Protein AF-0000000072182758 (afdb_homodimer)

Secondary structure (DSSP, 8-state):
-HHHHHHHHHHHHHHH--SS------S-TTS-TTEEEEEHHHHHHS-TTS-HHHHTT-S-HHHHHHHHS----TTT--HHHHHHHHHHHHHHHHHHHHHHHHHHHHTHHHHHH-HHHHHTHHHHHHHHHHHHHHHHHHHHHHHHTTSS-SSHHHHHHHHHHHHHHHHHHHHHHHHHHHHHHHHTT--HHHHHHHHHHHHHHHHHHHHHHHHHHHHHHHTT--HHHHHHHHHHHHHHHHHHHHHHHHHHHHHHTTHHHHHHH-/-HHHHHHHHHHHHHHHT-SSTT----S-TTS-TTEEEEEHHHHHHS-TTS-HHHHTT-S-HHHHHHHHS----TTT--HHHHHHHHHHHHHHHHHHHHHHHHHHHHTHHHHHH-THHHHTHHHHHHHHHHHHHHHHHHHHHHHHTTSS-SSHHHHHHHHHHHHHHHHHHHHHHHHHHHHHHHHTT--HHHHHHHHHHHHHHHHHHHHHHHHHHHHHHHTT--HHHHHHHHHHHHHHHHHHHHHHHHHHHHHHTTHHHHHHH-

Nearest PDB structures (foldseek):
  4u9l-assembly1_A  TM=9.623E-01  e=1.372E-08  Thermus thermophilus HB8
  5x9h-assembly1_A  TM=9.445E-01  e=6.291E-07  Thermus thermophilus HB8
  4u9l-assembly1_A  TM=9.624E-01  e=1.860E-08  Thermus thermophilus HB8
  5x9h-assembly1_A  TM=9.449E-01  e=6.150E-07  Thermus thermophilus HB8
  6h2f-assembly1_D  TM=2.073E-01  e=9.913E+00  Aeromonas hydrophila subsp. hydrophila AL09-71

Sequence (524 aa):
MDDYLEDEWMEDVLAQNAAWNTVAPTGDETQDPGLACINLADLLEAPRQLPLDCLLGLGNKEECELYSSAPEPYVGKSVQTELYGRLPWLLGLLVFLSVSSAILEFFDVLLQKHLIIAFYLTALVGCGGNAGSQAASLVLQALATGELVPTFADFWRVLRKELLVALGIAATLSLGIFGRILLFGGSAVDALAIALAMAVTVSFSVLFGASAPLLLQRAGADPAKVSGPLLSTVIDIAGVLVACLSAQLLEAVGAWDTMEKLMDDYLEDEWMEDVLAQNAAWNTVAPTGDETQDPGLACINLADLLEAPRQLPLDCLLGLGNKEECELYSSAPEPYVGKSVQTELYGRLPWLLGLLVFLSVSSAILEFFDVLLQKHLIIAFYLTALVGCGGNAGSQAASLVLQALATGELVPTFADFWRVLRKELLVALGIAATLSLGIFGRILLFGGSAVDALAIALAMAVTVSFSVLFGASAPLLLQRAGADPAKVSGPLLSTVIDIAGVLVACLSAQLLEAVGAWDTMEKL

Organism: Symbiodinium microadriaticum (NCBI:txid2951)

InterPro domains:
  IPR006667 SLC41A/MgtE, integral membrane domain [PF01769] (122-242)
  IPR036739 SLC41A/MgtE divalent cation transporters, integral membrane domain superfamily [G3DSA:1.10.357.20] (73-250)
  IPR036739 SLC41A/MgtE divalent cation transporters, integral membrane domain superfamily [SSF161093] (78-250)

pLDDT: mean 78.18, std 24.23, range [25.22, 98.81]

Solvent-accessible surface area (backbone atoms only — not comparable to full-atom values): 26972 Å² total; per-residue (Å²): 117,76,71,57,58,56,52,53,52,51,47,48,42,47,59,73,38,47,84,56,55,57,57,44,70,68,78,57,87,81,58,65,87,57,46,49,23,44,42,47,68,59,60,68,65,44,68,73,76,47,52,65,45,41,69,67,54,70,40,58,63,69,61,31,42,60,60,55,58,52,70,74,52,72,87,75,52,48,57,66,56,51,44,67,67,45,46,63,57,53,54,53,48,46,59,57,29,44,49,36,27,51,51,42,58,73,42,40,71,60,37,69,75,40,49,66,59,61,35,40,42,54,36,46,25,48,48,16,30,36,48,9,48,50,33,26,50,53,44,48,50,28,42,71,53,56,78,40,58,70,40,72,66,48,49,51,53,49,50,57,52,38,49,56,38,17,52,52,49,14,53,51,52,17,52,48,50,26,50,52,31,47,74,70,72,42,48,71,58,59,16,48,25,54,18,51,19,34,28,53,32,26,31,49,19,24,45,47,22,41,44,45,42,42,54,33,42,58,73,70,42,62,32,87,79,50,41,62,53,52,47,41,44,53,34,39,36,50,27,48,51,40,35,52,50,34,43,48,51,39,56,73,70,39,46,60,62,54,55,75,72,103,117,75,69,56,57,56,51,51,54,51,47,50,37,49,60,73,32,49,82,58,59,54,58,44,70,67,77,56,88,82,57,66,86,56,44,47,24,45,40,47,69,60,60,69,65,43,66,70,76,48,52,64,45,42,68,67,44,68,40,58,62,71,61,30,41,61,61,54,57,52,69,75,53,72,86,74,51,49,58,67,58,51,44,67,67,45,45,63,57,52,52,53,48,45,57,57,29,46,49,35,27,51,52,42,58,73,42,39,71,60,37,68,75,41,50,65,60,61,37,40,43,55,37,47,25,48,48,18,31,36,48,9,49,52,33,25,51,53,42,48,49,29,42,73,56,56,77,40,59,70,40,70,67,48,48,51,53,48,49,58,52,37,49,55,38,16,53,53,50,14,53,52,50,17,51,48,50,25,50,52,31,47,72,70,74,41,48,71,57,56,17,47,25,51,18,52,19,34,29,53,32,25,31,50,19,24,46,47,22,40,43,45,44,43,53,32,41,57,72,70,42,62,34,87,79,49,41,63,51,53,48,42,44,51,36,39,36,51,27,49,50,40,35,51,50,34,41,48,52,40,56,73,71,40,44,60,62,55,54,75,73,103

Structure (mmCIF, N/CA/C/O backbone):
data_AF-0000000072182758-model_v1
#
loop_
_entity.id
_entity.type
_entity.pdbx_description
1 polymer 'Magnesium transporter MgtE'
#
loop_
_atom_site.group_PDB
_atom_site.id
_atom_site.type_symbol
_atom_site.label_atom_id
_atom_site.label_alt_id
_atom_site.label_comp_id
_atom_site.label_asym_id
_atom_site.label_entity_id
_atom_site.label_seq_id
_atom_site.pdbx_PDB_ins_code
_atom_site.Cartn_x
_atom_site.Cartn_y
_atom_site.Cartn_z
_atom_site.occupancy
_atom_site.B_iso_or_equiv
_atom_site.auth_seq_id
_atom_site.auth_comp_id
_atom_site.auth_asym_id
_atom_site.auth_atom_id
_atom_site.pdbx_PDB_model_num
ATOM 1 N N . MET A 1 1 ? -20.344 37.125 37.125 1 25.31 1 MET A N 1
ATOM 2 C CA . MET A 1 1 ? -19.422 36.062 37.562 1 25.31 1 MET A CA 1
ATOM 3 C C . MET A 1 1 ? -18.594 35.531 36.406 1 25.31 1 MET A C 1
ATOM 5 O O . MET A 1 1 ? -17.547 34.938 36.625 1 25.31 1 MET A O 1
ATOM 9 N N . ASP A 1 2 ? -19.25 35.531 35.25 1 31.09 2 ASP A N 1
ATOM 10 C CA . ASP A 1 2 ? -18.719 34.938 34 1 31.09 2 ASP A CA 1
ATOM 11 C C . ASP A 1 2 ? -17.547 35.75 33.469 1 31.09 2 ASP A C 1
ATOM 13 O O . ASP A 1 2 ? -16.688 35.219 32.781 1 31.09 2 ASP A O 1
ATOM 17 N N . ASP A 1 3 ? -17.516 37.062 33.688 1 34.22 3 ASP A N 1
ATOM 18 C CA . ASP A 1 3 ? -16.516 38.031 33.25 1 34.22 3 ASP A CA 1
ATOM 19 C C . ASP A 1 3 ? -15.203 37.875 34 1 34.22 3 ASP A C 1
ATOM 21 O O . ASP A 1 3 ? -14.125 38.125 33.469 1 34.22 3 ASP A O 1
ATOM 25 N N . TYR A 1 4 ? -15.219 37.562 35.312 1 35.56 4 TYR A N 1
ATOM 26 C CA . TYR A 1 4 ? -14.094 37.438 36.219 1 35.56 4 TYR A CA 1
ATOM 27 C C . TYR A 1 4 ? -13.266 36.188 35.938 1 35.56 4 TYR A C 1
ATOM 29 O O . TYR A 1 4 ? -12.039 36.219 36.031 1 35.56 4 TYR A O 1
ATOM 37 N N . LEU A 1 5 ? -13.883 35.031 35.594 1 34.97 5 LEU A N 1
ATOM 38 C CA . LEU A 1 5 ? -13.164 33.812 35.344 1 34.97 5 LEU A CA 1
ATOM 39 C C . LEU A 1 5 ? -12.344 33.906 34.062 1 34.97 5 LEU A C 1
ATOM 41 O O . LEU A 1 5 ? -11.32 33.25 33.906 1 34.97 5 LEU A O 1
ATOM 45 N N . GLU A 1 6 ? -12.773 34.812 33.156 1 38.03 6 GLU A N 1
ATOM 46 C CA . GLU A 1 6 ? -12.047 35.094 31.938 1 38.03 6 GLU A CA 1
ATOM 47 C C . GLU A 1 6 ? -10.75 35.844 32.219 1 38.03 6 GLU A C 1
ATOM 49 O O . GLU A 1 6 ? -9.719 35.562 31.609 1 38.03 6 GLU A O 1
ATOM 54 N N . ASP A 1 7 ? -10.789 36.75 33.219 1 40.12 7 ASP A N 1
ATOM 55 C CA . ASP A 1 7 ? -9.633 37.562 33.594 1 40.12 7 ASP A CA 1
ATOM 56 C C . ASP A 1 7 ? -8.578 36.688 34.312 1 40.12 7 ASP A C 1
ATOM 58 O O . ASP A 1 7 ? -7.387 36.812 34.031 1 40.12 7 ASP A O 1
ATOM 62 N N . GLU A 1 8 ? -8.992 35.875 35.281 1 40.09 8 GLU A N 1
ATOM 63 C CA . GLU A 1 8 ? -8.039 35.094 36.062 1 40.09 8 GLU A CA 1
ATOM 64 C C . GLU A 1 8 ? -7.395 34 35.219 1 40.09 8 GLU A C 1
ATOM 66 O O . GLU A 1 8 ? -6.199 33.75 35.344 1 40.09 8 GLU A O 1
ATOM 71 N N . TRP A 1 9 ? -8.125 33.312 34.375 1 38.88 9 TRP A N 1
ATOM 72 C CA . TRP A 1 9 ? -7.566 32.312 33.469 1 38.88 9 TRP A CA 1
ATOM 73 C C . TRP A 1 9 ? -6.582 32.938 32.5 1 38.88 9 TRP A C 1
ATOM 75 O O . TRP A 1 9 ? -5.496 32.406 32.281 1 38.88 9 TRP A O 1
ATOM 85 N N . MET A 1 10 ? -6.824 34.156 31.969 1 38.03 10 MET A N 1
ATOM 86 C CA . MET A 1 10 ? -5.848 34.875 31.172 1 38.03 10 MET A CA 1
ATOM 87 C C . MET A 1 10 ? -4.621 35.25 32 1 38.03 10 MET A C 1
ATOM 89 O O . MET A 1 10 ? -3.49 35.156 31.516 1 38.03 10 MET A O 1
ATOM 93 N N . GLU A 1 11 ? -4.84 35.594 33.188 1 41.34 11 GLU A N 1
ATOM 94 C CA . GLU A 1 11 ? -3.689 35.875 34.062 1 41.34 11 GLU A CA 1
ATOM 95 C C . GLU A 1 11 ? -2.844 34.625 34.281 1 41.34 11 GLU A C 1
ATOM 97 O O . GLU A 1 11 ? -1.613 34.688 34.25 1 41.34 11 GLU A O 1
ATOM 102 N N . ASP A 1 12 ? -3.355 33.5 34.562 1 40.06 12 ASP A N 1
ATOM 103 C CA . ASP A 1 12 ? -2.607 32.281 34.812 1 40.06 12 ASP A CA 1
ATOM 104 C C . ASP A 1 12 ? -1.933 31.781 33.531 1 40.06 12 ASP A C 1
ATOM 106 O O . ASP A 1 12 ? -0.793 31.312 33.562 1 40.06 12 ASP A O 1
ATOM 110 N N . VAL A 1 13 ? -2.586 31.781 32.406 1 39.28 13 VAL A N 1
ATOM 111 C CA . VAL A 1 13 ? -1.958 31.438 31.141 1 39.28 13 VAL A CA 1
ATOM 112 C C . VAL A 1 13 ? -0.818 32.406 30.859 1 39.28 13 VAL A C 1
ATOM 114 O O . VAL A 1 13 ? 0.26 32 30.422 1 39.28 13 VAL A O 1
ATOM 117 N N . LEU A 1 14 ? -0.988 33.656 31.156 1 40.22 14 LEU A N 1
ATOM 118 C CA . LEU A 1 14 ? 0.097 34.625 31.047 1 40.22 14 LEU A CA 1
ATOM 119 C C . LEU A 1 14 ? 1.188 34.344 32.062 1 40.22 14 LEU A C 1
ATOM 121 O O . LEU A 1 14 ? 2.377 34.5 31.781 1 40.22 14 LEU A O 1
ATOM 125 N N . ALA A 1 15 ? 0.81 34 33.219 1 39.81 15 ALA A N 1
ATOM 126 C CA . ALA A 1 15 ? 1.815 33.719 34.25 1 39.81 15 ALA A CA 1
ATOM 127 C C . ALA A 1 15 ? 2.607 32.469 33.906 1 39.81 15 ALA A C 1
ATOM 129 O O . ALA A 1 15 ? 3.807 32.375 34.188 1 39.81 15 ALA A O 1
ATOM 130 N N . GLN A 1 16 ? 2.027 31.344 33.5 1 34.69 16 GLN A N 1
ATOM 131 C CA . GLN A 1 16 ? 2.76 30.109 33.25 1 34.69 16 GLN A CA 1
ATOM 132 C C . GLN A 1 16 ? 3.533 30.203 31.938 1 34.69 16 GLN A C 1
ATOM 134 O O . GLN A 1 16 ? 4.516 29.484 31.734 1 34.69 16 GLN A O 1
ATOM 139 N N . ASN A 1 17 ? 3.018 30.766 30.922 1 34.59 17 ASN A N 1
ATOM 140 C CA . ASN A 1 17 ? 3.779 31.016 29.703 1 34.59 17 ASN A CA 1
ATOM 141 C C . ASN A 1 17 ? 4.617 32.281 29.812 1 34.59 17 ASN A C 1
ATOM 143 O O . ASN A 1 17 ? 4.289 33.312 29.219 1 34.59 17 ASN A O 1
ATOM 147 N N . ALA A 1 18 ? 5.133 32.5 30.844 1 33.97 18 ALA A N 1
ATOM 148 C CA . ALA A 1 18 ? 6.098 33.562 31.156 1 33.97 18 ALA A CA 1
ATOM 149 C C . ALA A 1 18 ? 7.113 33.719 30.031 1 33.97 18 ALA A C 1
ATOM 151 O O . ALA A 1 18 ? 7.691 34.781 29.859 1 33.97 18 ALA A O 1
ATOM 152 N N . ALA A 1 19 ? 7.383 32.562 29.438 1 33.16 19 ALA A N 1
ATOM 153 C CA . ALA A 1 19 ? 8.352 32.812 28.375 1 33.16 19 ALA A CA 1
ATOM 154 C C . ALA A 1 19 ? 7.727 33.562 27.219 1 33.16 19 ALA A C 1
ATOM 156 O O . ALA A 1 19 ? 8.43 34.156 26.391 1 33.16 19 ALA A O 1
ATOM 157 N N . TRP A 1 20 ? 6.426 33.25 26.938 1 34.28 20 TRP A N 1
ATOM 158 C CA . TRP A 1 20 ? 5.73 34.125 26.016 1 34.28 20 TRP A CA 1
ATOM 159 C C . TRP A 1 20 ? 5.414 35.469 26.672 1 34.28 20 TRP A C 1
ATOM 161 O O . TRP A 1 20 ? 4.512 35.562 27.516 1 34.28 20 TRP A O 1
ATOM 171 N N . ASN A 1 21 ? 6.312 36.031 27.234 1 32.53 21 ASN A N 1
ATOM 172 C CA . ASN A 1 21 ? 6.277 37.312 27.906 1 32.53 21 ASN A CA 1
ATOM 173 C C . ASN A 1 21 ? 5.363 38.312 27.172 1 32.53 21 ASN A C 1
ATOM 175 O O . ASN A 1 21 ? 4.93 39.312 27.75 1 32.53 21 ASN A O 1
ATOM 179 N N . THR A 1 22 ? 5.375 38.25 25.719 1 35.41 22 THR A N 1
ATOM 180 C CA . THR A 1 22 ? 4.934 39.5 25.141 1 35.41 22 THR A CA 1
ATOM 181 C C . THR A 1 22 ? 3.416 39.531 24.984 1 35.41 22 THR A C 1
ATOM 183 O O . THR A 1 22 ? 2.871 40.375 24.281 1 35.41 22 THR A O 1
ATOM 186 N N . VAL A 1 23 ? 2.686 38.438 25.297 1 35.88 23 VAL A N 1
ATOM 187 C CA . VAL A 1 23 ? 1.264 38.75 25.312 1 35.88 23 VAL A CA 1
ATOM 188 C C . VAL A 1 23 ? 1.003 39.875 26.328 1 35.88 23 VAL A C 1
ATOM 190 O O . VAL A 1 23 ? 1.109 39.656 27.547 1 35.88 23 VAL A O 1
ATOM 193 N N . ALA A 1 24 ? 1.638 41 26.094 1 35.22 24 ALA A N 1
ATOM 194 C CA . ALA A 1 24 ? 1.283 42.094 27.016 1 35.22 24 ALA A CA 1
ATOM 195 C C . ALA A 1 24 ? -0.181 42.5 26.844 1 35.22 24 ALA A C 1
ATOM 197 O O . ALA A 1 24 ? -0.668 42.656 25.719 1 35.22 24 ALA A O 1
ATOM 198 N N . PRO A 1 25 ? -1.035 42.156 27.797 1 35.25 25 PRO A N 1
ATOM 199 C CA . PRO A 1 25 ? -2.293 42.906 27.828 1 35.25 25 PRO A CA 1
ATOM 200 C C . PRO A 1 25 ? -2.133 44.344 27.328 1 35.25 25 PRO A C 1
ATOM 202 O O . PRO A 1 25 ? -1.08 44.969 27.531 1 35.25 25 PRO A O 1
ATOM 205 N N . THR A 1 26 ? -2.51 44.594 25.984 1 37.5 26 THR A N 1
ATOM 206 C CA . THR A 1 26 ? -2.496 46.062 25.797 1 37.5 26 THR A CA 1
ATOM 207 C C . THR A 1 26 ? -3.014 46.75 27.047 1 37.5 26 THR A C 1
ATOM 209 O O . THR A 1 26 ? -3.928 46.281 27.703 1 37.5 26 THR A O 1
ATOM 212 N N . GLY A 1 27 ? -2.201 47.094 27.938 1 33.78 27 GLY A N 1
ATOM 213 C CA . GLY A 1 27 ? -2.535 47.875 29.109 1 33.78 27 GLY A CA 1
ATOM 214 C C . GLY A 1 27 ? -3.756 48.75 28.906 1 33.78 27 GLY A C 1
ATOM 215 O O . GLY A 1 27 ? -4.133 49.531 29.781 1 33.78 27 GLY A O 1
ATOM 216 N N . ASP A 1 28 ? -4.027 49.219 27.594 1 35.44 28 ASP A N 1
ATOM 217 C CA . ASP A 1 28 ? -5.07 50.25 27.734 1 35.44 28 ASP A CA 1
ATOM 218 C C . ASP A 1 28 ? -6.426 49.594 28.016 1 35.44 28 ASP A C 1
ATOM 220 O O . ASP A 1 28 ? -6.754 48.562 27.438 1 35.44 28 ASP A O 1
ATOM 224 N N . GLU A 1 29 ? -7.105 49.781 29.188 1 38.66 29 GLU A N 1
ATOM 225 C CA . GLU A 1 29 ? -8.445 49.5 29.688 1 38.66 29 GLU A CA 1
ATOM 226 C C . GLU A 1 29 ? -9.453 49.406 28.547 1 38.66 29 GLU A C 1
ATOM 228 O O . GLU A 1 29 ? -10.516 48.781 28.703 1 38.66 29 GLU A O 1
ATOM 233 N N . THR A 1 30 ? -9.453 50.281 27.531 1 35.81 30 THR A N 1
ATOM 234 C CA . THR A 1 30 ? -10.523 50.375 26.531 1 35.81 30 THR A CA 1
ATOM 235 C C . THR A 1 30 ? -10.359 49.312 25.469 1 35.81 30 THR A C 1
ATOM 237 O O . THR A 1 30 ? -11.172 49.219 24.531 1 35.81 30 THR A O 1
ATOM 240 N N . GLN A 1 31 ? -9.156 48.844 25.359 1 38.31 31 GLN A N 1
ATOM 241 C CA . GLN A 1 31 ? -9 48.031 24.172 1 38.31 31 GLN A CA 1
ATOM 242 C C . GLN A 1 31 ? -9.523 46.594 24.406 1 38.31 31 GLN A C 1
ATOM 244 O O . GLN A 1 31 ? -9.508 46.125 25.547 1 38.31 31 GLN A O 1
ATOM 249 N N . ASP A 1 32 ? -10.469 46.094 23.5 1 38.81 32 ASP A N 1
ATOM 250 C CA . ASP A 1 32 ? -11.242 44.875 23.453 1 38.81 32 ASP A CA 1
ATOM 251 C C . ASP A 1 32 ? -10.398 43.656 23.875 1 38.81 32 ASP A C 1
ATOM 253 O O . ASP A 1 32 ? -9.289 43.469 23.375 1 38.81 32 ASP A O 1
ATOM 257 N N . PRO A 1 33 ? -10.625 43.125 25.156 1 41.88 33 PRO A N 1
ATOM 258 C CA . PRO A 1 33 ? -9.961 42 25.812 1 41.88 33 PRO A CA 1
ATOM 259 C C . PRO A 1 33 ? -9.609 40.875 24.828 1 41.88 33 PRO A C 1
ATOM 261 O O . PRO A 1 33 ? -8.836 40 25.172 1 41.88 33 PRO A O 1
ATOM 264 N N . GLY A 1 34 ? -10.211 40.875 23.781 1 40 34 GLY A N 1
ATOM 265 C CA . GLY A 1 34 ? -10 39.75 22.875 1 40 34 GLY A CA 1
ATOM 266 C C . GLY A 1 34 ? -8.781 39.938 21.984 1 40 34 GLY A C 1
ATOM 267 O O . GLY A 1 34 ? -8.523 39.094 21.125 1 40 34 GLY A O 1
ATOM 268 N N . LEU A 1 35 ? -8.109 41.062 22.062 1 39.69 35 LEU A N 1
ATOM 269 C CA . LEU A 1 35 ? -6.973 41.312 21.172 1 39.69 35 LEU A CA 1
ATOM 270 C C . LEU A 1 35 ? -5.68 40.781 21.797 1 39.69 35 LEU A C 1
ATOM 272 O O . LEU A 1 35 ? -5.391 41.094 22.969 1 39.69 35 LEU A O 1
ATOM 276 N N . ALA A 1 36 ? -5.18 39.5 21.594 1 41.75 36 ALA A N 1
ATOM 277 C CA . ALA A 1 36 ? -3.879 39 22.031 1 41.75 36 ALA A CA 1
ATOM 278 C C . ALA A 1 36 ? -2.762 39.531 21.141 1 41.75 36 ALA A C 1
ATOM 280 O O . ALA A 1 36 ? -2.895 39.531 19.906 1 41.75 36 ALA A O 1
ATOM 281 N N . CYS A 1 37 ? -1.923 40.438 21.594 1 38.94 37 CYS A N 1
ATOM 282 C CA . CYS A 1 37 ? -0.746 40.906 20.875 1 38.94 37 CYS A CA 1
ATOM 283 C C . CYS A 1 37 ? 0.366 39.875 20.891 1 38.94 37 CYS A C 1
ATOM 285 O O . CYS A 1 37 ? 0.755 39.406 21.953 1 38.94 37 CYS A O 1
ATOM 287 N N . ILE A 1 38 ? 0.441 38.938 19.969 1 42.09 38 ILE A N 1
ATOM 288 C CA . ILE A 1 38 ? 1.513 37.969 19.891 1 42.09 38 ILE A CA 1
ATOM 289 C C . ILE A 1 38 ? 2.691 38.531 19.109 1 42.09 38 ILE A C 1
ATOM 291 O O . ILE A 1 38 ? 2.502 39.312 18.188 1 42.09 38 ILE A O 1
ATOM 295 N N . ASN A 1 39 ? 3.814 38.625 19.734 1 37.28 39 ASN A N 1
ATOM 296 C CA . ASN A 1 39 ? 5.023 38.938 18.969 1 37.28 39 ASN A CA 1
ATOM 297 C C . ASN A 1 39 ? 5.184 38 17.766 1 37.28 39 ASN A C 1
ATOM 299 O O . ASN A 1 39 ? 5.211 36.781 17.938 1 37.28 39 ASN A O 1
ATOM 303 N N . LEU A 1 40 ? 5.062 38.562 16.625 1 40.12 40 LEU A N 1
ATOM 304 C CA . LEU A 1 40 ? 5.109 37.844 15.359 1 40.12 40 LEU A CA 1
ATOM 305 C C . LEU A 1 40 ? 6.395 37.031 15.258 1 40.12 40 LEU A C 1
ATOM 307 O O . LEU A 1 40 ? 6.383 35.906 14.719 1 40.12 40 LEU A O 1
ATOM 311 N N . ALA A 1 41 ? 7.473 37.562 15.742 1 38.81 41 ALA A N 1
ATOM 312 C CA . ALA A 1 41 ? 8.727 36.812 15.648 1 38.81 41 ALA A CA 1
ATOM 313 C C . ALA A 1 41 ? 8.633 35.5 16.375 1 38.81 41 ALA A C 1
ATOM 315 O O . ALA A 1 41 ? 9.133 34.469 15.883 1 38.81 41 ALA A O 1
ATOM 316 N N . ASP A 1 42 ? 8.125 35.5 17.578 1 42.44 42 ASP A N 1
ATOM 317 C CA . ASP A 1 42 ? 8.023 34.281 18.359 1 42.44 42 ASP A CA 1
ATOM 318 C C . ASP A 1 42 ? 7.043 33.281 17.734 1 42.44 42 ASP A C 1
ATOM 320 O O . ASP A 1 42 ? 7.242 32.062 17.797 1 42.44 42 ASP A O 1
ATOM 324 N N . LEU A 1 43 ? 5.949 33.812 17.219 1 43.66 43 LEU A N 1
ATOM 325 C CA . LEU A 1 43 ? 4.973 32.969 16.531 1 43.66 43 LEU A CA 1
ATOM 326 C C . LEU A 1 43 ? 5.598 32.312 15.297 1 43.66 43 LEU A C 1
ATOM 328 O O . LEU A 1 43 ? 5.301 31.141 15 1 43.66 43 LEU A O 1
ATOM 332 N N . LEU A 1 44 ? 6.473 33.062 14.703 1 40.34 44 LEU A N 1
ATOM 333 C CA . LEU A 1 44 ? 7.098 32.531 13.492 1 40.34 44 LEU A CA 1
ATOM 334 C C . LEU A 1 44 ? 8.094 31.438 13.844 1 40.34 44 LEU A C 1
ATOM 336 O O . LEU A 1 44 ? 8.375 30.562 13.016 1 40.34 44 LEU A O 1
ATOM 340 N N . GLU A 1 45 ? 8.641 31.547 15.047 1 40.97 45 GLU A N 1
ATOM 341 C CA . GLU A 1 45 ? 9.594 30.516 15.438 1 40.97 45 GLU A CA 1
ATOM 342 C C . GLU A 1 45 ? 8.891 29.312 16.062 1 40.97 45 GLU A C 1
ATOM 344 O O . GLU A 1 45 ? 9.516 28.281 16.328 1 40.97 45 GLU A O 1
ATOM 349 N N . ALA A 1 46 ? 7.629 29.484 16.5 1 41.88 46 ALA A N 1
ATOM 350 C CA . ALA A 1 46 ? 6.914 28.375 17.125 1 41.88 46 ALA A CA 1
ATOM 351 C C . ALA A 1 46 ? 6.797 27.188 16.172 1 41.88 46 ALA A C 1
ATOM 353 O O . ALA A 1 46 ? 6.711 27.359 14.961 1 41.88 46 ALA A O 1
ATOM 354 N N . PRO A 1 47 ? 7.188 26 16.688 1 41.09 47 PRO A N 1
ATOM 355 C CA . PRO A 1 47 ? 7.078 24.828 15.805 1 41.09 47 PRO A CA 1
ATOM 356 C C . PRO A 1 47 ? 5.738 24.766 15.078 1 41.09 47 PRO A C 1
ATOM 358 O O . PRO A 1 47 ? 4.703 25.109 15.656 1 41.09 47 PRO A O 1
ATOM 361 N N . ARG A 1 48 ? 5.723 24.859 13.812 1 42.75 48 ARG A N 1
ATOM 362 C CA . ARG A 1 48 ? 4.629 24.906 12.844 1 42.75 48 ARG A CA 1
ATOM 363 C C . ARG A 1 48 ? 3.521 23.938 13.219 1 42.75 48 ARG A C 1
ATOM 365 O O . ARG A 1 48 ? 2.375 24.094 12.797 1 42.75 48 ARG A O 1
ATOM 372 N N . GLN A 1 49 ? 3.762 22.922 14.016 1 43.75 49 GLN A N 1
ATOM 373 C CA . GLN A 1 49 ? 2.756 21.891 14.227 1 43.75 49 GLN A CA 1
ATOM 374 C C . GLN A 1 49 ? 1.983 22.125 15.516 1 43.75 49 GLN A C 1
ATOM 376 O O . GLN A 1 49 ? 1.11 21.344 15.883 1 43.75 49 GLN A O 1
ATOM 381 N N . LEU A 1 50 ? 2.266 23.094 16.234 1 44.94 50 LEU A N 1
ATOM 382 C CA . LEU A 1 50 ? 1.523 23.312 17.469 1 44.94 50 LEU A CA 1
ATOM 383 C C . LEU A 1 50 ? 0.213 24.047 17.203 1 44.94 50 LEU A C 1
ATOM 385 O O . LEU A 1 50 ? 0.197 25.062 16.484 1 44.94 50 LEU A O 1
ATOM 389 N N . PRO A 1 51 ? -0.873 23.328 17.406 1 44.66 51 PRO A N 1
ATOM 390 C CA . PRO A 1 51 ? -2.094 24.125 17.312 1 44.66 51 PRO A CA 1
ATOM 391 C C . PRO A 1 51 ? -1.934 25.516 17.906 1 44.66 51 PRO A C 1
ATOM 393 O O . PRO A 1 51 ? -1.152 25.719 18.844 1 44.66 51 PRO A O 1
ATOM 396 N N . LEU A 1 52 ? -2.492 26.438 17.125 1 45.56 52 LEU A N 1
ATOM 397 C CA . LEU A 1 52 ? -2.406 27.844 17.531 1 45.56 52 LEU A CA 1
ATOM 398 C C . LEU A 1 52 ? -2.752 28 19 1 45.56 52 LEU A C 1
ATOM 400 O O . LEU A 1 52 ? -2.119 28.797 19.703 1 45.56 52 LEU A O 1
ATOM 404 N N . ASP A 1 53 ? -3.725 27.156 19.438 1 45.69 53 ASP A N 1
ATOM 405 C CA . ASP A 1 53 ? -4.102 27.281 20.828 1 45.69 53 ASP A CA 1
ATOM 406 C C . ASP A 1 53 ? -2.957 26.859 21.75 1 45.69 53 ASP A C 1
ATOM 408 O O . ASP A 1 53 ? -2.756 27.438 22.812 1 45.69 53 ASP A O 1
ATOM 412 N N . CYS A 1 54 ? -2.178 25.828 21.297 1 48.41 54 CYS A N 1
ATOM 413 C CA . CYS A 1 54 ? -1.028 25.422 22.109 1 48.41 54 CYS A CA 1
ATOM 414 C C . CYS A 1 54 ? 0.108 26.422 21.984 1 48.41 54 CYS A C 1
ATOM 416 O O . CYS A 1 54 ? 0.795 26.719 22.953 1 48.41 54 CYS A O 1
ATOM 418 N N . LEU A 1 55 ? 0.25 26.938 20.719 1 46.94 55 LEU A N 1
ATOM 419 C CA . LEU A 1 55 ? 1.271 27.953 20.484 1 46.94 55 LEU A CA 1
ATOM 420 C C . LEU A 1 55 ? 0.984 29.219 21.281 1 46.94 55 LEU A C 1
ATOM 422 O O . LEU A 1 55 ? 1.906 29.859 21.781 1 46.94 55 LEU A O 1
ATOM 426 N N . LEU A 1 56 ? -0.282 29.344 21.453 1 43.56 56 LEU A N 1
ATOM 427 C CA . LEU A 1 56 ? -0.683 30.578 22.141 1 43.56 56 LEU A CA 1
ATOM 428 C C . LEU A 1 56 ? -0.892 30.312 23.625 1 43.56 56 LEU A C 1
ATOM 430 O O . LEU A 1 56 ? -1.268 31.234 24.375 1 43.56 56 LEU A O 1
ATOM 434 N N . GLY A 1 57 ? -0.547 29.047 24.094 1 43.81 57 GLY A N 1
ATOM 435 C CA . GLY A 1 57 ? -0.639 28.672 25.5 1 43.81 57 GLY A CA 1
ATOM 436 C C . GLY A 1 57 ? -2.068 28.578 26 1 43.81 57 GLY A C 1
ATOM 437 O O . GLY A 1 57 ? -2.318 28.672 27.203 1 43.81 57 GLY A O 1
ATOM 438 N N . LEU A 1 58 ? -3.08 28.578 25.141 1 42.97 58 LEU A N 1
ATOM 439 C CA . LEU A 1 58 ? -4.496 28.531 25.484 1 42.97 58 LEU A CA 1
ATOM 440 C C . LEU A 1 58 ? -4.992 27.094 25.578 1 42.97 58 LEU A C 1
ATOM 442 O O . LEU A 1 58 ? -6.117 26.844 26 1 42.97 58 LEU A O 1
ATOM 446 N N . GLY A 1 59 ? -4.359 26.109 24.953 1 44.06 59 GLY A N 1
ATOM 447 C CA . GLY A 1 59 ? -4.812 24.734 24.953 1 44.06 59 GLY A CA 1
ATOM 448 C C . GLY A 1 59 ? -4.543 24.016 26.25 1 44.06 59 GLY A C 1
ATOM 449 O O . GLY A 1 59 ? -3.863 24.547 27.125 1 44.06 59 GLY A O 1
ATOM 450 N N . ASN A 1 60 ? -5.371 22.984 26.672 1 44.69 60 ASN A N 1
ATOM 451 C CA . ASN A 1 60 ? -5.129 22.141 27.828 1 44.69 60 ASN A CA 1
ATOM 452 C C . ASN A 1 60 ? -3.688 21.625 27.859 1 44.69 60 ASN A C 1
ATOM 454 O O . ASN A 1 60 ? -3.199 21.078 26.875 1 44.69 60 ASN A O 1
ATOM 458 N N . LYS A 1 61 ? -2.873 22.188 28.938 1 49.81 61 LYS A N 1
ATOM 459 C CA . LYS A 1 61 ? -1.474 21.828 29.141 1 49.81 61 LYS A CA 1
ATOM 460 C C . LYS A 1 61 ? -1.234 20.344 28.812 1 49.81 61 LYS A C 1
ATOM 462 O O . LYS A 1 61 ? -0.223 20 28.203 1 49.81 61 LYS A O 1
ATOM 467 N N . GLU A 1 62 ? -2.064 19.5 29.328 1 48.19 62 GLU A N 1
ATOM 468 C CA . GLU A 1 62 ? -1.925 18.062 29.109 1 48.19 62 GLU A CA 1
ATOM 469 C C . GLU A 1 62 ? -2.053 17.703 27.641 1 48.19 62 GLU A C 1
ATOM 471 O O . GLU A 1 62 ? -1.312 16.859 27.141 1 48.19 62 GLU A O 1
ATOM 476 N N . GLU A 1 63 ? -2.99 18.359 27.031 1 44.34 63 GLU A N 1
ATOM 477 C CA . GLU A 1 63 ? -3.201 18.094 25.609 1 44.34 63 GLU A CA 1
ATOM 478 C C . GLU A 1 63 ? -2.084 18.688 24.766 1 44.34 63 GLU A C 1
ATOM 480 O O . GLU A 1 63 ? -1.631 18.078 23.797 1 44.34 63 GLU A O 1
ATOM 485 N N . CYS A 1 64 ? -1.738 19.906 25.281 1 44.66 64 CYS A N 1
ATOM 486 C CA . CYS A 1 64 ? -0.646 20.562 24.578 1 44.66 64 CYS A CA 1
ATOM 487 C C . CYS A 1 64 ? 0.68 19.859 24.844 1 44.66 64 CYS A C 1
ATOM 489 O O . CYS A 1 64 ? 1.571 19.859 24 1 44.66 64 CYS A O 1
ATOM 491 N N . GLU A 1 65 ? 0.852 19.438 26.125 1 47.75 65 GLU A N 1
ATOM 492 C CA . GLU A 1 65 ? 2.01 18.609 26.453 1 47.75 65 GLU A CA 1
ATOM 493 C C . GLU A 1 65 ? 2.064 17.359 25.562 1 47.75 65 GLU A C 1
ATOM 495 O O . GLU A 1 65 ? 3.146 16.859 25.266 1 47.75 65 GLU A O 1
ATOM 500 N N . LEU A 1 66 ? 0.906 16.906 25.344 1 42.22 66 LEU A N 1
ATOM 501 C CA . LEU A 1 66 ? 0.806 15.797 24.406 1 42.22 66 LEU A CA 1
ATOM 502 C C . LEU A 1 66 ? 1.314 16.203 23.016 1 42.22 66 LEU A C 1
ATOM 504 O O . LEU A 1 66 ? 1.914 15.383 22.312 1 42.22 66 LEU A O 1
ATOM 508 N N . TYR A 1 67 ? 0.974 17.453 22.688 1 40.5 67 TYR A N 1
ATOM 509 C CA . TYR A 1 67 ? 1.559 18.031 21.484 1 40.5 67 TYR A CA 1
ATOM 510 C C . TYR A 1 67 ? 3 18.469 21.719 1 40.5 67 TYR A C 1
ATOM 512 O O . TYR A 1 67 ? 3.795 18.547 20.781 1 40.5 67 TYR A O 1
ATOM 520 N N . SER A 1 68 ? 3.236 19 22.953 1 41 68 SER A N 1
ATOM 521 C CA . SER A 1 68 ? 4.582 19.438 23.328 1 41 68 SER A CA 1
ATOM 522 C C . SER A 1 68 ? 5.547 18.25 23.375 1 41 68 SER A C 1
ATOM 524 O O . SER A 1 68 ? 6.766 18.438 23.359 1 41 68 SER A O 1
ATOM 526 N N . SER A 1 69 ? 5.105 17.172 23.984 1 39.41 69 SER A N 1
ATOM 527 C CA . SER A 1 69 ? 6.105 16.125 23.922 1 39.41 69 SER A CA 1
ATOM 528 C C . SER A 1 69 ? 6.574 15.891 22.484 1 39.41 69 SER A C 1
ATOM 530 O O . SER A 1 69 ? 5.918 15.188 21.719 1 39.41 69 SER A O 1
ATOM 532 N N . ALA A 1 70 ? 7.035 16.922 21.969 1 43.94 70 ALA A N 1
ATOM 533 C CA . ALA A 1 70 ? 7.609 17.047 20.641 1 43.94 70 ALA A CA 1
ATOM 534 C C . ALA A 1 70 ? 8.211 15.727 20.156 1 43.94 70 ALA A C 1
ATOM 536 O O . ALA A 1 70 ? 9.117 15.188 20.797 1 43.94 70 ALA A O 1
ATOM 537 N N . PRO A 1 71 ? 7.465 14.914 19.547 1 48.69 71 PRO A N 1
ATOM 538 C CA . PRO A 1 71 ? 8.227 13.773 19.031 1 48.69 71 PRO A CA 1
ATOM 539 C C . PRO A 1 71 ? 9.625 14.164 18.547 1 48.69 71 PRO A C 1
ATOM 541 O O . PRO A 1 71 ? 9.852 15.32 18.172 1 48.69 71 PRO A O 1
ATOM 544 N N . GLU A 1 72 ? 10.648 13.594 19.234 1 57.66 72 GLU A N 1
ATOM 545 C CA . GLU A 1 72 ? 12.016 13.797 18.75 1 57.66 72 GLU A CA 1
ATOM 546 C C . GLU A 1 72 ? 12.031 14.055 17.25 1 57.66 72 GLU A C 1
ATOM 548 O O . GLU A 1 72 ? 11.344 13.367 16.484 1 57.66 72 GLU A O 1
ATOM 553 N N . PRO A 1 73 ? 12.531 15.195 16.984 1 72.12 73 PRO A N 1
ATOM 554 C CA . PRO A 1 73 ? 12.672 15.516 15.57 1 72.12 73 PRO A CA 1
ATOM 555 C C . PRO A 1 73 ? 13.234 14.352 14.758 1 72.12 73 PRO A C 1
ATOM 557 O O . PRO A 1 73 ? 14.008 13.547 15.273 1 72.12 73 PRO A O 1
ATOM 560 N N . TYR A 1 74 ? 12.734 14.156 13.617 1 82.56 74 TYR A N 1
ATOM 561 C CA . TYR A 1 74 ? 13.164 13.117 12.688 1 82.56 74 TYR A CA 1
ATOM 562 C C . TYR A 1 74 ? 14.672 13.188 12.461 1 82.56 74 TYR A C 1
ATOM 564 O O . TYR A 1 74 ? 15.367 12.172 12.531 1 82.56 74 TYR A O 1
ATOM 572 N N . VAL A 1 75 ? 15.195 14.375 12.289 1 79.06 75 VAL A N 1
ATOM 573 C CA . VAL A 1 75 ? 16.594 14.562 11.922 1 79.06 75 VAL A CA 1
ATOM 574 C C . VAL A 1 75 ? 17.5 14.188 13.102 1 79.06 75 VAL A C 1
ATOM 576 O O . VAL A 1 75 ? 18.578 13.641 12.906 1 79.06 75 VAL A O 1
ATOM 579 N N . GLY A 1 76 ? 17.031 14.328 14.227 1 80.38 76 GLY A N 1
ATOM 580 C CA . GLY A 1 76 ? 17.875 14.078 15.391 1 80.38 76 GLY A CA 1
ATOM 581 C C . GLY A 1 76 ? 17.703 12.68 15.945 1 80.38 76 GLY A C 1
ATOM 582 O O . GLY A 1 76 ? 18.484 12.25 16.812 1 80.38 76 GLY A O 1
ATOM 583 N N . LYS A 1 77 ? 16.891 11.953 15.438 1 86.75 77 LYS A N 1
ATOM 584 C CA . LYS A 1 77 ? 16.641 10.609 15.961 1 86.75 77 LYS A CA 1
ATOM 585 C C . LYS A 1 77 ? 17.719 9.633 15.5 1 86.75 77 LYS A C 1
ATOM 587 O O . LYS A 1 77 ? 18.141 9.664 14.344 1 86.75 77 LYS A O 1
ATOM 592 N N . SER A 1 78 ? 18.188 8.836 16.438 1 91.06 78 SER A N 1
ATOM 593 C CA . SER A 1 78 ? 19.188 7.828 16.109 1 91.06 78 SER A CA 1
ATOM 594 C C . SER A 1 78 ? 18.578 6.676 15.32 1 91.06 78 SER A C 1
ATOM 596 O O . SER A 1 78 ? 17.375 6.477 15.336 1 91.06 78 SER A O 1
ATOM 598 N N . VAL A 1 79 ? 19.484 5.973 14.688 1 94.19 79 VAL A N 1
ATOM 599 C CA . VAL A 1 79 ? 19.078 4.805 13.906 1 94.19 79 VAL A CA 1
ATOM 600 C C . VAL A 1 79 ? 18.438 3.77 14.828 1 94.19 79 VAL A C 1
ATOM 602 O O . VAL A 1 79 ? 17.406 3.174 14.477 1 94.19 79 VAL A O 1
ATOM 605 N N . GLN A 1 80 ? 18.984 3.625 15.969 1 94.31 80 GLN A N 1
ATOM 606 C CA . GLN A 1 80 ? 18.469 2.65 16.922 1 94.31 80 GLN A CA 1
ATOM 607 C C . GLN A 1 80 ? 17.062 3.02 17.375 1 94.31 80 GLN A C 1
ATOM 609 O O . GLN A 1 80 ? 16.203 2.152 17.484 1 94.31 80 GLN A O 1
ATOM 614 N N . THR A 1 81 ? 16.906 4.25 17.578 1 91.12 81 THR A N 1
ATOM 615 C CA . THR A 1 81 ? 15.594 4.723 18.016 1 91.12 81 THR A CA 1
ATOM 616 C C . THR A 1 81 ? 14.555 4.531 16.906 1 91.12 81 THR A C 1
ATOM 618 O O . THR A 1 81 ? 13.422 4.137 17.188 1 91.12 81 THR A O 1
ATOM 621 N N . GLU A 1 82 ? 14.961 4.82 15.758 1 92.69 82 GLU A N 1
ATOM 622 C CA . GLU A 1 82 ? 14.07 4.633 14.617 1 92.69 82 GLU A CA 1
ATOM 623 C C . GLU A 1 82 ? 13.711 3.16 14.438 1 92.69 82 GLU A C 1
ATOM 625 O O . GLU A 1 82 ? 12.547 2.824 14.195 1 92.69 82 GLU A O 1
ATOM 630 N N . LEU A 1 83 ? 14.672 2.305 14.523 1 95.12 83 LEU A N 1
ATOM 631 C CA . LEU A 1 83 ? 14.461 0.87 14.359 1 95.12 83 LEU A CA 1
ATOM 632 C C . LEU A 1 83 ? 13.5 0.341 15.422 1 95.12 83 LEU A C 1
ATOM 634 O O . LEU A 1 83 ? 12.578 -0.419 15.109 1 95.12 83 LEU A O 1
ATOM 638 N N . TYR A 1 84 ? 13.656 0.791 16.594 1 92.81 84 TYR A N 1
ATOM 639 C CA . TYR A 1 84 ? 12.82 0.303 17.688 1 92.81 84 TYR A CA 1
ATOM 640 C C . TYR A 1 84 ? 11.391 0.814 17.562 1 92.81 84 TYR A C 1
ATOM 642 O O . TYR A 1 84 ? 10.453 0.178 18.031 1 92.81 84 TYR A O 1
ATOM 650 N N . GLY A 1 85 ? 11.266 1.901 16.875 1 90.25 85 GLY A N 1
ATOM 651 C CA . GLY A 1 85 ? 9.938 2.461 16.656 1 90.25 85 GLY A CA 1
ATOM 652 C C . GLY A 1 85 ? 9.211 1.812 15.484 1 90.25 85 GLY A C 1
ATOM 653 O O . GLY A 1 85 ? 7.98 1.754 15.477 1 90.25 85 GLY A O 1
ATOM 654 N N . ARG A 1 86 ? 9.914 1.271 14.594 1 92.94 86 ARG A N 1
ATOM 655 C CA . ARG A 1 86 ? 9.328 0.79 13.352 1 92.94 86 ARG A CA 1
ATOM 656 C C . ARG A 1 86 ? 9.242 -0.732 13.344 1 92.94 86 ARG A C 1
ATOM 658 O O . ARG A 1 86 ? 8.25 -1.298 12.875 1 92.94 86 ARG A O 1
ATOM 665 N N . LEU A 1 87 ? 10.125 -1.474 13.906 1 95.19 87 LEU A N 1
ATOM 666 C CA . LEU A 1 87 ? 10.305 -2.912 13.742 1 95.19 87 LEU A CA 1
ATOM 667 C C . LEU A 1 87 ? 9.141 -3.678 14.367 1 95.19 87 LEU A C 1
ATOM 669 O O . LEU A 1 87 ? 8.594 -4.59 13.75 1 95.19 87 LEU A O 1
ATOM 673 N N . PRO A 1 88 ? 8.742 -3.326 15.594 1 92.81 88 PRO A N 1
ATOM 674 C CA . PRO A 1 88 ? 7.637 -4.094 16.172 1 92.81 88 PRO A CA 1
ATOM 675 C C . PRO A 1 88 ? 6.363 -4.02 15.328 1 92.81 88 PRO A C 1
ATOM 677 O O . PRO A 1 88 ? 5.668 -5.023 15.172 1 92.81 88 PRO A O 1
ATOM 680 N N . TRP A 1 89 ? 6.121 -2.883 14.844 1 90.81 89 TRP A N 1
ATOM 681 C CA . TRP A 1 89 ? 4.941 -2.688 14.016 1 90.81 89 TRP A CA 1
ATOM 682 C C . TRP A 1 89 ? 5.055 -3.471 12.711 1 90.81 89 TRP A C 1
ATOM 684 O O . TRP A 1 89 ? 4.117 -4.16 12.305 1 90.81 89 TRP A O 1
ATOM 694 N N . LEU A 1 90 ? 6.195 -3.398 12.102 1 94.56 90 LEU A N 1
ATOM 695 C CA . LEU A 1 90 ? 6.398 -4.059 10.82 1 94.56 90 LEU A CA 1
ATOM 696 C C . LEU A 1 90 ? 6.383 -5.578 10.977 1 94.56 90 LEU A C 1
ATOM 698 O O . LEU A 1 90 ? 5.863 -6.289 10.117 1 94.56 90 LEU A O 1
ATOM 702 N N . LEU A 1 91 ? 6.945 -6.039 12.055 1 95.75 91 LEU A N 1
ATOM 703 C CA . LEU A 1 91 ? 6.91 -7.473 12.328 1 95.75 91 LEU A CA 1
ATOM 704 C C . LEU A 1 91 ? 5.48 -7.941 12.578 1 95.75 91 LEU A C 1
ATOM 706 O O . LEU A 1 91 ? 5.086 -9.016 12.109 1 95.75 91 LEU A O 1
ATOM 710 N N . GLY A 1 92 ? 4.762 -7.168 13.375 1 94.62 92 GLY A N 1
ATOM 711 C CA . GLY A 1 92 ? 3.357 -7.492 13.57 1 94.62 92 GLY A CA 1
ATOM 712 C C . GLY A 1 92 ? 2.566 -7.531 12.281 1 94.62 92 GLY A C 1
ATOM 713 O O . GLY A 1 92 ? 1.756 -8.438 12.07 1 94.62 92 GLY A O 1
ATOM 714 N N . LEU A 1 93 ? 2.818 -6.582 11.438 1 94.12 93 LEU A N 1
ATOM 715 C CA . LEU A 1 93 ? 2.115 -6.52 10.156 1 94.12 93 LEU A CA 1
ATOM 716 C C . LEU A 1 93 ? 2.527 -7.672 9.25 1 94.12 93 LEU A C 1
ATOM 718 O O . LEU A 1 93 ? 1.719 -8.164 8.461 1 94.12 93 LEU A O 1
ATOM 722 N N . LEU A 1 94 ? 3.787 -8.125 9.32 1 95.94 94 LEU A N 1
ATOM 723 C CA . LEU A 1 94 ? 4.223 -9.289 8.57 1 95.94 94 LEU A CA 1
ATOM 724 C C . LEU A 1 94 ? 3.426 -10.523 8.969 1 95.94 94 LEU A C 1
ATOM 726 O O . LEU A 1 94 ? 3.035 -11.32 8.109 1 95.94 94 LEU A O 1
ATOM 730 N N . VAL A 1 95 ? 3.213 -10.672 10.203 1 95.06 95 VAL A N 1
ATOM 731 C CA . VAL A 1 95 ? 2.42 -11.797 10.688 1 95.06 95 VAL A CA 1
ATOM 732 C C . VAL A 1 95 ? 1.011 -11.727 10.102 1 95.06 95 VAL A C 1
ATOM 734 O O . VAL A 1 95 ? 0.477 -12.727 9.625 1 95.06 95 VAL A O 1
ATOM 737 N N . PHE A 1 96 ? 0.463 -10.562 10.086 1 94.31 96 PHE A N 1
ATOM 738 C CA . PHE A 1 96 ? -0.868 -10.383 9.516 1 94.31 96 PHE A CA 1
ATOM 739 C C . PHE A 1 96 ? -0.855 -10.648 8.016 1 94.31 96 PHE A C 1
ATOM 741 O O . PHE A 1 96 ? -1.753 -11.305 7.488 1 94.31 96 PHE A O 1
ATOM 748 N N . LEU A 1 97 ? 0.131 -10.094 7.426 1 94.38 97 LEU A N 1
ATOM 749 C CA . LEU A 1 97 ? 0.244 -10.273 5.984 1 94.38 97 LEU A CA 1
ATOM 750 C C . LEU A 1 97 ? 0.424 -11.742 5.625 1 94.38 97 LEU A C 1
ATOM 752 O O . LEU A 1 97 ? 0.055 -12.172 4.527 1 94.38 97 LEU A O 1
ATOM 756 N N . SER A 1 98 ? 0.989 -12.461 6.52 1 93.62 98 SER A N 1
ATOM 757 C CA . SER A 1 98 ? 1.209 -13.883 6.289 1 93.62 98 SER A CA 1
ATOM 758 C C . SER A 1 98 ? -0.113 -14.641 6.184 1 93.62 98 SER A C 1
ATOM 760 O O . SER A 1 98 ? -0.16 -15.75 5.652 1 93.62 98 SER A O 1
ATOM 762 N N . VAL A 1 99 ? -1.147 -14.07 6.617 1 95.69 99 VAL A N 1
ATOM 763 C CA . VAL A 1 99 ? -2.477 -14.656 6.477 1 95.69 99 VAL A CA 1
ATOM 764 C C . VAL A 1 99 ? -2.842 -14.75 4.996 1 95.69 99 VAL A C 1
ATOM 766 O O . VAL A 1 99 ? -3.484 -15.711 4.57 1 95.69 99 VAL A O 1
ATOM 769 N N . SER A 1 100 ? -2.441 -13.766 4.215 1 95.56 100 SER A N 1
ATOM 770 C CA . SER A 1 100 ? -2.703 -13.797 2.781 1 95.56 100 SER A CA 1
ATOM 771 C C . SER A 1 100 ? -2.047 -15.008 2.129 1 95.56 100 SER A C 1
ATOM 773 O O . SER A 1 100 ? -2.646 -15.664 1.274 1 95.56 100 SER A O 1
ATOM 775 N N . SER A 1 101 ? -0.8 -15.289 2.553 1 94.25 101 SER A N 1
ATOM 776 C CA . SER A 1 101 ? -0.107 -16.453 2.018 1 94.25 101 SER A CA 1
ATOM 777 C C . SER A 1 101 ? -0.812 -17.75 2.416 1 94.25 101 SER A C 1
ATOM 779 O O . SER A 1 101 ? -0.868 -18.703 1.632 1 94.25 101 SER A O 1
ATOM 781 N N . ALA A 1 102 ? -1.314 -17.781 3.607 1 94.75 102 ALA A N 1
ATOM 782 C CA . ALA A 1 102 ? -2.045 -18.953 4.082 1 94.75 102 ALA A CA 1
ATOM 783 C C . ALA A 1 102 ? -3.326 -19.172 3.279 1 94.75 102 ALA A C 1
ATOM 785 O O . ALA A 1 102 ? -3.695 -20.312 2.973 1 94.75 102 ALA A O 1
ATOM 786 N N . ILE A 1 103 ? -3.979 -18.125 2.973 1 97.19 103 ILE A N 1
ATOM 787 C CA . ILE A 1 103 ? -5.176 -18.203 2.145 1 97.19 103 ILE A CA 1
ATOM 788 C C . ILE A 1 103 ? -4.824 -18.781 0.775 1 97.19 103 ILE A C 1
ATOM 790 O O . ILE A 1 103 ? -5.512 -19.672 0.271 1 97.19 103 ILE A O 1
ATOM 794 N N . LEU A 1 104 ? -3.793 -18.312 0.248 1 96.31 104 LEU A N 1
ATOM 795 C CA . LEU A 1 104 ? -3.385 -18.766 -1.08 1 96.31 104 LEU A CA 1
ATOM 796 C C . LEU A 1 104 ? -2.982 -20.234 -1.062 1 96.31 104 LEU A C 1
ATOM 798 O O . LEU A 1 104 ? -3.264 -20.969 -2.01 1 96.31 104 LEU A O 1
ATOM 802 N N . GLU A 1 105 ? -2.355 -20.578 0.023 1 93.56 105 GLU A N 1
ATOM 803 C CA . GLU A 1 105 ? -1.998 -21.984 0.174 1 93.56 105 GLU A CA 1
ATOM 804 C C . GLU A 1 105 ? -3.242 -22.859 0.283 1 93.56 105 GLU A C 1
ATOM 806 O O . GLU A 1 105 ? -3.258 -24 -0.21 1 93.56 105 GLU A O 1
ATOM 811 N N . PHE A 1 106 ? -4.223 -22.375 0.894 1 95.12 106 PHE A N 1
ATOM 812 C CA . PHE A 1 106 ? -5.48 -23.109 1.038 1 95.12 106 PHE A CA 1
ATOM 813 C C . PHE A 1 106 ? -6.148 -23.297 -0.316 1 95.12 106 PHE A C 1
ATOM 815 O O . PHE A 1 106 ? -6.805 -24.312 -0.549 1 95.12 106 PHE A O 1
ATOM 822 N N . PHE A 1 107 ? -5.945 -22.375 -1.213 1 96.88 107 PHE A N 1
ATOM 823 C CA . PHE A 1 107 ? -6.551 -22.438 -2.539 1 96.88 107 PHE A CA 1
ATOM 824 C C . PHE A 1 107 ? -5.535 -22.891 -3.576 1 96.88 107 PHE A C 1
ATOM 826 O O . PHE A 1 107 ? -5.582 -22.469 -4.73 1 96.88 107 PHE A O 1
ATOM 833 N N . ASP A 1 108 ? -4.598 -23.688 -3.127 1 94.06 108 ASP A N 1
ATOM 834 C CA . ASP A 1 108 ? -3.471 -24.078 -3.965 1 94.06 108 ASP A CA 1
ATOM 835 C C . ASP A 1 108 ? -3.949 -24.812 -5.219 1 94.06 108 ASP A C 1
ATOM 837 O O . ASP A 1 108 ? -3.471 -24.547 -6.32 1 94.06 108 ASP A O 1
ATOM 841 N N . VAL A 1 109 ? -4.922 -25.75 -5.152 1 94.94 109 VAL A N 1
ATOM 842 C CA . VAL A 1 109 ? -5.418 -26.531 -6.281 1 94.94 109 VAL A CA 1
ATOM 843 C C . VAL A 1 109 ? -6.066 -25.609 -7.309 1 94.94 109 VAL A C 1
ATOM 845 O O . VAL A 1 109 ? -5.816 -25.719 -8.508 1 94.94 109 VAL A O 1
ATOM 848 N N . LEU A 1 110 ? -6.855 -24.672 -6.781 1 95.38 110 LEU A N 1
ATOM 849 C CA . LEU A 1 110 ? -7.52 -23.703 -7.641 1 95.38 110 LEU A CA 1
ATOM 850 C C . LEU A 1 110 ? -6.5 -22.859 -8.398 1 95.38 110 LEU A C 1
ATOM 852 O O . LEU A 1 110 ? -6.648 -22.641 -9.609 1 95.38 110 LEU A O 1
ATOM 856 N N . LEU A 1 111 ? -5.469 -22.484 -7.754 1 94.75 111 LEU A N 1
ATOM 857 C CA . LEU A 1 111 ? -4.496 -21.578 -8.328 1 94.75 111 LEU A CA 1
ATOM 858 C C . LEU A 1 111 ? -3.564 -22.297 -9.289 1 94.75 111 LEU A C 1
ATOM 860 O O . LEU A 1 111 ? -3.064 -21.703 -10.25 1 94.75 111 LEU A O 1
ATOM 864 N N . GLN A 1 112 ? -3.342 -23.562 -8.992 1 92.69 112 GLN A N 1
ATOM 865 C CA . GLN A 1 112 ? -2.566 -24.359 -9.93 1 92.69 112 GLN A CA 1
ATOM 866 C C . GLN A 1 112 ? -3.309 -24.531 -11.258 1 92.69 112 GLN A C 1
ATOM 868 O O . GLN A 1 112 ? -2.691 -24.547 -12.32 1 92.69 112 GLN A O 1
ATOM 873 N N . LYS A 1 113 ? -4.586 -24.688 -11.109 1 93 113 LYS A N 1
ATOM 874 C CA . LYS A 1 113 ? -5.406 -24.859 -12.305 1 93 113 LYS A CA 1
ATOM 875 C C . LYS A 1 113 ? -5.543 -23.547 -13.078 1 93 113 LYS A C 1
ATOM 877 O O . LYS A 1 113 ? -5.617 -23.562 -14.305 1 93 113 LYS A O 1
ATOM 882 N N . HIS A 1 114 ? -5.605 -22.453 -12.344 1 93.5 114 HIS A N 1
ATOM 883 C CA . HIS A 1 114 ? -5.793 -21.141 -12.938 1 93.5 114 HIS A CA 1
ATOM 884 C C . HIS A 1 114 ? -4.723 -20.156 -12.461 1 93.5 114 HIS A C 1
ATOM 886 O O . HIS A 1 114 ? -5.031 -19.188 -11.758 1 93.5 114 HIS A O 1
ATOM 892 N N . LEU A 1 115 ? -3.559 -20.328 -13.008 1 93.25 115 LEU A N 1
ATOM 893 C CA . LEU A 1 115 ? -2.367 -19.625 -12.547 1 93.25 115 LEU A CA 1
ATOM 894 C C . LEU A 1 115 ? -2.488 -18.125 -12.812 1 93.25 115 LEU A C 1
ATOM 896 O O . LEU A 1 115 ? -1.887 -17.312 -12.102 1 93.25 115 LEU A O 1
ATOM 900 N N . ILE A 1 116 ? -3.27 -17.797 -13.742 1 93.75 116 ILE A N 1
ATOM 901 C CA . ILE A 1 116 ? -3.412 -16.406 -14.133 1 93.75 116 ILE A CA 1
ATOM 902 C C . ILE A 1 116 ? -3.971 -15.594 -12.969 1 93.75 116 ILE A C 1
ATOM 904 O O . ILE A 1 116 ? -3.662 -14.406 -12.82 1 93.75 116 ILE A O 1
ATOM 908 N N . ILE A 1 117 ? -4.762 -16.203 -12.141 1 94.94 117 ILE A N 1
ATOM 909 C CA . ILE A 1 117 ? -5.305 -15.523 -10.969 1 94.94 117 ILE A CA 1
ATOM 910 C C . ILE A 1 117 ? -4.16 -15.031 -10.086 1 94.94 117 ILE A C 1
ATOM 912 O O . ILE A 1 117 ? -4.18 -13.891 -9.609 1 94.94 117 ILE A O 1
ATOM 916 N N . ALA A 1 118 ? -3.156 -15.859 -9.914 1 95.06 118 ALA A N 1
ATOM 917 C CA . ALA A 1 118 ? -1.997 -15.5 -9.102 1 95.06 118 ALA A CA 1
ATOM 918 C C . ALA A 1 118 ? -1.214 -14.352 -9.734 1 95.06 118 ALA A C 1
ATOM 920 O O . ALA A 1 118 ? -0.674 -13.5 -9.023 1 95.06 118 ALA A O 1
ATOM 921 N N . PHE A 1 119 ? -1.233 -14.266 -11.016 1 95.19 119 PHE A N 1
ATOM 922 C CA . PHE A 1 119 ? -0.453 -13.258 -11.727 1 95.19 119 PHE A CA 1
ATOM 923 C C . PHE A 1 119 ? -1.047 -11.867 -11.531 1 95.19 119 PHE A C 1
ATOM 925 O O . PHE A 1 119 ? -0.348 -10.859 -11.672 1 95.19 119 PHE A O 1
ATOM 932 N N . TYR A 1 120 ? -2.273 -11.852 -11.203 1 96.38 120 TYR A N 1
ATOM 933 C CA . TYR A 1 120 ? -2.922 -10.539 -11.148 1 96.38 120 TYR A CA 1
ATOM 934 C C . TYR A 1 120 ? -3.25 -10.156 -9.711 1 96.38 120 TYR A C 1
ATOM 936 O O . TYR A 1 120 ? -3.844 -9.102 -9.461 1 96.38 120 TYR A O 1
ATOM 944 N N . LEU A 1 121 ? -2.801 -10.969 -8.812 1 96.38 121 LEU A N 1
ATOM 945 C CA . LEU A 1 121 ? -3.107 -10.711 -7.406 1 96.38 121 LEU A CA 1
ATOM 946 C C . LEU A 1 121 ? -2.445 -9.422 -6.938 1 96.38 121 LEU A C 1
ATOM 948 O O . LEU A 1 121 ? -3.072 -8.609 -6.25 1 96.38 121 LEU A O 1
ATOM 952 N N . THR A 1 122 ? -1.205 -9.25 -7.277 1 95.38 122 THR A N 1
ATOM 953 C CA . THR A 1 122 ? -0.477 -8.07 -6.828 1 95.38 122 THR A CA 1
ATOM 954 C C . THR A 1 122 ? -1.093 -6.801 -7.41 1 95.38 122 THR A C 1
ATOM 956 O O . THR A 1 122 ? -1.215 -5.789 -6.715 1 95.38 122 THR A O 1
ATOM 959 N N . ALA A 1 123 ? -1.414 -6.887 -8.664 1 95.81 123 ALA A N 1
ATOM 960 C CA . ALA A 1 123 ? -2.061 -5.742 -9.297 1 95.81 123 ALA A CA 1
ATOM 961 C C . ALA A 1 123 ? -3.408 -5.441 -8.648 1 95.81 123 ALA A C 1
ATOM 963 O O . ALA A 1 123 ? -3.75 -4.281 -8.422 1 95.81 123 ALA A O 1
ATOM 964 N N . LEU A 1 124 ? -4.137 -6.477 -8.391 1 97.06 124 LEU A N 1
ATOM 965 C CA . LEU A 1 124 ? -5.461 -6.359 -7.793 1 97.06 124 LEU A CA 1
ATOM 966 C C . LEU A 1 124 ? -5.379 -5.723 -6.41 1 97.06 124 LEU A C 1
ATOM 968 O O . LEU A 1 124 ? -6.078 -4.75 -6.125 1 97.06 124 LEU A O 1
ATOM 972 N N . VAL A 1 125 ? -4.523 -6.242 -5.594 1 96.38 125 VAL A N 1
ATOM 973 C CA . VAL A 1 125 ? -4.426 -5.754 -4.223 1 96.38 125 VAL A CA 1
ATOM 974 C C . VAL A 1 125 ? -3.803 -4.359 -4.215 1 96.38 125 VAL A C 1
ATOM 976 O O . VAL A 1 125 ? -4.168 -3.514 -3.395 1 96.38 125 VAL A O 1
ATOM 979 N N . GLY A 1 126 ? -2.85 -4.16 -5.148 1 95.12 126 GLY A N 1
ATOM 980 C CA . GLY A 1 126 ? -2.291 -2.824 -5.297 1 95.12 126 GLY A CA 1
ATOM 981 C C . GLY A 1 126 ? -3.332 -1.777 -5.648 1 95.12 126 GLY A C 1
ATOM 982 O O . GLY A 1 126 ? -3.33 -0.678 -5.09 1 95.12 126 GLY A O 1
ATOM 983 N N . CYS A 1 127 ? -4.199 -2.096 -6.527 1 95.94 127 CYS A N 1
ATOM 984 C CA . CYS A 1 127 ? -5.273 -1.189 -6.914 1 95.94 127 CYS A CA 1
ATOM 985 C C . CYS A 1 127 ? -6.195 -0.908 -5.734 1 95.94 127 CYS A C 1
ATOM 987 O O . CYS A 1 127 ? -6.59 0.239 -5.508 1 95.94 127 CYS A O 1
ATOM 989 N N . GLY A 1 128 ? -6.543 -1.95 -5.098 1 95.88 128 GLY A N 1
ATOM 990 C CA . GLY A 1 128 ? -7.352 -1.77 -3.9 1 95.88 128 GLY A CA 1
ATOM 991 C C . GLY A 1 128 ? -6.688 -0.884 -2.863 1 95.88 128 GLY A C 1
ATOM 992 O O . GLY A 1 128 ? -7.32 0.021 -2.314 1 95.88 128 GLY A O 1
ATOM 993 N N . GLY A 1 129 ? -5.461 -1.178 -2.609 1 93.31 129 GLY A N 1
ATOM 994 C CA . GLY A 1 129 ? -4.715 -0.372 -1.656 1 93.31 129 GLY A CA 1
ATOM 995 C C . GLY A 1 129 ? -4.648 1.095 -2.037 1 93.31 129 GLY A C 1
ATOM 996 O O . GLY A 1 129 ? -4.816 1.971 -1.188 1 93.31 129 GLY A O 1
ATOM 997 N N . ASN A 1 130 ? -4.367 1.383 -3.275 1 92.44 130 ASN A N 1
ATOM 998 C CA . ASN A 1 130 ? -4.293 2.754 -3.766 1 92.44 130 ASN A CA 1
ATOM 999 C C . ASN A 1 130 ? -5.625 3.482 -3.59 1 92.44 130 ASN A C 1
ATOM 1001 O O . ASN A 1 130 ? -5.656 4.625 -3.129 1 92.44 130 ASN A O 1
ATOM 1005 N N . ALA A 1 131 ? -6.66 2.811 -3.984 1 95.19 131 ALA A N 1
ATOM 1006 C CA . ALA A 1 131 ? -7.988 3.408 -3.859 1 95.19 131 ALA A CA 1
ATOM 1007 C C . ALA A 1 131 ? -8.336 3.662 -2.396 1 95.19 131 ALA A C 1
ATOM 1009 O O . ALA A 1 131 ? -8.875 4.719 -2.053 1 95.19 131 ALA A O 1
ATOM 1010 N N . GLY A 1 132 ? -8.062 2.713 -1.602 1 93.88 132 GLY A N 1
ATOM 1011 C CA . GLY A 1 132 ? -8.32 2.863 -0.177 1 93.88 132 GLY A CA 1
ATOM 1012 C C . GLY A 1 132 ? -7.484 3.953 0.466 1 93.88 132 GLY A C 1
ATOM 1013 O O . GLY A 1 132 ? -7.984 4.723 1.292 1 93.88 132 GLY A O 1
ATOM 1014 N N . SER A 1 133 ? -6.246 3.98 0.122 1 89.56 133 SER A N 1
ATOM 1015 C CA . SER A 1 133 ? -5.344 4.984 0.676 1 89.56 133 SER A CA 1
ATOM 1016 C C . SER A 1 133 ? -5.758 6.391 0.257 1 89.56 133 SER A C 1
ATOM 1018 O O . SER A 1 133 ? -5.598 7.344 1.021 1 89.56 133 SER A O 1
ATOM 1020 N N . GLN A 1 134 ? -6.172 6.52 -0.916 1 89.81 134 GLN A N 1
ATOM 1021 C CA . GLN A 1 134 ? -6.664 7.816 -1.366 1 89.81 134 GLN A CA 1
ATOM 1022 C C . GLN A 1 134 ? -7.859 8.273 -0.532 1 89.81 134 GLN A C 1
ATOM 1024 O O . GLN A 1 134 ? -7.949 9.445 -0.154 1 89.81 134 GLN A O 1
ATOM 1029 N N . ALA A 1 135 ? -8.781 7.34 -0.336 1 92.75 135 ALA A N 1
ATOM 1030 C CA . ALA A 1 135 ? -9.945 7.652 0.488 1 92.75 135 ALA A CA 1
ATOM 1031 C C . ALA A 1 135 ? -9.531 8.023 1.907 1 92.75 135 ALA A C 1
ATOM 1033 O O . ALA A 1 135 ? -10.031 9 2.473 1 92.75 135 ALA A O 1
ATOM 1034 N N . ALA A 1 136 ? -8.625 7.289 2.42 1 90.75 136 ALA A N 1
ATOM 1035 C CA . ALA A 1 136 ? -8.133 7.547 3.773 1 90.75 136 ALA A CA 1
ATOM 1036 C C . ALA A 1 136 ? -7.48 8.922 3.867 1 90.75 136 ALA A C 1
ATOM 1038 O O . ALA A 1 136 ? -7.688 9.648 4.84 1 90.75 136 ALA A O 1
ATOM 1039 N N . SER A 1 137 ? -6.664 9.227 2.889 1 85.88 137 SER A N 1
ATOM 1040 C CA . SER A 1 137 ? -5.957 10.5 2.883 1 85.88 137 SER A CA 1
ATOM 1041 C C . SER A 1 137 ? -6.934 11.672 2.865 1 85.88 137 SER A C 1
ATOM 1043 O O . SER A 1 137 ? -6.711 12.688 3.531 1 85.88 137 SER A O 1
ATOM 1045 N N . LEU A 1 138 ? -7.953 11.57 2.104 1 87.38 138 LEU A N 1
ATOM 1046 C CA . LEU A 1 138 ? -8.945 12.633 2.014 1 87.38 138 LEU A CA 1
ATOM 1047 C C . LEU A 1 138 ? -9.656 12.828 3.35 1 87.38 138 LEU A C 1
ATOM 1049 O O . LEU A 1 138 ? -9.867 13.961 3.789 1 87.38 138 LEU A O 1
ATOM 1053 N N . VAL A 1 139 ? -10 11.758 3.934 1 90.81 139 VAL A N 1
ATOM 1054 C CA . VAL A 1 139 ? -10.711 11.836 5.207 1 90.81 139 VAL A CA 1
ATOM 1055 C C . VAL A 1 139 ? -9.766 12.336 6.297 1 90.81 139 VAL A C 1
ATOM 1057 O O . VAL A 1 139 ? -10.164 13.109 7.168 1 90.81 139 VAL A O 1
ATOM 1060 N N . LEU A 1 140 ? -8.555 11.875 6.246 1 86.19 140 LEU A N 1
ATOM 1061 C CA . LEU A 1 140 ? -7.559 12.336 7.203 1 86.19 140 LEU A CA 1
ATOM 1062 C C . LEU A 1 140 ? -7.367 13.852 7.102 1 86.19 140 LEU A C 1
ATOM 1064 O O . LEU A 1 140 ? -7.234 14.531 8.117 1 86.19 140 LEU A O 1
ATOM 1068 N N . GLN A 1 141 ? -7.32 14.328 5.938 1 82.62 141 GLN A N 1
ATOM 1069 C CA . GLN A 1 141 ? -7.184 15.766 5.727 1 82.62 141 GLN A CA 1
ATOM 1070 C C . GLN A 1 141 ? -8.398 16.516 6.266 1 82.62 141 GLN A C 1
ATOM 1072 O O . GLN A 1 141 ? -8.25 17.594 6.859 1 82.62 141 GLN A O 1
ATOM 1077 N N . ALA A 1 142 ? -9.492 15.969 6.02 1 86.25 142 ALA A N 1
ATOM 1078 C CA . ALA A 1 142 ? -10.719 16.594 6.5 1 86.25 142 ALA A CA 1
ATOM 1079 C C . ALA A 1 142 ? -10.773 16.594 8.023 1 86.25 142 ALA A C 1
ATOM 1081 O O . ALA A 1 142 ? -11.297 17.531 8.633 1 86.25 142 ALA A O 1
ATOM 1082 N N . LEU A 1 143 ? -10.297 15.578 8.609 1 85.5 143 LEU A N 1
ATOM 1083 C CA . LEU A 1 143 ? -10.219 15.508 10.062 1 85.5 143 LEU A CA 1
ATOM 1084 C C . LEU A 1 143 ? -9.219 16.531 10.602 1 85.5 143 LEU A C 1
ATOM 1086 O O . LEU A 1 143 ? -9.5 17.203 11.594 1 85.5 143 LEU A O 1
ATOM 1090 N N . ALA A 1 144 ? -8.141 16.594 9.922 1 75.31 144 ALA A N 1
ATOM 1091 C CA . ALA A 1 144 ? -7.07 17.5 10.344 1 75.31 144 ALA A CA 1
ATOM 1092 C C . ALA A 1 144 ? -7.52 18.953 10.273 1 75.31 144 ALA A C 1
ATOM 1094 O O . ALA A 1 144 ? -7.105 19.781 11.094 1 75.31 144 ALA A O 1
ATOM 1095 N N . THR A 1 145 ? -8.328 19.281 9.328 1 76.5 145 THR A 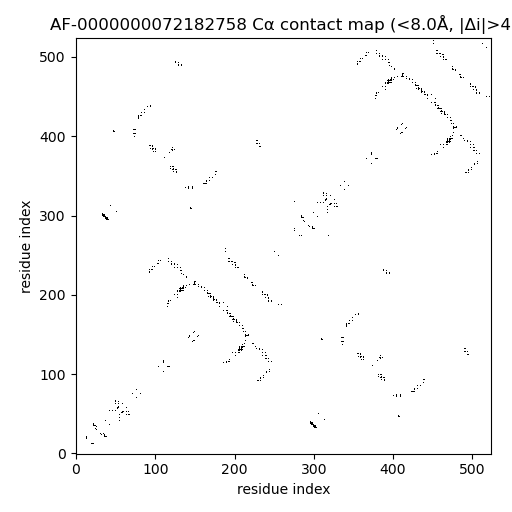N 1
ATOM 1096 C CA . THR A 1 145 ? -8.781 20.656 9.133 1 76.5 145 THR A CA 1
ATOM 1097 C C . THR A 1 145 ? -10.031 20.938 9.953 1 76.5 145 THR A C 1
ATOM 1099 O O . THR A 1 145 ? -10.5 22.078 10.008 1 76.5 145 THR A O 1
ATOM 1102 N N . GLY A 1 146 ? -10.539 19.891 10.508 1 82.44 146 GLY A N 1
ATOM 1103 C CA . GLY A 1 146 ? -11.734 20.062 11.32 1 82.44 146 GLY A CA 1
ATOM 1104 C C . GLY A 1 146 ? -13.016 20.031 10.516 1 82.44 146 GLY A C 1
ATOM 1105 O O . GLY A 1 146 ? -14.109 20.234 11.055 1 82.44 146 GLY A O 1
ATOM 1106 N N . GLU A 1 147 ? -12.867 19.812 9.258 1 83.81 147 GLU A N 1
ATOM 1107 C CA . GLU A 1 147 ? -14.055 19.688 8.406 1 83.81 147 GLU A CA 1
ATOM 1108 C C . GLU A 1 147 ? -14.922 18.516 8.836 1 83.81 147 GLU A C 1
ATOM 1110 O O . GLU A 1 147 ? -16.141 18.547 8.68 1 83.81 147 GLU A O 1
ATOM 1115 N N . LEU A 1 148 ? -14.258 17.531 9.281 1 90.12 148 LEU A N 1
ATOM 1116 C CA . LEU A 1 148 ? -14.922 16.344 9.805 1 90.12 148 LEU A CA 1
ATOM 1117 C C . LEU A 1 148 ? -14.617 16.156 11.289 1 90.12 148 LEU A C 1
ATOM 1119 O O . LEU A 1 148 ? -13.531 16.516 11.75 1 90.12 148 LEU A O 1
ATOM 1123 N N . VAL A 1 149 ? -15.648 15.711 11.961 1 88.62 149 VAL A N 1
ATOM 1124 C CA . VAL A 1 149 ? -15.492 15.328 13.359 1 88.62 149 VAL A CA 1
ATOM 1125 C C . VAL A 1 149 ? -15.898 13.875 13.547 1 88.62 149 VAL A C 1
ATOM 1127 O O . VAL A 1 149 ? -16.734 13.352 12.805 1 88.62 149 VAL A O 1
ATOM 1130 N N . PRO A 1 150 ? -15.18 13.188 14.469 1 89.25 150 PRO A N 1
ATOM 1131 C CA . PRO A 1 150 ? -15.43 11.75 14.641 1 89.25 150 PRO A CA 1
ATOM 1132 C C . PRO A 1 150 ? -16.766 11.453 15.328 1 89.25 150 PRO A C 1
ATOM 1134 O O . PRO A 1 150 ? -16.781 10.852 16.406 1 89.25 150 PRO A O 1
ATOM 1137 N N . THR A 1 151 ? -17.828 11.805 14.695 1 90.81 151 THR A N 1
ATOM 1138 C CA . THR A 1 151 ? -19.188 11.547 15.156 1 90.81 151 THR A CA 1
ATOM 1139 C C . THR A 1 151 ? -19.875 10.516 14.258 1 90.81 151 THR A C 1
ATOM 1141 O O . THR A 1 151 ? -19.422 10.25 13.148 1 90.81 151 THR A O 1
ATOM 1144 N N . PHE A 1 152 ? -20.906 9.961 14.836 1 92.56 152 PHE A N 1
ATOM 1145 C CA . PHE A 1 152 ? -21.672 8.984 14.078 1 92.56 152 PHE A CA 1
ATOM 1146 C C . PHE A 1 152 ? -22.312 9.625 12.844 1 92.56 152 PHE A C 1
ATOM 1148 O O . PHE A 1 152 ? -22.406 8.992 11.789 1 92.56 152 PHE A O 1
ATOM 1155 N N . ALA A 1 153 ? -22.688 10.828 12.977 1 92.56 153 ALA A N 1
ATOM 1156 C CA . ALA A 1 153 ? -23.297 11.547 11.867 1 92.56 153 ALA A CA 1
ATOM 1157 C C . ALA A 1 153 ? -22.297 11.734 10.719 1 92.56 153 ALA A C 1
ATOM 1159 O O . ALA A 1 153 ? -22.625 11.5 9.555 1 92.56 153 ALA A O 1
ATOM 1160 N N . ASP A 1 154 ? -21.156 12.148 11.102 1 93 154 ASP A N 1
ATOM 1161 C CA . ASP A 1 154 ? -20.141 12.352 10.078 1 93 154 ASP A CA 1
ATOM 1162 C C . ASP A 1 154 ? -19.688 11.023 9.477 1 93 154 ASP A C 1
ATOM 1164 O O . ASP A 1 154 ? -19.359 10.953 8.289 1 93 154 ASP A O 1
ATOM 1168 N N . PHE A 1 155 ? -19.672 10.062 10.32 1 94.69 155 PHE A N 1
ATOM 1169 C CA . PHE A 1 155 ? -19.344 8.727 9.836 1 94.69 155 PHE A CA 1
ATOM 1170 C C . PHE A 1 155 ? -20.312 8.297 8.742 1 94.69 155 PHE A C 1
ATOM 1172 O O . PHE A 1 155 ? -19.906 7.875 7.664 1 94.69 155 PHE A O 1
ATOM 1179 N N . TRP A 1 156 ? -21.547 8.414 9 1 94.81 156 TRP A N 1
ATOM 1180 C CA . TRP A 1 156 ? -22.578 7.996 8.055 1 94.81 156 TRP A CA 1
ATOM 1181 C C . TRP A 1 156 ? -22.562 8.867 6.805 1 94.8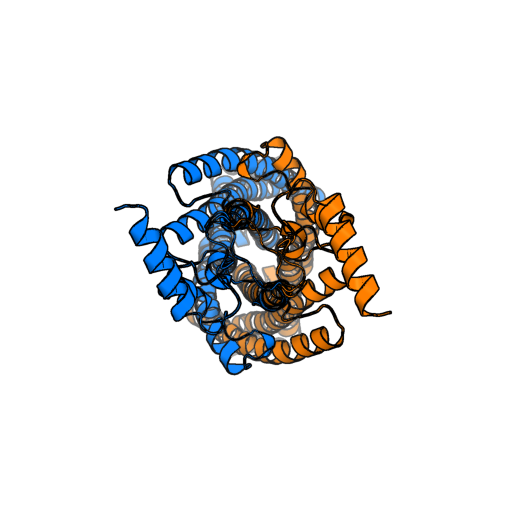1 156 TRP A C 1
ATOM 1183 O O . TRP A 1 156 ? -22.781 8.383 5.695 1 94.81 156 TRP A O 1
ATOM 1193 N N . ARG A 1 157 ? -22.297 10.094 6.992 1 93.31 157 ARG A N 1
ATOM 1194 C CA . ARG A 1 157 ? -22.203 11.008 5.863 1 93.31 157 ARG A CA 1
ATOM 1195 C C . ARG A 1 157 ? -21.062 10.617 4.926 1 93.31 157 ARG A C 1
ATOM 1197 O O . ARG A 1 157 ? -21.234 10.57 3.707 1 93.31 157 ARG A O 1
ATOM 1204 N N . VAL A 1 158 ? -19.969 10.312 5.535 1 95.56 158 VAL A N 1
ATOM 1205 C CA . VAL A 1 158 ? -18.812 9.914 4.762 1 95.56 158 VAL A CA 1
ATOM 1206 C C . VAL A 1 158 ? -19.078 8.578 4.07 1 95.56 158 VAL A C 1
ATOM 1208 O O . VAL A 1 158 ? -18.781 8.414 2.883 1 95.56 158 VAL A O 1
ATOM 1211 N N . LEU A 1 159 ? -19.672 7.688 4.746 1 96.69 159 LEU A N 1
ATOM 1212 C CA . LEU A 1 159 ? -19.922 6.355 4.207 1 96.69 159 LEU A CA 1
ATOM 1213 C C . LEU A 1 159 ? -20.875 6.418 3.021 1 96.69 159 LEU A C 1
ATOM 1215 O O . LEU A 1 159 ? -20.672 5.73 2.018 1 96.69 159 LEU A O 1
ATOM 1219 N N . ARG A 1 160 ? -21.844 7.164 3.133 1 95.69 160 ARG A N 1
ATOM 1220 C CA . ARG A 1 160 ? -22.828 7.285 2.062 1 95.69 160 ARG A CA 1
ATOM 1221 C C . ARG A 1 160 ? -22.203 7.891 0.811 1 95.69 160 ARG A C 1
ATOM 1223 O O . ARG A 1 160 ? -22.453 7.422 -0.302 1 95.69 160 ARG A O 1
ATOM 1230 N N . LYS A 1 161 ? -21.484 8.891 1.027 1 95.56 161 LYS A N 1
ATOM 1231 C CA . LYS A 1 161 ? -20.812 9.531 -0.103 1 95.56 161 LYS A CA 1
ATOM 1232 C C . LYS A 1 161 ? -19.812 8.586 -0.75 1 95.56 161 LYS A C 1
ATOM 1234 O O . LYS A 1 161 ? -19.781 8.438 -1.973 1 95.56 161 LYS A O 1
ATOM 1239 N N . GLU A 1 162 ? -19.062 7.965 0.087 1 97.56 162 GLU A N 1
ATOM 1240 C CA . GLU A 1 162 ? -17.984 7.121 -0.418 1 97.56 162 GLU A CA 1
ATOM 1241 C C . GLU A 1 162 ? -18.531 5.832 -1.026 1 97.56 162 GLU A C 1
ATOM 1243 O O . GLU A 1 162 ? -17.859 5.199 -1.85 1 97.56 162 GLU A O 1
ATOM 1248 N N . LEU A 1 163 ? -19.734 5.457 -0.666 1 98.12 163 LEU A N 1
ATOM 1249 C CA . LEU A 1 163 ? -20.359 4.297 -1.294 1 98.12 163 LEU A CA 1
ATOM 1250 C C . LEU A 1 163 ? -20.562 4.531 -2.787 1 98.12 163 LEU A C 1
ATOM 1252 O O . LEU A 1 163 ? -20.234 3.666 -3.605 1 98.12 163 LEU A O 1
ATOM 1256 N N . LEU A 1 164 ? -21.016 5.645 -3.086 1 97.69 164 LEU A N 1
ATOM 1257 C CA . LEU A 1 164 ? -21.25 5.98 -4.484 1 97.69 164 LEU A CA 1
ATOM 1258 C C . LEU A 1 164 ? -19.922 6.156 -5.227 1 97.69 164 LEU A C 1
ATOM 1260 O O . LEU A 1 164 ? -19.797 5.738 -6.379 1 97.69 164 LEU A O 1
ATOM 1264 N N . VAL A 1 165 ? -19.031 6.766 -4.582 1 97.81 165 VAL A N 1
ATOM 1265 C CA . VAL A 1 165 ? -17.703 6.934 -5.172 1 97.81 165 VAL A CA 1
ATOM 1266 C C . VAL A 1 165 ? -17.078 5.566 -5.41 1 97.81 165 VAL A C 1
ATOM 1268 O O . VAL A 1 165 ? -16.484 5.32 -6.469 1 97.81 165 VAL A O 1
ATOM 1271 N N . ALA A 1 166 ? -17.203 4.719 -4.43 1 98.56 166 ALA A N 1
ATOM 1272 C CA . ALA A 1 166 ? -16.641 3.369 -4.516 1 98.56 166 ALA A CA 1
ATOM 1273 C C . ALA A 1 166 ? -17.234 2.607 -5.699 1 98.56 166 ALA A C 1
ATOM 1275 O O . ALA A 1 166 ? -16.516 1.906 -6.414 1 98.56 166 ALA A O 1
ATOM 1276 N N . LEU A 1 167 ? -18.5 2.709 -5.883 1 98.38 167 LEU A N 1
ATOM 1277 C CA . LEU A 1 167 ? -19.156 2.014 -6.98 1 98.38 167 LEU A CA 1
ATOM 1278 C C . LEU A 1 167 ? -18.656 2.512 -8.328 1 98.38 167 LEU A C 1
ATOM 1280 O O . LEU A 1 167 ? -18.438 1.718 -9.25 1 98.38 167 LEU A O 1
ATOM 1284 N N . GLY A 1 168 ? -18.484 3.791 -8.414 1 98.25 168 GLY A N 1
ATOM 1285 C CA . GLY A 1 168 ? -17.938 4.352 -9.641 1 98.25 168 GLY A CA 1
ATOM 1286 C C . GLY A 1 168 ? -16.516 3.912 -9.914 1 98.25 168 GLY A C 1
ATOM 1287 O O . GLY A 1 168 ? -16.188 3.514 -11.039 1 98.25 168 GLY A O 1
ATOM 1288 N N . ILE A 1 169 ? -15.695 3.969 -8.93 1 98.5 169 ILE A N 1
ATOM 1289 C CA . ILE A 1 169 ? -14.297 3.586 -9.07 1 98.5 169 ILE A CA 1
ATOM 1290 C C . ILE A 1 169 ? -14.203 2.092 -9.375 1 98.5 169 ILE A C 1
ATOM 1292 O O . ILE A 1 169 ? -13.453 1.681 -10.266 1 98.5 169 ILE A O 1
ATOM 1296 N N . ALA A 1 170 ? -14.945 1.318 -8.625 1 98.75 170 ALA A N 1
ATOM 1297 C CA . ALA A 1 170 ? -14.93 -0.132 -8.805 1 98.75 170 ALA A CA 1
ATOM 1298 C C . ALA A 1 170 ? -15.359 -0.521 -10.211 1 98.75 170 ALA A C 1
ATOM 1300 O O . ALA A 1 170 ? -14.742 -1.388 -10.836 1 98.75 170 ALA A O 1
ATOM 1301 N N . ALA A 1 171 ? -16.422 0.086 -10.664 1 98.56 171 ALA A N 1
ATOM 1302 C CA . ALA A 1 171 ? -16.906 -0.206 -12.008 1 98.56 171 ALA A CA 1
ATOM 1303 C C . ALA A 1 171 ? -15.852 0.116 -13.062 1 98.56 171 ALA A C 1
ATOM 1305 O O . ALA A 1 171 ? -15.609 -0.678 -13.969 1 98.56 171 ALA A O 1
ATOM 1306 N N . THR A 1 172 ? -15.242 1.206 -12.922 1 98.38 172 THR A N 1
ATOM 1307 C CA . THR A 1 172 ? -14.273 1.663 -13.906 1 98.38 172 THR A CA 1
ATOM 1308 C C . THR A 1 172 ? -13.023 0.787 -13.875 1 98.38 172 THR A C 1
ATOM 1310 O O . THR A 1 172 ? -12.539 0.349 -14.922 1 98.38 172 THR A O 1
ATOM 1313 N N . LEU A 1 173 ? -12.508 0.519 -12.766 1 98.5 173 LEU A N 1
ATOM 1314 C CA . LEU A 1 173 ? -11.281 -0.269 -12.641 1 98.5 173 LEU A CA 1
ATOM 1315 C C . LEU A 1 173 ? -11.531 -1.722 -13.031 1 98.5 173 LEU A C 1
ATOM 1317 O O . LEU A 1 173 ? -10.648 -2.377 -13.594 1 98.5 173 LEU A O 1
ATOM 1321 N N . SER A 1 174 ? -12.703 -2.211 -12.625 1 98.62 174 SER A N 1
ATOM 1322 C CA . SER A 1 174 ? -13.039 -3.578 -13.008 1 98.62 174 SER A CA 1
ATOM 1323 C C . SER A 1 174 ? -13.125 -3.727 -14.523 1 98.62 174 SER A C 1
ATOM 1325 O O . SER A 1 174 ? -12.672 -4.727 -15.078 1 98.62 174 SER A O 1
ATOM 1327 N N . LEU A 1 175 ? -13.703 -2.785 -15.141 1 98.38 175 LEU A N 1
ATOM 1328 C CA . LEU A 1 175 ? -13.742 -2.799 -16.594 1 98.38 175 LEU A CA 1
ATOM 1329 C C . LEU A 1 175 ? -12.336 -2.674 -17.188 1 98.38 175 LEU A C 1
ATOM 1331 O O . LEU A 1 175 ? -12.023 -3.303 -18.203 1 98.38 175 LEU A O 1
ATOM 1335 N N . GLY A 1 176 ? -11.547 -1.858 -16.578 1 97.94 176 GLY A N 1
ATOM 1336 C CA . GLY A 1 176 ? -10.172 -1.691 -17.031 1 97.94 176 GLY A CA 1
ATOM 1337 C C . GLY A 1 176 ? -9.367 -2.977 -16.969 1 97.94 176 GLY A C 1
ATOM 1338 O O . GLY A 1 176 ? -8.711 -3.348 -17.953 1 97.94 176 GLY A O 1
ATOM 1339 N N . ILE A 1 177 ? -9.445 -3.627 -15.875 1 98.06 177 ILE A N 1
ATOM 1340 C CA . ILE A 1 177 ? -8.641 -4.828 -15.711 1 98.06 177 ILE A CA 1
ATOM 1341 C C . ILE A 1 177 ? -9.203 -5.953 -16.578 1 98.06 177 ILE A C 1
ATOM 1343 O O . ILE A 1 177 ? -8.453 -6.793 -17.078 1 98.06 177 ILE A O 1
ATOM 1347 N N . PHE A 1 178 ? -10.539 -6.008 -16.734 1 98.25 178 PHE A N 1
ATOM 1348 C CA . PHE A 1 178 ? -11.172 -6.953 -17.656 1 98.25 178 PHE A CA 1
ATOM 1349 C C . PHE A 1 178 ? -10.602 -6.801 -19.062 1 98.25 178 PHE A C 1
ATOM 1351 O O . PHE A 1 178 ? -10.203 -7.785 -19.688 1 98.25 178 PHE A O 1
ATOM 1358 N N . GLY A 1 179 ? -10.602 -5.609 -19.516 1 97.5 179 GLY A N 1
ATOM 1359 C CA . GLY A 1 179 ? -10.047 -5.324 -20.844 1 97.5 179 GLY A CA 1
ATOM 1360 C C . GLY A 1 179 ? -8.57 -5.648 -20.953 1 97.5 179 GLY A C 1
ATOM 1361 O O . GLY A 1 179 ? -8.125 -6.203 -21.953 1 97.5 179 GLY A O 1
ATOM 1362 N N . ARG A 1 180 ? -7.844 -5.336 -19.953 1 96.06 180 ARG A N 1
ATOM 1363 C CA . ARG A 1 180 ? -6.406 -5.586 -19.938 1 96.06 180 ARG A CA 1
ATOM 1364 C C . ARG A 1 180 ? -6.105 -7.074 -20.078 1 96.06 180 ARG A C 1
ATOM 1366 O O . ARG A 1 180 ? -5.195 -7.465 -20.812 1 96.06 180 ARG A O 1
ATOM 1373 N N . ILE A 1 181 ? -6.836 -7.883 -19.375 1 96.31 181 ILE A N 1
ATOM 1374 C CA . ILE A 1 181 ? -6.598 -9.32 -19.359 1 96.31 181 ILE A CA 1
ATOM 1375 C C . ILE A 1 181 ? -6.949 -9.906 -20.734 1 96.31 181 ILE A C 1
ATOM 1377 O O . ILE A 1 181 ? -6.203 -10.727 -21.266 1 96.31 181 ILE A O 1
ATOM 1381 N N . LEU A 1 182 ? -8.055 -9.43 -21.359 1 95.81 182 LEU A N 1
ATOM 1382 C CA . LEU A 1 182 ? -8.445 -9.914 -22.672 1 95.81 182 LEU A CA 1
ATOM 1383 C C . LEU A 1 182 ? -7.41 -9.508 -23.719 1 95.81 182 LEU A C 1
ATOM 1385 O O . LEU A 1 182 ? -7.09 -10.289 -24.625 1 95.81 182 LEU A O 1
ATOM 1389 N N . LEU A 1 183 ? -6.902 -8.398 -23.562 1 94 183 LEU A N 1
ATOM 1390 C CA . LEU A 1 183 ? -5.961 -7.855 -24.531 1 94 183 LEU A CA 1
ATOM 1391 C C . LEU A 1 183 ? -4.633 -8.602 -24.484 1 94 183 LEU A C 1
ATOM 1393 O O . LEU A 1 183 ? -3.898 -8.641 -25.469 1 94 183 LEU A O 1
ATOM 1397 N N . PHE A 1 184 ? -4.348 -9.219 -23.391 1 90.5 184 PHE A N 1
ATOM 1398 C CA . PHE A 1 184 ? -3.041 -9.852 -23.234 1 90.5 184 PHE A CA 1
ATOM 1399 C C . PHE A 1 184 ? -3.18 -11.359 -23.141 1 90.5 184 PHE A C 1
ATOM 1401 O O . PHE A 1 184 ? -2.404 -12.023 -22.438 1 90.5 184 PHE A O 1
ATOM 1408 N N . GLY A 1 185 ? -4.32 -11.898 -23.703 1 87.69 185 GLY A N 1
ATOM 1409 C CA . GLY A 1 185 ? -4.387 -13.328 -23.984 1 87.69 185 GLY A CA 1
ATOM 1410 C C . GLY A 1 185 ? -5.121 -14.117 -22.922 1 87.69 185 GLY A C 1
ATOM 1411 O O . GLY A 1 185 ? -5.199 -15.344 -22.984 1 87.69 185 GLY A O 1
ATOM 1412 N N . GLY A 1 186 ? -5.613 -13.406 -21.938 1 92.19 186 GLY A N 1
ATOM 1413 C CA . GLY A 1 186 ? -6.406 -14.125 -20.953 1 92.19 186 GLY A CA 1
ATOM 1414 C C . GLY A 1 186 ? -7.797 -14.469 -21.453 1 92.19 186 GLY A C 1
ATOM 1415 O O . GLY A 1 186 ? -8.312 -13.828 -22.359 1 92.19 186 GLY A O 1
ATOM 1416 N N . SER A 1 187 ? -8.383 -15.531 -20.938 1 94.88 187 SER A N 1
ATOM 1417 C CA . SER A 1 187 ? -9.742 -15.914 -21.297 1 94.88 187 SER A CA 1
ATOM 1418 C C . SER A 1 187 ? -10.766 -14.961 -20.688 1 94.88 187 SER A C 1
ATOM 1420 O O . SER A 1 187 ? -10.461 -14.234 -19.734 1 94.88 187 SER A O 1
ATOM 1422 N N . ALA A 1 188 ? -11.945 -14.977 -21.25 1 96.06 188 ALA A N 1
ATOM 1423 C CA . ALA A 1 188 ? -13.031 -14.148 -20.734 1 96.06 188 ALA A CA 1
ATOM 1424 C C . ALA A 1 188 ? -13.383 -14.531 -19.312 1 96.06 188 ALA A C 1
ATOM 1426 O O . ALA A 1 188 ? -13.75 -13.68 -18.5 1 96.06 188 ALA A O 1
ATOM 1427 N N . VAL A 1 189 ? -13.242 -15.844 -19.016 1 96.94 189 VAL A N 1
ATOM 1428 C CA . VAL A 1 189 ? -13.57 -16.312 -17.672 1 96.94 189 VAL A CA 1
ATOM 1429 C C . VAL A 1 189 ? -12.508 -15.828 -16.688 1 96.94 189 VAL A C 1
ATOM 1431 O O . VAL A 1 189 ? -12.828 -15.422 -15.562 1 96.94 189 VAL A O 1
ATOM 1434 N N . ASP A 1 190 ? -11.234 -15.883 -17.109 1 95.62 190 ASP A N 1
ATOM 1435 C CA . ASP A 1 190 ? -10.164 -15.32 -16.297 1 95.62 190 ASP A CA 1
ATOM 1436 C C . ASP A 1 190 ? -10.422 -13.844 -16 1 95.62 190 ASP A C 1
ATOM 1438 O O . ASP A 1 190 ? -10.289 -13.398 -14.852 1 95.62 190 ASP A O 1
ATOM 1442 N N . ALA A 1 191 ? -10.742 -13.164 -17.031 1 97.81 191 ALA A N 1
ATOM 1443 C CA . ALA A 1 191 ? -10.984 -11.727 -16.922 1 97.81 191 ALA A CA 1
ATOM 1444 C C . ALA A 1 191 ? -12.156 -11.438 -15.984 1 97.81 191 ALA A C 1
ATOM 1446 O O . ALA A 1 191 ? -12.102 -10.508 -15.18 1 97.81 191 ALA A O 1
ATOM 1447 N N . LEU A 1 192 ? -13.164 -12.195 -16.094 1 98.06 192 LEU A N 1
ATOM 1448 C CA . LEU A 1 192 ? -14.352 -12.016 -15.266 1 98.06 192 LEU A CA 1
ATOM 1449 C C . LEU A 1 192 ? -14.031 -12.281 -13.797 1 98.06 192 LEU A C 1
ATOM 1451 O O . LEU A 1 192 ? -14.508 -11.57 -12.914 1 98.06 192 LEU A O 1
ATOM 1455 N N . ALA A 1 193 ? -13.273 -13.312 -13.555 1 98.19 193 ALA A N 1
ATOM 1456 C CA . ALA A 1 193 ? -12.906 -13.656 -12.188 1 98.19 193 ALA A CA 1
ATOM 1457 C C . ALA A 1 193 ? -12.156 -12.508 -11.516 1 98.19 193 ALA A C 1
ATOM 1459 O O . ALA A 1 193 ? -12.484 -12.117 -10.391 1 98.19 193 ALA A O 1
ATOM 1460 N N . ILE A 1 194 ? -11.211 -11.977 -12.172 1 98.19 194 ILE A N 1
ATOM 1461 C CA . ILE A 1 194 ? -10.375 -10.922 -11.609 1 98.19 194 ILE A CA 1
ATOM 1462 C C . ILE A 1 194 ? -11.164 -9.617 -11.555 1 98.19 194 ILE A C 1
ATOM 1464 O O . ILE A 1 194 ? -11.016 -8.836 -10.609 1 98.19 194 ILE A O 1
ATOM 1468 N N . ALA A 1 195 ? -11.984 -9.391 -12.547 1 98.69 195 ALA A N 1
ATOM 1469 C CA . ALA A 1 195 ? -12.805 -8.18 -12.562 1 98.69 195 ALA A CA 1
ATOM 1470 C C . ALA A 1 195 ? -13.797 -8.164 -11.406 1 98.69 195 ALA A C 1
ATOM 1472 O O . ALA A 1 195 ? -14.023 -7.125 -10.789 1 98.69 195 ALA A O 1
ATOM 1473 N N . LEU A 1 196 ? -14.398 -9.266 -11.195 1 98.69 196 LEU A N 1
ATOM 1474 C CA . LEU A 1 196 ? -15.305 -9.367 -10.062 1 98.69 196 LEU A CA 1
ATOM 1475 C C . LEU A 1 196 ? -14.57 -9.133 -8.75 1 98.69 196 LEU A C 1
ATOM 1477 O O . LEU A 1 196 ? -15.07 -8.43 -7.867 1 98.69 196 LEU A O 1
ATOM 1481 N N . ALA A 1 197 ? -13.445 -9.758 -8.625 1 98.75 197 ALA A N 1
ATOM 1482 C CA . ALA A 1 197 ? -12.617 -9.555 -7.438 1 98.75 197 ALA A CA 1
ATOM 1483 C C . ALA A 1 197 ? -12.242 -8.086 -7.277 1 98.75 197 ALA A C 1
ATOM 1485 O O . ALA A 1 197 ? -12.25 -7.551 -6.164 1 98.75 197 ALA A O 1
ATOM 1486 N N . MET A 1 198 ? -11.906 -7.434 -8.359 1 98.75 198 MET A N 1
ATOM 1487 C CA . MET A 1 198 ? -11.547 -6.02 -8.352 1 98.75 198 MET A CA 1
ATOM 1488 C C . MET A 1 198 ? -12.711 -5.164 -7.859 1 98.75 198 MET A C 1
ATOM 1490 O O . MET A 1 198 ? -12.523 -4.27 -7.031 1 98.75 198 MET A O 1
ATOM 1494 N N . ALA A 1 199 ? -13.844 -5.43 -8.367 1 98.81 199 ALA A N 1
ATOM 1495 C CA . ALA A 1 199 ? -15.023 -4.656 -7.988 1 98.81 199 ALA A CA 1
ATOM 1496 C C . ALA A 1 199 ? -15.273 -4.734 -6.488 1 98.81 199 ALA A C 1
ATOM 1498 O O . ALA A 1 199 ? -15.484 -3.709 -5.832 1 98.81 199 ALA A O 1
ATOM 1499 N N . VAL A 1 200 ? -15.219 -5.902 -5.992 1 98.81 200 VAL A N 1
ATOM 1500 C CA . VAL A 1 200 ? -15.516 -6.117 -4.582 1 98.81 200 VAL A CA 1
ATOM 1501 C C . VAL A 1 200 ? -14.391 -5.551 -3.721 1 98.81 200 VAL A C 1
ATOM 1503 O O . VAL A 1 200 ? -14.648 -4.867 -2.725 1 98.81 200 VAL A O 1
ATOM 1506 N N . THR A 1 201 ? -13.172 -5.832 -4.07 1 98.69 201 THR A N 1
ATOM 1507 C CA . THR A 1 201 ? -12.023 -5.387 -3.295 1 98.69 201 THR A CA 1
ATOM 1508 C C . THR A 1 201 ? -11.945 -3.863 -3.26 1 98.69 201 THR A C 1
ATOM 1510 O O . THR A 1 201 ? -11.727 -3.273 -2.199 1 98.69 201 THR A O 1
ATOM 1513 N N . VAL A 1 202 ? -12.141 -3.252 -4.367 1 98.69 202 VAL A N 1
ATOM 1514 C CA . VAL A 1 202 ? -12.055 -1.798 -4.445 1 98.69 202 VAL A CA 1
ATOM 1515 C C . VAL A 1 202 ? -13.203 -1.17 -3.656 1 98.69 202 VAL A C 1
ATOM 1517 O O . VAL A 1 202 ? -13.008 -0.177 -2.949 1 98.69 202 VAL A O 1
ATOM 1520 N N . SER A 1 203 ? -14.359 -1.7 -3.832 1 98.75 203 SER A N 1
ATOM 1521 C CA . SER A 1 203 ? -15.492 -1.198 -3.061 1 98.75 203 SER A CA 1
ATOM 1522 C C . SER A 1 203 ? -15.227 -1.289 -1.562 1 98.75 203 SER A C 1
ATOM 1524 O O . SER A 1 203 ? -15.438 -0.323 -0.828 1 98.75 203 SER A O 1
ATOM 1526 N N . PHE A 1 204 ? -14.773 -2.414 -1.161 1 98.62 204 PHE A N 1
ATOM 1527 C CA . PHE A 1 204 ? -14.422 -2.607 0.242 1 98.62 204 PHE A CA 1
ATOM 1528 C C . PHE A 1 204 ? -13.32 -1.644 0.663 1 98.62 204 PHE A C 1
ATOM 1530 O O . PHE A 1 204 ? -13.398 -1.034 1.731 1 98.62 204 PHE A O 1
ATOM 1537 N N . SER A 1 205 ? -12.305 -1.535 -0.12 1 98.19 205 SER A N 1
ATOM 1538 C CA . SER A 1 205 ? -11.117 -0.74 0.182 1 98.19 205 SER A CA 1
ATOM 1539 C C . SER A 1 205 ? -11.469 0.732 0.367 1 98.19 205 SER A C 1
ATOM 1541 O O . SER A 1 205 ? -10.992 1.38 1.298 1 98.19 205 SER A O 1
ATOM 1543 N N . VAL A 1 206 ? -12.266 1.271 -0.528 1 98 206 VAL A N 1
ATOM 1544 C CA . VAL A 1 206 ? -12.648 2.678 -0.456 1 98 206 VAL A CA 1
ATOM 1545 C C . VAL A 1 206 ? -13.469 2.926 0.807 1 98 206 VAL A C 1
ATOM 1547 O O . VAL A 1 206 ? -13.227 3.895 1.531 1 98 206 VAL A O 1
ATOM 1550 N N . LEU A 1 207 ? -14.359 2.057 1.056 1 98.19 207 LEU A N 1
ATOM 1551 C CA . LEU A 1 207 ? -15.211 2.221 2.232 1 98.19 207 LEU A CA 1
ATOM 1552 C C . LEU A 1 207 ? -14.398 2.064 3.514 1 98.19 207 LEU A C 1
ATOM 1554 O O . LEU A 1 207 ? -14.562 2.842 4.457 1 98.19 207 LEU A O 1
ATOM 1558 N N . PHE A 1 208 ? -13.617 1.096 3.543 1 97.5 208 PHE A N 1
ATOM 1559 C CA . PHE A 1 208 ? -12.766 0.874 4.703 1 97.5 208 PHE A CA 1
ATOM 1560 C C . PHE A 1 208 ? -11.766 2.014 4.871 1 97.5 208 PHE A C 1
ATOM 1562 O O . PHE A 1 208 ? -11.539 2.492 5.984 1 97.5 208 PHE A O 1
ATOM 1569 N N . GLY A 1 209 ? -11.133 2.422 3.793 1 95.44 209 GLY A N 1
ATOM 1570 C CA . GLY A 1 209 ? -10.188 3.529 3.82 1 95.44 209 GLY A CA 1
ATOM 1571 C C . GLY A 1 209 ? -10.805 4.82 4.332 1 95.44 209 GLY A C 1
ATOM 1572 O O . GLY A 1 209 ? -10.164 5.559 5.086 1 95.44 209 GLY A O 1
ATOM 1573 N N . ALA A 1 210 ? -11.984 5.066 3.984 1 95.75 210 ALA A N 1
ATOM 1574 C CA . ALA A 1 210 ? -12.664 6.297 4.379 1 95.75 210 ALA A CA 1
ATOM 1575 C C . ALA A 1 210 ? -13.117 6.234 5.832 1 95.75 210 ALA A C 1
ATOM 1577 O O . ALA A 1 210 ? -13.141 7.25 6.527 1 95.75 210 ALA A O 1
ATOM 1578 N N . SER A 1 211 ? -13.453 5.086 6.25 1 95.5 211 SER A N 1
ATOM 1579 C CA . SER A 1 211 ? -14.07 4.969 7.566 1 95.5 211 SER A CA 1
ATOM 1580 C C . SER A 1 211 ? -13.023 4.738 8.648 1 95.5 211 SER A C 1
ATOM 1582 O O . SER A 1 211 ? -13.227 5.117 9.805 1 95.5 211 SER A O 1
ATOM 1584 N N . ALA A 1 212 ? -11.93 4.16 8.32 1 94.38 212 ALA A N 1
ATOM 1585 C CA . ALA A 1 212 ? -10.93 3.734 9.297 1 94.38 212 ALA A CA 1
ATOM 1586 C C . ALA A 1 212 ? -10.398 4.922 10.094 1 94.38 212 ALA A C 1
ATOM 1588 O O . ALA A 1 212 ? -10.312 4.867 11.32 1 94.38 212 ALA A O 1
ATOM 1589 N N . PRO A 1 213 ? -10.047 6.004 9.422 1 92.38 213 PRO A N 1
ATOM 1590 C CA . PRO A 1 213 ? -9.539 7.145 10.188 1 92.38 213 PRO A CA 1
ATOM 1591 C C . PRO A 1 213 ? -10.547 7.664 11.211 1 92.38 213 PRO A C 1
ATOM 1593 O O . PRO A 1 213 ? -10.172 8.039 12.32 1 92.38 213 PRO A O 1
ATOM 1596 N N . LEU A 1 214 ? -11.797 7.719 10.836 1 93.5 214 LEU A N 1
ATOM 1597 C CA . LEU A 1 214 ? -12.836 8.188 11.742 1 93.5 214 LEU A CA 1
ATOM 1598 C C . LEU A 1 214 ? -12.984 7.25 12.938 1 93.5 214 LEU A C 1
ATOM 1600 O O . LEU A 1 214 ? -13.109 7.703 14.078 1 93.5 214 LEU A O 1
ATOM 1604 N N . LEU A 1 215 ? -12.961 5.988 12.641 1 93.06 215 LEU A N 1
ATOM 1605 C CA . LEU A 1 215 ? -13.102 4.98 13.688 1 93.06 215 LEU A CA 1
ATOM 1606 C C . LEU A 1 215 ? -11.898 5.012 14.633 1 93.06 215 LEU A C 1
ATOM 1608 O O . LEU A 1 215 ? -12.062 4.871 15.852 1 93.06 215 LEU A O 1
ATOM 1612 N N . LEU A 1 216 ? -10.742 5.148 14.109 1 90.31 216 LEU A N 1
ATOM 1613 C CA . LEU A 1 216 ? -9.523 5.203 14.906 1 90.31 216 LEU A CA 1
ATOM 1614 C C . LEU A 1 216 ? -9.516 6.438 15.805 1 90.31 216 LEU A C 1
ATOM 1616 O O . LEU A 1 216 ? -9.164 6.355 16.984 1 90.31 216 LEU A O 1
ATOM 1620 N N . GLN A 1 217 ? -9.898 7.523 15.211 1 89.88 217 GLN A N 1
ATOM 1621 C CA . GLN A 1 217 ? -9.961 8.75 16 1 89.88 217 GLN A CA 1
ATOM 1622 C C . GLN A 1 217 ? -11 8.641 17.109 1 89.88 217 GLN A C 1
ATOM 1624 O O . GLN A 1 217 ? -10.773 9.109 18.219 1 89.88 217 GLN A O 1
ATOM 1629 N N . ARG A 1 218 ? -12.094 8.141 16.797 1 90.69 218 ARG A N 1
ATOM 1630 C CA . ARG A 1 218 ? -13.148 7.949 17.797 1 90.69 218 ARG A CA 1
ATOM 1631 C C . ARG A 1 218 ? -12.672 7.051 18.922 1 90.69 218 ARG A C 1
ATOM 1633 O O . ARG A 1 218 ? -13.078 7.23 20.078 1 90.69 218 ARG A O 1
ATOM 1640 N N . ALA A 1 219 ? -11.844 6.125 18.656 1 91.31 219 ALA A N 1
ATOM 1641 C CA . ALA A 1 219 ? -11.312 5.191 19.656 1 91.31 219 ALA A CA 1
ATOM 1642 C C . ALA A 1 219 ? -10.156 5.82 20.422 1 91.31 219 ALA A C 1
ATOM 1644 O O . ALA A 1 219 ? -9.555 5.176 21.297 1 91.31 219 ALA A O 1
ATOM 1645 N N . GLY A 1 220 ? -9.727 6.941 20.031 1 87.94 220 GLY A N 1
ATOM 1646 C CA . GLY A 1 220 ? -8.695 7.656 20.766 1 87.94 220 GLY A CA 1
ATOM 1647 C C . GLY A 1 220 ? -7.305 7.461 20.188 1 87.94 220 GLY A C 1
ATOM 1648 O O . GLY A 1 220 ? -6.312 7.859 20.797 1 87.94 220 GLY A O 1
ATOM 1649 N N . ALA A 1 221 ? -7.281 6.809 19.047 1 83.81 221 ALA A N 1
ATOM 1650 C CA . ALA A 1 221 ? -5.988 6.609 18.391 1 83.81 221 ALA A CA 1
ATOM 1651 C C . ALA A 1 221 ? -5.699 7.734 17.391 1 83.81 221 ALA A C 1
ATOM 1653 O O . ALA A 1 221 ? -6.613 8.422 16.953 1 83.81 221 ALA A O 1
ATOM 1654 N N . ASP A 1 222 ? -4.387 7.891 17.141 1 78.75 222 ASP A N 1
ATOM 1655 C CA . ASP A 1 222 ? -3.975 8.836 16.109 1 78.75 222 ASP A CA 1
ATOM 1656 C C . ASP A 1 222 ? -4.07 8.211 14.727 1 78.75 222 ASP A C 1
ATOM 1658 O O . ASP A 1 222 ? -3.217 7.406 14.344 1 78.75 222 ASP A O 1
ATOM 1662 N N . PRO A 1 223 ? -5.043 8.617 13.977 1 84.06 223 PRO A N 1
ATOM 1663 C CA . PRO A 1 223 ? -5.234 7.949 12.688 1 84.06 223 PRO A CA 1
ATOM 1664 C C . PRO A 1 223 ? -4.051 8.141 11.742 1 84.06 223 PRO A C 1
ATOM 1666 O O . PRO A 1 223 ? -3.76 7.262 10.93 1 84.06 223 PRO A O 1
ATOM 1669 N N . ALA A 1 224 ? -3.348 9.211 11.844 1 69.81 224 ALA A N 1
ATOM 1670 C CA . ALA A 1 224 ? -2.217 9.477 10.961 1 69.81 224 ALA A CA 1
ATOM 1671 C C . ALA A 1 224 ? -1.09 8.477 11.188 1 69.81 224 ALA A C 1
ATOM 1673 O O . ALA A 1 224 ? -0.339 8.156 10.258 1 69.81 224 ALA A O 1
ATOM 1674 N N . LYS A 1 225 ? -1.025 7.953 12.328 1 66.44 225 LYS A N 1
ATOM 1675 C CA . LYS A 1 225 ? 0.067 7.059 12.695 1 66.44 225 LYS A CA 1
ATOM 1676 C C . LYS A 1 225 ? -0.276 5.605 12.375 1 66.44 225 LYS A C 1
ATOM 1678 O O . LYS A 1 225 ? 0.612 4.801 12.086 1 66.44 225 LYS A O 1
ATOM 1683 N N . VAL A 1 226 ? -1.528 5.352 12.383 1 68.69 226 VAL A N 1
ATOM 1684 C CA . VAL A 1 226 ? -1.915 3.945 12.383 1 68.69 226 VAL A CA 1
ATOM 1685 C C . VAL A 1 226 ? -2.518 3.576 11.023 1 68.69 226 VAL A C 1
ATOM 1687 O O . VAL A 1 226 ? -2.4 2.434 10.578 1 68.69 226 VAL A O 1
ATOM 1690 N N . SER A 1 227 ? -2.945 4.418 10.352 1 70.25 227 SER A N 1
ATOM 1691 C CA . SER A 1 227 ? -3.871 4.082 9.273 1 70.25 227 SER A CA 1
ATOM 1692 C C . SER A 1 227 ? -3.131 3.551 8.055 1 70.25 227 SER A C 1
ATOM 1694 O O . SER A 1 227 ? -3.547 2.561 7.449 1 70.25 227 SER A O 1
ATOM 1696 N N . GLY A 1 228 ? -1.993 4.074 7.793 1 79.81 228 GLY A N 1
ATOM 1697 C CA . GLY A 1 228 ? -1.447 3.734 6.488 1 79.81 228 GLY A CA 1
ATOM 1698 C C . GLY A 1 228 ? -1.091 2.266 6.352 1 79.81 228 GLY A C 1
ATOM 1699 O O . GLY A 1 228 ? -1.746 1.529 5.613 1 79.81 228 GLY A O 1
ATOM 1700 N N . PRO A 1 229 ? -0.213 1.734 7.133 1 84.69 229 PRO A N 1
ATOM 1701 C CA . PRO A 1 229 ? 0.253 0.352 7 1 84.69 229 PRO A CA 1
ATOM 1702 C C . PRO A 1 229 ? -0.809 -0.67 7.398 1 84.69 229 PRO A C 1
ATOM 1704 O O . PRO A 1 229 ? -0.95 -1.706 6.742 1 84.69 229 PRO A O 1
ATOM 1707 N N . LEU A 1 230 ? -1.56 -0.348 8.383 1 88.44 230 LEU A N 1
ATOM 1708 C CA . LEU A 1 230 ? -2.605 -1.266 8.82 1 88.44 230 LEU A CA 1
ATOM 1709 C C . LEU A 1 230 ? -3.705 -1.375 7.77 1 88.44 230 LEU A C 1
ATOM 1711 O O . LEU A 1 230 ? -4.195 -2.471 7.492 1 88.44 230 LEU A O 1
ATOM 1715 N N . LEU A 1 231 ? -4.074 -0.278 7.246 1 88.94 231 LEU A N 1
ATOM 1716 C CA . LEU A 1 231 ? -5.117 -0.247 6.227 1 88.94 231 LEU A CA 1
ATOM 1717 C C . LEU A 1 231 ? -4.719 -1.084 5.016 1 88.94 231 LEU A C 1
ATOM 1719 O O . LEU A 1 231 ? -5.496 -1.92 4.555 1 88.94 231 LEU A O 1
ATOM 1723 N N . SER A 1 232 ? -3.535 -0.852 4.547 1 90.75 232 SER A N 1
ATOM 1724 C CA . SER A 1 232 ? -3.082 -1.576 3.363 1 90.75 232 SER A CA 1
ATOM 1725 C C . SER A 1 232 ? -3.021 -3.078 3.623 1 90.75 232 SER A C 1
ATOM 1727 O O . SER A 1 232 ? -3.33 -3.879 2.738 1 90.75 232 SER A O 1
ATOM 1729 N N . THR A 1 233 ? -2.615 -3.447 4.832 1 94.31 233 THR A N 1
ATOM 1730 C CA . THR A 1 233 ? -2.518 -4.859 5.188 1 94.31 233 THR A CA 1
ATOM 1731 C C . THR A 1 233 ? -3.895 -5.516 5.176 1 94.31 233 THR A C 1
ATOM 1733 O O . THR A 1 233 ? -4.062 -6.613 4.645 1 94.31 233 THR A O 1
ATOM 1736 N N . VAL A 1 234 ? -4.852 -4.84 5.715 1 96.06 234 VAL A N 1
ATOM 1737 C CA . VAL A 1 234 ? -6.215 -5.363 5.742 1 96.06 234 VAL A CA 1
ATOM 1738 C C . VAL A 1 234 ? -6.738 -5.512 4.312 1 96.06 234 VAL A C 1
ATOM 1740 O O . VAL A 1 234 ? -7.355 -6.523 3.975 1 96.06 234 VAL A O 1
ATOM 1743 N N . ILE A 1 235 ? -6.477 -4.559 3.566 1 95.31 235 ILE A N 1
ATOM 1744 C CA . ILE A 1 235 ? -6.949 -4.559 2.186 1 95.31 235 ILE A CA 1
A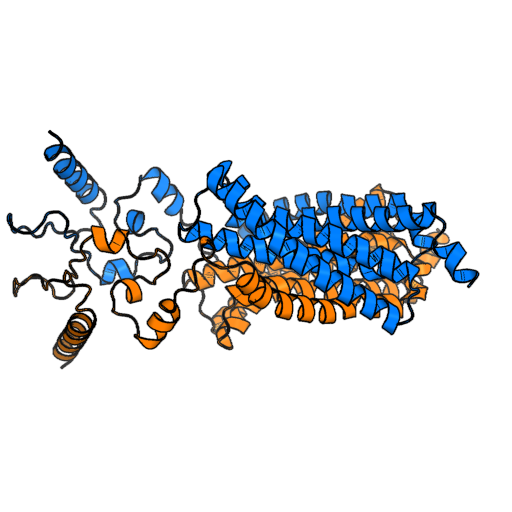TOM 1745 C C . ILE A 1 235 ? -6.242 -5.66 1.4 1 95.31 235 ILE A C 1
ATOM 1747 O O . ILE A 1 235 ? -6.855 -6.324 0.559 1 95.31 235 ILE A O 1
ATOM 1751 N N . ASP A 1 236 ? -4.961 -5.887 1.662 1 96.25 236 ASP A N 1
ATOM 1752 C CA . ASP A 1 236 ? -4.215 -6.957 1.011 1 96.25 236 ASP A CA 1
ATOM 1753 C C . ASP A 1 236 ? -4.836 -8.32 1.302 1 96.25 236 ASP A C 1
ATOM 1755 O O . ASP A 1 236 ? -5.051 -9.117 0.387 1 96.25 236 ASP A O 1
ATOM 1759 N N . ILE A 1 237 ? -5.109 -8.523 2.525 1 97.62 237 ILE A N 1
ATOM 1760 C CA . ILE A 1 237 ? -5.672 -9.805 2.936 1 97.62 237 ILE A CA 1
ATOM 1761 C C . ILE A 1 237 ? -7.066 -9.977 2.332 1 97.62 237 ILE A C 1
ATOM 1763 O O . ILE A 1 237 ? -7.387 -11.031 1.776 1 97.62 237 ILE A O 1
ATOM 1767 N N . ALA A 1 238 ? -7.863 -8.977 2.426 1 98.12 238 ALA A N 1
ATOM 1768 C CA . ALA A 1 238 ? -9.211 -9.016 1.875 1 98.12 238 ALA A CA 1
ATOM 1769 C C . ALA A 1 238 ? -9.188 -9.234 0.365 1 98.12 238 ALA A C 1
ATOM 1771 O O . ALA A 1 238 ? -9.984 -10.008 -0.172 1 98.12 238 ALA A O 1
ATOM 1772 N N . GLY A 1 239 ? -8.273 -8.523 -0.264 1 98.12 239 GLY A N 1
ATOM 1773 C CA . GLY A 1 239 ? -8.164 -8.672 -1.706 1 98.12 239 GLY A CA 1
ATOM 1774 C C . GLY A 1 239 ? -7.82 -10.086 -2.139 1 98.12 239 GLY A C 1
ATOM 1775 O O . GLY A 1 239 ? -8.406 -10.602 -3.094 1 98.12 239 GLY A O 1
ATOM 1776 N N . VAL A 1 240 ? -6.926 -10.68 -1.423 1 98.19 240 VAL A N 1
ATOM 1777 C CA . VAL A 1 240 ? -6.527 -12.055 -1.719 1 98.19 240 VAL A CA 1
ATOM 1778 C C . VAL A 1 240 ? -7.711 -12.992 -1.504 1 98.19 240 VAL A C 1
ATOM 1780 O O . VAL A 1 240 ? -7.996 -13.844 -2.35 1 98.19 240 VAL A O 1
ATOM 1783 N N . LEU A 1 241 ? -8.336 -12.781 -0.435 1 98.56 241 LEU A N 1
ATOM 1784 C CA . LEU A 1 241 ? -9.477 -13.633 -0.123 1 98.56 241 LEU A CA 1
ATOM 1785 C C . LEU A 1 241 ? -10.562 -13.5 -1.185 1 98.56 241 LEU A C 1
ATOM 1787 O O . LEU A 1 241 ? -11.109 -14.5 -1.656 1 98.56 241 LEU A O 1
ATOM 1791 N N . VAL A 1 242 ? -10.883 -12.375 -1.558 1 98.69 242 VAL A N 1
ATOM 1792 C CA . VAL A 1 242 ? -11.953 -12.102 -2.516 1 98.69 242 VAL A CA 1
ATOM 1793 C C . VAL A 1 242 ? -11.57 -12.664 -3.885 1 98.69 242 VAL A C 1
ATOM 1795 O O . VAL A 1 242 ? -12.422 -13.195 -4.602 1 98.69 242 VAL A O 1
ATOM 1798 N N . ALA A 1 243 ? -10.344 -12.516 -4.23 1 98.38 243 ALA A N 1
ATOM 1799 C CA . ALA A 1 243 ? -9.891 -13.062 -5.508 1 98.38 243 ALA A CA 1
ATOM 1800 C C . ALA A 1 243 ? -10.078 -14.57 -5.559 1 98.38 243 ALA A C 1
ATOM 1802 O O . ALA A 1 243 ? -10.57 -15.109 -6.555 1 98.38 243 ALA A O 1
ATOM 1803 N N . CYS A 1 244 ? -9.695 -15.227 -4.488 1 98.19 244 CYS A N 1
ATOM 1804 C CA . CYS A 1 244 ? -9.82 -16.688 -4.43 1 98.19 244 CYS A CA 1
ATOM 1805 C C . CYS A 1 244 ? -11.281 -17.109 -4.422 1 98.19 244 CYS A C 1
ATOM 1807 O O . CYS A 1 244 ? -11.664 -18.047 -5.109 1 98.19 244 CYS A O 1
ATOM 1809 N N . LEU A 1 245 ? -12.055 -16.344 -3.715 1 98.44 245 LEU A N 1
ATOM 1810 C CA . LEU A 1 245 ? -13.477 -16.672 -3.652 1 98.44 245 LEU A CA 1
ATOM 1811 C C . LEU A 1 245 ? -14.156 -16.422 -4.996 1 98.44 245 LEU A C 1
ATOM 1813 O O . LEU A 1 245 ? -15.047 -17.172 -5.398 1 98.44 245 LEU A O 1
ATOM 1817 N N . SER A 1 246 ? -13.781 -15.383 -5.645 1 98.38 246 SER A N 1
ATOM 1818 C CA . SER A 1 246 ? -14.32 -15.086 -6.965 1 98.38 246 SER A CA 1
ATOM 1819 C C . SER A 1 246 ? -13.977 -16.188 -7.961 1 98.38 246 SER A C 1
ATOM 1821 O O . SER A 1 246 ? -14.836 -16.625 -8.742 1 98.38 246 SER A O 1
ATOM 1823 N N . ALA A 1 247 ? -12.75 -16.594 -7.938 1 97.81 247 ALA A N 1
ATOM 1824 C CA . ALA A 1 247 ? -12.328 -17.688 -8.82 1 97.81 247 ALA A CA 1
ATOM 1825 C C . ALA A 1 247 ? -13.047 -18.984 -8.477 1 97.81 247 ALA A C 1
ATOM 1827 O O . ALA A 1 247 ? -13.461 -19.719 -9.375 1 97.81 247 ALA A O 1
ATOM 1828 N N . GLN A 1 248 ? -13.195 -19.219 -7.223 1 97.56 248 GLN A N 1
ATOM 1829 C CA . GLN A 1 248 ? -13.891 -20.422 -6.77 1 97.56 248 GLN A CA 1
ATOM 1830 C C . GLN A 1 248 ? -15.344 -20.422 -7.219 1 97.56 248 GLN A C 1
ATOM 1832 O O . GLN A 1 248 ? -15.875 -21.453 -7.617 1 97.56 248 GLN A O 1
ATOM 1837 N N . LEU A 1 249 ? -15.953 -19.344 -7.129 1 97.38 249 LEU A N 1
ATOM 1838 C CA . LEU A 1 249 ? -17.344 -19.203 -7.547 1 97.38 249 LEU A CA 1
ATOM 1839 C C . LEU A 1 249 ? -17.5 -19.516 -9.031 1 97.38 249 LEU A C 1
ATOM 1841 O O . LEU A 1 249 ? -18.422 -20.234 -9.422 1 97.38 249 LEU A O 1
ATOM 1845 N N . LEU A 1 250 ? -16.641 -19.062 -9.812 1 96.88 250 LEU A N 1
ATOM 1846 C CA . LEU A 1 250 ? -16.719 -19.281 -11.25 1 96.88 250 LEU A CA 1
ATOM 1847 C C . LEU A 1 250 ? -16.391 -20.734 -11.602 1 96.88 250 LEU A C 1
ATOM 1849 O O . LEU A 1 250 ? -16.953 -21.297 -12.547 1 96.88 250 LEU A O 1
ATOM 1853 N N . GLU A 1 251 ? -15.484 -21.281 -10.812 1 94.94 251 GLU A N 1
ATOM 1854 C CA . GLU A 1 251 ? -15.188 -22.688 -11.008 1 94.94 251 GLU A CA 1
ATOM 1855 C C . GLU A 1 251 ? -16.375 -23.562 -10.641 1 94.94 251 GLU A C 1
ATOM 1857 O O . GLU A 1 251 ? -16.672 -24.547 -11.328 1 94.94 251 GLU A O 1
ATOM 1862 N N . ALA A 1 252 ? -17.047 -23.188 -9.617 1 94.69 252 ALA A N 1
ATOM 1863 C CA . ALA A 1 252 ? -18.188 -23.953 -9.125 1 94.69 252 ALA A CA 1
ATOM 1864 C C . ALA A 1 252 ? -19.328 -23.953 -10.148 1 94.69 252 ALA A C 1
ATOM 1866 O O . ALA A 1 252 ? -20.062 -24.938 -10.266 1 94.69 252 ALA A O 1
ATOM 1867 N N . VAL A 1 253 ? -19.438 -22.922 -10.969 1 94.31 253 VAL A N 1
ATOM 1868 C CA . VAL A 1 253 ? -20.516 -22.844 -11.93 1 94.31 253 VAL A CA 1
ATOM 1869 C C . VAL A 1 253 ? -20.047 -23.344 -13.289 1 94.31 253 VAL A C 1
ATOM 1871 O O . VAL A 1 253 ? -20.812 -23.328 -14.266 1 94.31 253 VAL A O 1
ATOM 1874 N N . GLY A 1 254 ? -18.859 -23.797 -13.422 1 90.44 254 GLY A N 1
ATOM 1875 C CA . GLY A 1 254 ? -18.312 -24.406 -14.625 1 90.44 254 GLY A CA 1
ATOM 1876 C C . GLY A 1 254 ? -18.047 -23.391 -15.727 1 90.44 254 GLY A C 1
ATOM 1877 O O . GLY A 1 254 ? -18.234 -23.688 -16.906 1 90.44 254 GLY A O 1
ATOM 1878 N N . ALA A 1 255 ? -17.562 -22.266 -15.266 1 89 255 ALA A N 1
ATOM 1879 C CA . ALA A 1 255 ? -17.406 -21.188 -16.234 1 89 255 ALA A CA 1
ATOM 1880 C C . ALA A 1 255 ? -16.281 -21.5 -17.219 1 89 255 ALA A C 1
ATOM 1882 O O . ALA A 1 255 ? -16.406 -21.25 -18.422 1 89 255 ALA A O 1
ATOM 1883 N N . TRP A 1 256 ? -15.227 -22.047 -16.703 1 90.19 256 TRP A N 1
ATOM 1884 C CA . TRP A 1 256 ? -14.102 -22.375 -17.578 1 90.19 256 TRP A CA 1
ATOM 1885 C C . TRP A 1 256 ? -14.453 -23.516 -18.531 1 90.19 256 TRP A C 1
ATOM 1887 O O . TRP A 1 256 ? -14.039 -23.516 -19.688 1 90.19 256 TRP A O 1
ATOM 1897 N N . ASP A 1 257 ? -15.172 -24.453 -18.062 1 86.56 257 ASP A N 1
ATOM 1898 C CA . ASP A 1 257 ? -15.578 -25.594 -18.875 1 86.56 257 ASP A CA 1
ATOM 1899 C C . ASP A 1 257 ? -16.5 -25.156 -20.016 1 86.56 257 ASP A C 1
ATOM 1901 O O . ASP A 1 257 ? -16.391 -25.656 -21.125 1 86.56 257 ASP A O 1
ATOM 1905 N N . THR A 1 258 ? -17.344 -24.297 -19.688 1 83.38 258 THR A N 1
ATOM 1906 C CA . THR A 1 258 ? -18.281 -23.797 -20.688 1 83.38 258 THR A CA 1
ATOM 1907 C C . THR A 1 258 ? -17.547 -23.031 -21.797 1 83.38 258 THR A C 1
ATOM 1909 O O . THR A 1 258 ? -17.906 -23.141 -22.969 1 83.38 258 THR A O 1
ATOM 1912 N N . MET A 1 259 ? -16.531 -22.344 -21.484 1 77.38 259 MET A N 1
ATOM 1913 C CA . MET A 1 259 ? -15.789 -21.531 -22.438 1 77.38 259 MET A CA 1
ATOM 1914 C C . MET A 1 259 ? -14.914 -22.391 -23.344 1 77.38 259 MET A C 1
ATOM 1916 O O . MET A 1 259 ? -14.734 -22.094 -24.516 1 77.38 259 MET A O 1
ATOM 1920 N N . GLU A 1 260 ? -14.281 -23.328 -22.812 1 71.12 260 GLU A N 1
ATOM 1921 C CA . GLU A 1 260 ? -13.453 -24.234 -23.609 1 71.12 260 GLU A CA 1
ATOM 1922 C C . GLU A 1 260 ? -14.297 -24.984 -24.656 1 71.12 260 GLU A C 1
ATOM 1924 O O . GLU A 1 260 ? -13.797 -25.359 -25.719 1 71.12 260 GLU A O 1
ATOM 1929 N N . LYS A 1 261 ? -15.602 -25.156 -24.375 1 70.38 261 LYS A N 1
ATOM 1930 C CA . LYS A 1 261 ? -16.5 -25.828 -25.312 1 70.38 261 LYS A CA 1
ATOM 1931 C C . LYS A 1 261 ? -16.938 -24.906 -26.438 1 70.38 261 LYS A C 1
ATOM 1933 O O . LYS A 1 261 ? -17.297 -25.359 -27.516 1 70.38 261 LYS A O 1
ATOM 1938 N N . LEU A 1 262 ? -16.844 -23.656 -26.188 1 58.19 262 LEU A N 1
ATOM 1939 C CA . LEU A 1 262 ? -17.219 -22.719 -27.234 1 58.19 262 LEU A CA 1
ATOM 1940 C C . LEU A 1 262 ? -16.062 -22.469 -28.188 1 58.19 262 LEU A C 1
ATOM 1942 O O . LEU A 1 262 ? -16.281 -22.266 -29.391 1 58.19 262 LEU A O 1
ATOM 1946 N N . MET B 1 1 ? 18.062 52.969 6.648 1 25.22 1 MET B N 1
ATOM 1947 C CA . MET B 1 1 ? 17.344 52.531 5.453 1 25.22 1 MET B CA 1
ATOM 1948 C C . MET B 1 1 ? 16.578 51.219 5.727 1 25.22 1 MET B C 1
ATOM 1950 O O . MET B 1 1 ? 15.633 50.906 5.004 1 25.22 1 MET B O 1
ATOM 1954 N N . ASP B 1 2 ? 17.156 50.406 6.617 1 31.92 2 ASP B N 1
ATOM 1955 C CA . ASP B 1 2 ? 16.672 49.094 6.941 1 31.92 2 ASP B CA 1
ATOM 1956 C C . ASP B 1 2 ? 15.367 49.156 7.734 1 31.92 2 ASP B C 1
ATOM 1958 O O . ASP B 1 2 ? 14.531 48.25 7.652 1 31.92 2 ASP B O 1
ATOM 1962 N N . ASP B 1 3 ? 15.156 50.188 8.562 1 35.16 3 ASP B N 1
ATOM 1963 C CA . ASP B 1 3 ? 14 50.438 9.414 1 35.16 3 ASP B CA 1
ATOM 1964 C C . ASP B 1 3 ? 12.781 50.844 8.578 1 35.16 3 ASP B C 1
ATOM 1966 O O . ASP B 1 3 ? 11.648 50.531 8.945 1 35.16 3 ASP B O 1
ATOM 1970 N N . TYR B 1 4 ? 12.922 51.594 7.512 1 36.5 4 TYR B N 1
ATOM 1971 C CA . TYR B 1 4 ? 11.875 52.156 6.645 1 36.5 4 TYR B CA 1
ATOM 1972 C C . TYR B 1 4 ? 11.219 51.031 5.824 1 36.5 4 TYR B C 1
ATOM 1974 O O . TYR B 1 4 ? 10.016 51.062 5.586 1 36.5 4 TYR B O 1
ATOM 1982 N N . LEU B 1 5 ? 11.977 50.062 5.277 1 35.62 5 LEU B N 1
ATOM 1983 C CA . LEU B 1 5 ? 11.422 49 4.445 1 35.62 5 LEU B CA 1
ATOM 1984 C C . LEU B 1 5 ? 10.547 48.062 5.266 1 35.62 5 LEU B C 1
ATOM 1986 O O . LEU B 1 5 ? 9.586 47.469 4.746 1 35.62 5 LEU B O 1
ATOM 1990 N N . GLU B 1 6 ? 10.836 48 6.574 1 38.31 6 GLU B N 1
ATOM 1991 C CA . GLU B 1 6 ? 10.008 47.219 7.48 1 38.31 6 GLU B CA 1
ATOM 1992 C C . GLU B 1 6 ? 8.648 47.875 7.703 1 38.31 6 GLU B C 1
ATOM 1994 O O . GLU B 1 6 ? 7.621 47.188 7.75 1 38.31 6 GLU B O 1
ATOM 1999 N N . ASP B 1 7 ? 8.625 49.219 7.707 1 40.47 7 ASP B N 1
ATOM 2000 C CA . ASP B 1 7 ? 7.395 49.969 7.906 1 40.47 7 ASP B CA 1
ATOM 2001 C C . ASP B 1 7 ? 6.5 49.906 6.672 1 40.47 7 ASP B C 1
ATOM 2003 O O . ASP B 1 7 ? 5.285 49.719 6.789 1 40.47 7 ASP B O 1
ATOM 2007 N N . GLU B 1 8 ? 7.066 50.094 5.484 1 40.19 8 GLU B N 1
ATOM 2008 C CA . GLU B 1 8 ? 6.266 50.094 4.266 1 40.19 8 GLU B CA 1
ATOM 2009 C C . GLU B 1 8 ? 5.703 48.719 3.949 1 40.19 8 GLU B C 1
ATOM 2011 O O . GLU B 1 8 ? 4.555 48.594 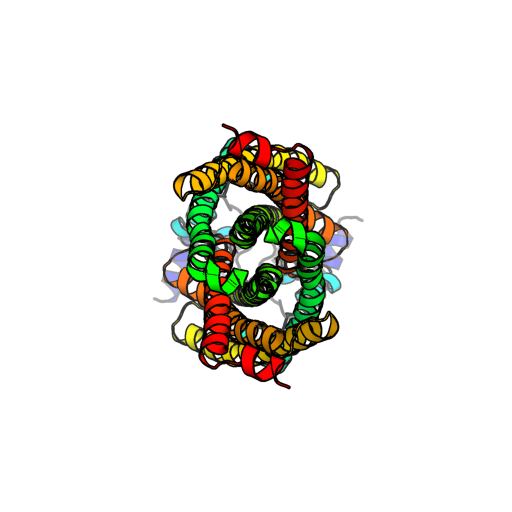3.523 1 40.19 8 GLU B O 1
ATOM 2016 N N . TRP B 1 9 ? 6.469 47.656 4.09 1 39 9 TRP B N 1
ATOM 2017 C CA . TRP B 1 9 ? 5.973 46.312 3.873 1 39 9 TRP B CA 1
ATOM 2018 C C . TRP B 1 9 ? 4.867 45.969 4.867 1 39 9 TRP B C 1
ATOM 2020 O O . TRP B 1 9 ? 3.836 45.406 4.492 1 39 9 TRP B O 1
ATOM 2030 N N . MET B 1 10 ? 4.941 46.375 6.145 1 37.91 10 MET B N 1
ATOM 2031 C CA . MET B 1 10 ? 3.852 46.219 7.102 1 37.91 10 MET B CA 1
ATOM 2032 C C . MET B 1 10 ? 2.643 47.062 6.688 1 37.91 10 MET B C 1
ATOM 2034 O O . MET B 1 10 ? 1.503 46.594 6.793 1 37.91 10 MET B O 1
ATOM 2038 N N . GLU B 1 11 ? 2.869 48.25 6.215 1 41.66 11 GLU B N 1
ATOM 2039 C CA . GLU B 1 11 ? 1.742 49.031 5.738 1 41.66 11 GLU B CA 1
ATOM 2040 C C . GLU B 1 11 ? 1.049 48.375 4.559 1 41.66 11 GLU B C 1
ATOM 2042 O O . GLU B 1 11 ? -0.181 48.344 4.477 1 41.66 11 GLU B O 1
ATOM 2047 N N . ASP B 1 12 ? 1.71 47.844 3.609 1 40.16 12 ASP B N 1
ATOM 2048 C CA . ASP B 1 12 ? 1.117 47.188 2.445 1 40.16 12 ASP B CA 1
ATOM 2049 C C . ASP B 1 12 ? 0.422 45.906 2.834 1 40.16 12 ASP B C 1
ATOM 2051 O O . ASP B 1 12 ? -0.658 45.594 2.328 1 40.16 12 ASP B O 1
ATOM 2055 N N . VAL B 1 13 ? 1.012 45.062 3.689 1 39.22 13 VAL B N 1
ATOM 2056 C CA . VAL B 1 13 ? 0.337 43.875 4.199 1 39.22 13 VAL B CA 1
ATOM 2057 C C . VAL B 1 13 ? -0.913 44.281 4.977 1 39.22 13 VAL B C 1
ATOM 2059 O O . VAL B 1 13 ? -1.973 43.688 4.824 1 39.22 13 VAL B O 1
ATOM 2062 N N . LEU B 1 14 ? -0.876 45.375 5.715 1 40.88 14 LEU B N 1
ATOM 2063 C CA . LEU B 1 14 ? -2.059 45.875 6.402 1 40.88 14 LEU B CA 1
ATOM 2064 C C . LEU B 1 14 ? -3.059 46.438 5.402 1 40.88 14 LEU B C 1
ATOM 2066 O O . LEU B 1 14 ? -4.27 46.312 5.582 1 40.88 14 LEU B O 1
ATOM 2070 N N . ALA B 1 15 ? -2.615 47.125 4.445 1 40.47 15 ALA B N 1
ATOM 2071 C CA . ALA B 1 15 ? -3.523 47.719 3.459 1 40.47 15 ALA B CA 1
ATOM 2072 C C . ALA B 1 15 ? -4.211 46.625 2.643 1 40.47 15 ALA B C 1
ATOM 2074 O O . ALA B 1 15 ? -5.383 46.75 2.281 1 40.47 15 ALA B O 1
ATOM 2075 N N . GLN B 1 16 ? -3.559 45.625 2.143 1 35.16 16 GLN B N 1
ATOM 2076 C CA . GLN B 1 16 ? -4.18 44.594 1.317 1 35.16 16 GLN B CA 1
ATOM 2077 C C . GLN B 1 16 ? -5.039 43.656 2.162 1 35.16 16 GLN B C 1
ATOM 2079 O O . GLN B 1 16 ? -5.961 43 1.65 1 35.16 16 GLN B O 1
ATOM 2084 N N . ASN B 1 17 ? -4.691 43.344 3.338 1 34.34 17 ASN B N 1
ATOM 2085 C CA . ASN B 1 17 ? -5.543 42.562 4.234 1 34.34 17 ASN B CA 1
ATOM 2086 C C . ASN B 1 17 ? -6.531 43.438 4.98 1 34.34 17 ASN B C 1
ATOM 2088 O O . ASN B 1 17 ? -6.461 43.562 6.207 1 34.34 17 ASN B O 1
ATOM 2092 N N . ALA B 1 18 ? -6.988 44.375 4.402 1 34.06 18 ALA B N 1
ATOM 2093 C CA . ALA B 1 18 ? -8.07 45.219 4.859 1 34.06 18 ALA B CA 1
ATOM 2094 C C . ALA B 1 18 ? -9.195 44.406 5.492 1 34.06 18 ALA B C 1
ATOM 2096 O O . ALA B 1 18 ? -9.969 44.938 6.305 1 34.06 18 ALA B O 1
ATOM 2097 N N . ALA B 1 19 ? -9.32 43.25 4.926 1 32.97 19 ALA B N 1
ATOM 2098 C CA . ALA B 1 19 ? -10.43 42.531 5.562 1 32.97 19 ALA B CA 1
ATOM 2099 C C . ALA B 1 19 ? -10.07 42.125 6.992 1 32.97 19 ALA B C 1
ATOM 2101 O O . ALA B 1 19 ? -10.953 41.844 7.797 1 32.97 19 ALA B O 1
ATOM 2102 N N . TRP B 1 20 ? -8.789 41.75 7.168 1 33.94 20 TRP B N 1
ATOM 2103 C CA . TRP B 1 20 ? -8.414 41.562 8.57 1 33.94 20 TRP B CA 1
ATOM 2104 C C . TRP B 1 20 ? -8.273 42.938 9.258 1 33.94 20 TRP B C 1
ATOM 2106 O O . TRP B 1 20 ? -7.348 43.688 8.961 1 33.94 20 TRP B O 1
ATOM 2116 N N . ASN B 1 21 ? -9.227 43.656 9.242 1 32.94 21 ASN B N 1
ATOM 2117 C CA . ASN B 1 21 ? -9.398 44.969 9.883 1 32.94 21 ASN B CA 1
ATOM 2118 C C . ASN B 1 21 ? -8.641 45.031 11.203 1 32.94 21 ASN B C 1
ATOM 2120 O O . ASN B 1 21 ? -8.43 46.125 11.742 1 32.94 21 ASN B O 1
ATOM 2124 N N . THR B 1 22 ? -8.539 43.781 11.93 1 35.53 22 THR B N 1
ATOM 2125 C CA . THR B 1 22 ? -8.258 44.031 13.336 1 35.53 22 THR B CA 1
ATOM 2126 C C . THR B 1 22 ? -6.758 44.156 13.586 1 35.53 22 THR B C 1
ATOM 2128 O O . THR B 1 22 ? -6.309 44.156 14.727 1 35.53 22 THR B O 1
ATOM 2131 N N . VAL B 1 23 ? -5.898 43.812 12.594 1 35.75 23 VAL B N 1
ATOM 2132 C CA . VAL B 1 23 ? -4.527 44.188 12.93 1 35.75 23 VAL B CA 1
ATOM 2133 C C . VAL B 1 23 ? -4.438 45.688 13.148 1 35.75 23 VAL B C 1
ATOM 2135 O O . VAL B 1 23 ? -4.562 46.469 12.195 1 35.75 23 VAL B O 1
ATOM 2138 N N . ALA B 1 24 ? -5.184 46.156 14.117 1 35.06 24 ALA B N 1
ATOM 2139 C CA . ALA B 1 24 ? -4.977 47.594 14.375 1 35.06 24 ALA B CA 1
ATOM 2140 C C . ALA B 1 24 ? -3.557 47.844 14.867 1 35.06 24 ALA B C 1
ATOM 2142 O O . ALA B 1 24 ? -3.043 47.125 15.727 1 35.06 24 ALA B O 1
ATOM 2143 N N . PRO B 1 25 ? -2.725 48.438 14.062 1 35.31 25 PRO B N 1
ATOM 2144 C CA . PRO B 1 25 ? -1.543 49.031 14.68 1 35.31 25 PRO B CA 1
ATOM 2145 C C . PRO B 1 25 ? -1.817 49.562 16.094 1 35.31 25 PRO B C 1
ATOM 2147 O O . PRO B 1 25 ? -2.93 50 16.375 1 35.31 25 PRO B O 1
ATOM 2150 N N . THR B 1 26 ? -1.419 48.719 17.156 1 37.53 26 THR B N 1
ATOM 2151 C CA . THR B 1 26 ? -1.559 49.5 18.391 1 37.53 26 THR B CA 1
ATOM 2152 C C . THR B 1 26 ? -1.149 50.938 18.172 1 37.53 26 THR B C 1
ATOM 2154 O O . THR B 1 26 ? -0.22 51.219 17.406 1 37.53 26 THR B O 1
ATOM 2157 N N . GLY B 1 27 ? -2.029 51.781 17.812 1 34.06 27 GLY B N 1
ATOM 2158 C CA . GLY B 1 27 ? -1.812 53.219 17.688 1 34.06 27 GLY B CA 1
ATOM 2159 C C . GLY B 1 27 ? -0.662 53.719 18.547 1 34.06 27 GLY B C 1
ATOM 2160 O O . GLY B 1 27 ? -0.395 54.906 18.594 1 34.06 27 GLY B O 1
ATOM 2161 N N . ASP B 1 28 ? -0.378 53 19.75 1 35.47 28 ASP B N 1
ATOM 2162 C CA . ASP B 1 28 ? 0.569 53.844 20.469 1 35.47 28 ASP B CA 1
ATOM 2163 C C . ASP B 1 28 ? 1.961 53.781 19.844 1 35.47 28 ASP B C 1
ATOM 2165 O O . ASP B 1 28 ? 2.398 52.688 19.422 1 35.47 28 ASP B O 1
ATOM 2169 N N . GLU B 1 29 ? 2.566 54.844 19.266 1 38.78 29 GLU B N 1
ATOM 2170 C CA . GLU B 1 29 ? 3.898 55.156 18.766 1 38.78 29 GLU B CA 1
ATOM 2171 C C . GLU B 1 29 ? 4.965 54.281 19.438 1 38.78 29 GLU B C 1
ATOM 2173 O O . GLU B 1 29 ? 6.062 54.125 18.906 1 38.78 29 GLU B O 1
ATOM 2178 N N . THR B 1 30 ? 4.949 54.062 20.766 1 35.97 30 THR B N 1
ATOM 2179 C CA . THR B 1 30 ? 6.055 53.469 21.516 1 35.97 30 THR B CA 1
ATOM 2180 C C . THR B 1 30 ? 6.035 51.969 21.375 1 35.97 30 THR B C 1
ATOM 2182 O O . THR B 1 30 ? 6.895 51.281 21.938 1 35.97 30 THR B O 1
ATOM 2185 N N . GLN B 1 31 ? 4.855 51.5 21.062 1 38.53 31 GLN B N 1
ATOM 2186 C CA . GLN B 1 31 ? 4.824 50.031 21.203 1 38.53 31 GLN B CA 1
ATOM 2187 C C . GLN B 1 31 ? 5.449 49.344 20 1 38.53 31 GLN B C 1
ATOM 2189 O O . GLN B 1 31 ? 5.43 49.906 18.891 1 38.53 31 GLN B O 1
ATOM 2194 N N . ASP B 1 32 ? 6.469 48.438 20.234 1 38.97 32 ASP B N 1
ATOM 2195 C CA . ASP B 1 32 ? 7.344 47.656 19.359 1 38.97 32 ASP B CA 1
ATOM 2196 C C . ASP B 1 32 ? 6.586 47.156 18.125 1 38.97 32 ASP B C 1
ATOM 2198 O O . ASP B 1 32 ? 5.523 46.531 18.266 1 38.97 32 ASP B O 1
ATOM 2202 N N . PRO B 1 33 ? 6.805 47.812 16.906 1 42.19 33 PRO B N 1
ATOM 2203 C CA . PRO B 1 33 ? 6.207 47.531 15.594 1 42.19 33 PRO B CA 1
ATOM 2204 C C . PRO B 1 33 ? 5.988 46.031 15.336 1 42.19 33 PRO B C 1
ATOM 2206 O O . PRO B 1 33 ? 5.273 45.656 14.406 1 42.19 33 PRO B O 1
ATOM 2209 N N . GLY B 1 34 ? 6.648 45.281 16.047 1 40.19 34 GLY B N 1
ATOM 2210 C CA . GLY B 1 34 ? 6.559 43.875 15.742 1 40.19 34 GLY B CA 1
ATOM 2211 C C . GLY B 1 34 ? 5.367 43.188 16.406 1 40.19 34 GLY B C 1
ATOM 2212 O O . GLY B 1 34 ? 5.203 41.969 16.297 1 40.19 34 GLY B O 1
ATOM 2213 N N . LEU B 1 35 ? 4.613 43.938 17.203 1 39.78 35 LEU B N 1
ATOM 2214 C CA . LEU B 1 35 ? 3.49 43.312 17.906 1 39.78 35 LEU B CA 1
ATOM 2215 C C . LEU B 1 35 ? 2.225 43.375 17.062 1 39.78 35 LEU B C 1
ATOM 2217 O O . LEU B 1 35 ? 1.87 44.438 16.531 1 39.78 35 LEU B O 1
ATOM 2221 N N . ALA B 1 36 ? 1.85 42.344 16.188 1 41.72 36 ALA B N 1
ATOM 2222 C CA . ALA B 1 36 ? 0.576 42.281 15.469 1 41.72 36 ALA B CA 1
ATOM 2223 C C . ALA B 1 36 ? -0.545 41.844 16.406 1 41.72 36 ALA B C 1
ATOM 2225 O O . ALA B 1 36 ? -0.371 40.906 17.203 1 41.72 36 ALA B O 1
ATOM 2226 N N . CYS B 1 37 ? -1.454 42.719 16.797 1 38.84 37 CYS B N 1
ATOM 2227 C CA . CYS B 1 37 ? -2.641 42.375 17.578 1 38.84 37 CYS B CA 1
ATOM 2228 C C . CYS B 1 37 ? -3.668 41.656 16.734 1 38.84 37 CYS B C 1
ATOM 2230 O O . CYS B 1 37 ? -4.047 42.125 15.656 1 38.84 37 CYS B O 1
ATOM 2232 N N . ILE B 1 38 ? -3.625 40.344 16.625 1 41.84 38 ILE B N 1
ATOM 2233 C CA . ILE B 1 38 ? -4.613 39.594 15.875 1 41.84 38 ILE B CA 1
ATOM 2234 C C . ILE B 1 38 ? -5.809 39.281 16.766 1 41.84 38 ILE B C 1
ATOM 2236 O O . ILE B 1 38 ? -5.656 39.094 17.984 1 41.84 38 ILE B O 1
ATOM 2240 N N . ASN B 1 39 ? -6.945 39.75 16.406 1 37.09 39 ASN B N 1
ATOM 2241 C CA . ASN B 1 39 ? -8.156 39.281 17.062 1 37.09 39 ASN B CA 1
ATOM 2242 C C . ASN B 1 39 ? -8.203 37.75 17.125 1 37.09 39 ASN B C 1
ATOM 2244 O O . ASN B 1 39 ? -8.156 37.094 16.094 1 37.09 39 ASN B O 1
ATOM 2248 N N . LEU B 1 40 ? -8.07 37.25 18.312 1 39.78 40 LEU B N 1
ATOM 2249 C CA . LEU B 1 40 ? -8.023 35.812 18.562 1 39.78 40 LEU B CA 1
ATOM 2250 C C . LEU B 1 40 ? -9.242 35.125 17.969 1 39.78 40 LEU B C 1
ATOM 2252 O O . LEU B 1 40 ? -9.133 34 17.469 1 39.78 40 LEU B O 1
ATOM 2256 N N . ALA B 1 41 ? -10.375 35.75 18.031 1 38.5 41 ALA B N 1
ATOM 2257 C CA . ALA B 1 41 ? -11.57 35.125 17.484 1 38.5 41 ALA B CA 1
ATOM 2258 C C . ALA B 1 41 ? -11.406 34.812 16 1 38.5 41 ALA B C 1
ATOM 2260 O O . ALA B 1 41 ? -11.812 33.75 15.523 1 38.5 41 ALA B O 1
ATOM 2261 N N . ASP B 1 42 ? -10.93 35.781 15.242 1 42.25 42 ASP B N 1
ATOM 2262 C CA . ASP B 1 42 ? -10.766 35.594 13.805 1 42.25 42 ASP B CA 1
ATOM 2263 C C . ASP B 1 42 ? -9.695 34.531 13.5 1 42.25 42 ASP B C 1
ATOM 2265 O O . ASP B 1 42 ? -9.805 33.812 12.523 1 42.25 42 ASP B O 1
ATOM 2269 N N . LEU B 1 43 ? -8.617 34.562 14.281 1 43.44 43 LEU B N 1
ATOM 2270 C CA . LEU B 1 43 ? -7.559 33.594 14.125 1 43.44 43 LEU B CA 1
ATOM 2271 C C . LEU B 1 43 ? -8.086 32.188 14.398 1 43.44 43 LEU B C 1
ATOM 2273 O O . LEU B 1 43 ? -7.703 31.219 13.719 1 43.44 43 LEU B O 1
ATOM 2277 N N . LEU B 1 44 ? -8.984 32.156 15.359 1 40.06 44 LEU B N 1
ATOM 2278 C CA . LEU B 1 44 ? -9.523 30.844 15.719 1 40.06 44 LEU B CA 1
ATOM 2279 C C . LEU B 1 44 ? -10.461 30.328 14.633 1 40.06 44 LEU B C 1
ATOM 2281 O O . LEU B 1 44 ? -10.648 29.109 14.492 1 40.06 44 LEU B O 1
ATOM 2285 N N . GLU B 1 45 ? -11.047 31.281 13.906 1 40.84 45 GLU B N 1
ATOM 2286 C CA . GLU B 1 45 ? -11.938 30.844 12.844 1 40.84 45 GLU B CA 1
ATOM 2287 C C . GLU B 1 45 ? -11.172 30.578 11.547 1 40.84 45 GLU B C 1
ATOM 2289 O O . GLU B 1 45 ? -11.734 30.094 10.57 1 40.84 45 GLU B O 1
ATOM 2294 N N . ALA B 1 46 ? -9.93 31.094 11.438 1 41.69 46 ALA B N 1
ATOM 2295 C CA . ALA B 1 46 ? -9.156 30.906 10.211 1 41.69 46 ALA B CA 1
ATOM 2296 C C . ALA B 1 46 ? -8.938 29.422 9.922 1 41.69 46 ALA B C 1
ATOM 2298 O O . ALA B 1 46 ? -8.836 28.609 10.844 1 41.69 46 ALA B O 1
ATOM 2299 N N . PRO B 1 47 ? -9.266 29.016 8.68 1 41.09 47 PRO B N 1
ATOM 2300 C CA . PRO B 1 47 ? -9.07 27.609 8.367 1 41.09 47 PRO B CA 1
ATOM 2301 C C . PRO B 1 47 ? -7.707 27.078 8.82 1 41.09 47 PRO B C 1
ATOM 2303 O O . PRO B 1 47 ? -6.711 27.812 8.742 1 41.09 47 PRO B O 1
ATOM 2306 N N . ARG B 1 48 ? -7.656 26.188 9.711 1 42.66 48 ARG B N 1
ATOM 2307 C CA . ARG B 1 48 ? -6.539 25.547 10.406 1 42.66 48 ARG B CA 1
ATOM 2308 C C . ARG B 1 48 ? -5.383 25.281 9.445 1 42.66 48 ARG B C 1
ATOM 2310 O O . ARG B 1 48 ? -4.234 25.141 9.875 1 42.66 48 ARG B O 1
ATOM 2317 N N . GLN B 1 49 ? -5.586 25.203 8.148 1 43.81 49 GLN B N 1
ATOM 2318 C CA . GLN B 1 49 ? -4.52 24.781 7.25 1 43.81 49 GLN B CA 1
ATOM 2319 C C . GLN B 1 49 ? -3.807 25.984 6.625 1 43.81 49 GLN B C 1
ATOM 2321 O O . GLN B 1 49 ? -2.895 25.812 5.812 1 43.81 49 GLN B O 1
ATOM 2326 N N . LEU B 1 50 ? -4.184 27.125 6.895 1 44.94 50 LEU B N 1
ATOM 2327 C CA . LEU B 1 50 ? -3.504 28.266 6.293 1 44.94 50 LEU B CA 1
ATOM 2328 C C . LEU B 1 50 ? -2.234 28.609 7.062 1 44.94 50 LEU B C 1
ATOM 2330 O O . LEU B 1 50 ? -2.262 28.719 8.289 1 44.94 50 LEU B O 1
ATOM 2334 N N . PRO B 1 51 ? -1.104 28.375 6.41 1 44.56 51 PRO B N 1
ATOM 2335 C CA . PRO B 1 51 ? 0.068 28.891 7.125 1 44.56 51 PRO B CA 1
ATOM 2336 C C . PRO B 1 51 ? -0.195 30.219 7.809 1 44.56 51 PRO B C 1
ATOM 2338 O O . PRO B 1 51 ? -1.019 31.016 7.336 1 44.56 51 PRO B O 1
ATOM 2341 N N . LEU B 1 52 ? 0.331 30.25 9.023 1 45.19 52 LEU B N 1
ATOM 2342 C CA . LEU B 1 52 ? 0.149 31.453 9.836 1 45.19 52 LEU B CA 1
ATOM 2343 C C . LEU B 1 52 ? 0.438 32.719 9.016 1 45.19 52 LEU B C 1
ATOM 2345 O O . LEU B 1 52 ? -0.263 33.719 9.148 1 45.19 52 LEU B O 1
ATOM 2349 N N . ASP B 1 53 ? 1.441 32.562 8.125 1 45.38 53 ASP B N 1
ATOM 2350 C CA . ASP B 1 53 ? 1.768 33.719 7.324 1 45.38 53 ASP B CA 1
ATOM 2351 C C . ASP B 1 53 ? 0.624 34.094 6.375 1 45.38 53 ASP B C 1
ATOM 2353 O O . ASP B 1 53 ? 0.359 35.281 6.129 1 45.38 53 ASP B O 1
ATOM 2357 N N . CYS B 1 54 ? -0.086 33.031 5.848 1 48.22 54 CYS B N 1
ATOM 2358 C CA . CYS B 1 54 ? -1.234 33.312 4.996 1 48.22 54 CYS B CA 1
ATOM 2359 C C . CYS B 1 54 ? -2.424 33.812 5.824 1 48.22 54 CYS B C 1
ATOM 2361 O O . CYS B 1 54 ? -3.158 34.688 5.406 1 48.22 54 CYS B O 1
ATOM 2363 N N . LEU B 1 55 ? -2.557 33.156 7.012 1 46.53 55 LEU B N 1
ATOM 2364 C CA . LEU B 1 55 ? -3.629 33.531 7.918 1 46.53 55 LEU B CA 1
ATOM 2365 C C . LEU B 1 55 ? -3.441 35 8.391 1 46.53 55 LEU B C 1
ATOM 2367 O O . LEU B 1 55 ? -4.414 35.719 8.531 1 46.53 55 LEU B O 1
ATOM 2371 N N . LEU B 1 56 ? -2.201 35.312 8.398 1 43.16 56 LEU B N 1
ATOM 2372 C CA . LEU B 1 56 ? -1.896 36.625 8.906 1 43.16 56 LEU B CA 1
ATOM 2373 C C . LEU B 1 56 ? -1.714 37.625 7.766 1 43.16 56 LEU B C 1
ATOM 2375 O O . LEU B 1 56 ? -1.413 38.812 7.996 1 43.16 56 LEU B O 1
ATOM 2379 N N . GLY B 1 57 ? -1.995 37.156 6.473 1 43.88 57 GLY B N 1
ATOM 2380 C CA . GLY B 1 57 ? -1.922 38 5.301 1 43.88 57 GLY B CA 1
ATOM 2381 C C . GLY B 1 57 ? -0.505 38.406 4.953 1 43.88 57 GLY B C 1
ATOM 2382 O O . GLY B 1 57 ? -0.299 39.406 4.262 1 43.88 57 GLY B O 1
ATOM 2383 N N . LEU B 1 58 ? 0.517 37.844 5.52 1 42.81 58 LEU B N 1
ATOM 2384 C CA . LEU B 1 58 ? 1.921 38.156 5.312 1 42.81 58 LEU B CA 1
ATOM 2385 C C . LEU B 1 58 ? 2.514 37.344 4.176 1 42.81 58 LEU B C 1
ATOM 2387 O O . LEU B 1 58 ? 3.639 37.594 3.738 1 42.81 58 LEU B O 1
ATOM 2391 N N . GLY B 1 59 ? 1.96 36.219 3.805 1 43.84 59 GLY B N 1
ATOM 2392 C CA . GLY B 1 59 ? 2.508 35.344 2.758 1 43.84 59 GLY B CA 1
ATOM 2393 C C . GLY B 1 59 ? 2.229 35.875 1.361 1 43.84 59 GLY B C 1
ATOM 2394 O O . GLY B 1 59 ? 1.486 36.844 1.191 1 43.84 59 GLY B O 1
ATOM 2395 N N . ASN B 1 60 ? 3.105 35.594 0.318 1 44.84 60 ASN B N 1
ATOM 2396 C CA . ASN B 1 60 ? 2.875 35.938 -1.083 1 44.84 60 ASN B CA 1
ATOM 2397 C C . ASN B 1 60 ? 1.473 35.531 -1.533 1 44.84 60 ASN B C 1
ATOM 2399 O O . ASN B 1 60 ? 1.054 34.375 -1.338 1 44.84 60 ASN B O 1
ATOM 2403 N N . LYS B 1 61 ? 0.575 36.656 -1.812 1 50.34 61 LYS B N 1
ATOM 2404 C CA . LYS B 1 61 ? -0.807 36.469 -2.256 1 50.34 61 LYS B CA 1
ATOM 2405 C C . LYS B 1 61 ? -0.949 35.281 -3.186 1 50.34 61 LYS B C 1
ATOM 2407 O O . LYS B 1 61 ? -1.913 34.531 -3.082 1 50.34 61 LYS B O 1
ATOM 2412 N N . GLU B 1 62 ? -0.072 35.188 -4.156 1 48.31 62 GLU B N 1
ATOM 2413 C CA . GLU B 1 62 ? -0.119 34.094 -5.133 1 48.31 62 GLU B CA 1
ATOM 2414 C C . GLU B 1 62 ? 0.082 32.75 -4.461 1 48.31 62 GLU B C 1
ATOM 2416 O O . GLU B 1 62 ? -0.59 31.766 -4.809 1 48.31 62 GLU B O 1
ATOM 2421 N N . GLU B 1 63 ? 1 32.75 -3.543 1 44.03 63 GLU B N 1
ATOM 2422 C CA . GLU B 1 63 ? 1.276 31.484 -2.836 1 44.03 63 GLU B CA 1
ATOM 2423 C C . GLU B 1 63 ? 0.154 31.141 -1.86 1 44.03 63 GLU B C 1
ATOM 2425 O O . GLU B 1 63 ? -0.229 29.984 -1.73 1 44.03 63 GLU B O 1
ATOM 2430 N N . CYS B 1 64 ? -0.286 32.281 -1.269 1 44.56 64 CYS B N 1
ATOM 2431 C CA . CYS B 1 64 ? -1.392 32.094 -0.338 1 44.56 64 CYS B CA 1
ATOM 2432 C C . CYS B 1 64 ? -2.68 31.766 -1.084 1 44.56 64 CYS B C 1
ATOM 2434 O O . CYS B 1 64 ? -3.535 31.047 -0.567 1 44.56 64 CYS B O 1
ATOM 2436 N N . GLU B 1 65 ? -2.865 32.438 -2.24 1 47.75 65 GLU B N 1
ATOM 2437 C CA . GLU B 1 65 ? -3.977 32.094 -3.117 1 47.75 65 GLU B CA 1
ATOM 2438 C C . GLU B 1 65 ? -3.922 30.609 -3.5 1 47.75 65 GLU B C 1
ATOM 2440 O O . GLU B 1 65 ? -4.961 29.984 -3.727 1 47.75 65 GLU B O 1
ATOM 2445 N N . LEU B 1 66 ? -2.732 30.203 -3.688 1 42.28 66 LEU B N 1
ATOM 2446 C CA . LEU B 1 66 ? -2.531 28.781 -3.945 1 42.28 66 LEU B CA 1
ATOM 2447 C C . LEU B 1 66 ? -3.016 27.953 -2.768 1 42.28 66 LEU B C 1
ATOM 2449 O O . LEU B 1 66 ? -3.541 26.844 -2.959 1 42.28 66 LEU B O 1
ATOM 2453 N N . TYR B 1 67 ? -2.734 28.516 -1.578 1 40.34 67 TYR B N 1
ATOM 2454 C CA . TYR B 1 67 ? -3.32 27.906 -0.385 1 40.34 67 TYR B CA 1
ATOM 2455 C C . TYR B 1 67 ? -4.789 28.297 -0.249 1 40.34 67 TYR B C 1
ATOM 2457 O O . TYR B 1 67 ? -5.562 27.578 0.4 1 40.34 67 TYR B O 1
ATOM 2465 N N . SER B 1 68 ? -5.086 29.562 -0.645 1 41.03 68 SER B N 1
ATOM 2466 C CA . SER B 1 68 ? -6.465 30.047 -0.589 1 41.03 68 SER B CA 1
ATOM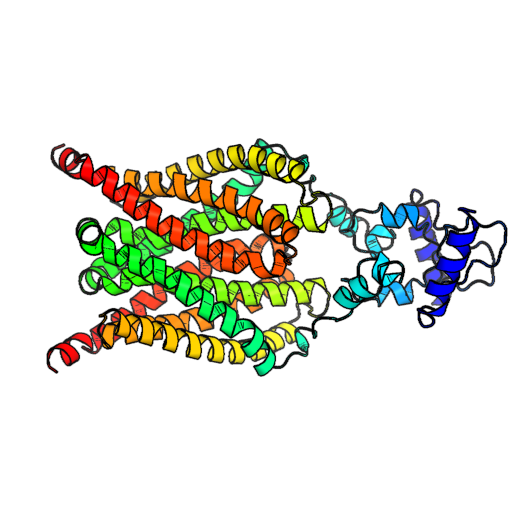 2467 C C . SER B 1 68 ? -7.359 29.266 -1.543 1 41.03 68 SER B C 1
ATOM 2469 O O . SER B 1 68 ? -8.586 29.297 -1.43 1 41.03 68 SER B O 1
ATOM 2471 N N . SER B 1 69 ? -6.859 29.062 -2.764 1 39.09 69 SER B N 1
ATOM 2472 C CA . SER B 1 69 ? -7.805 28.281 -3.555 1 39.09 69 SER B CA 1
ATOM 2473 C C . SER B 1 69 ? -8.227 27.016 -2.816 1 39.09 69 SER B C 1
ATOM 2475 O O . SER B 1 69 ? -7.512 26.016 -2.84 1 39.09 69 SER B O 1
ATOM 2477 N N . ALA B 1 70 ? -8.742 27.25 -1.727 1 43.5 70 ALA B N 1
ATOM 2478 C CA . ALA B 1 70 ? -9.289 26.281 -0.772 1 43.5 70 ALA B CA 1
ATOM 2479 C C . ALA B 1 70 ? -9.758 25.016 -1.478 1 43.5 70 ALA B C 1
ATOM 2481 O O . ALA B 1 70 ? -10.641 25.078 -2.344 1 43.5 70 ALA B O 1
ATOM 2482 N N . PRO B 1 71 ? -8.906 24.109 -1.666 1 48.56 71 PRO B N 1
ATOM 2483 C CA . PRO B 1 71 ? -9.562 22.906 -2.205 1 48.56 71 PRO B CA 1
ATOM 2484 C C . PRO B 1 71 ? -10.961 22.703 -1.637 1 48.56 71 PRO B C 1
ATOM 2486 O O . PRO B 1 71 ? -11.258 23.141 -0.526 1 48.56 71 PRO B O 1
ATOM 2489 N N . GLU B 1 72 ? -11.969 22.781 -2.537 1 57.53 72 GLU B N 1
ATOM 2490 C CA . GLU B 1 72 ? -13.328 22.438 -2.105 1 57.53 72 GLU B CA 1
ATOM 2491 C C . GLU B 1 72 ? -13.305 21.453 -0.938 1 57.53 72 GLU B C 1
ATOM 2493 O O . GLU B 1 72 ? -12.547 20.484 -0.948 1 57.53 72 GLU B O 1
ATOM 2498 N N . PRO B 1 73 ? -13.859 21.984 0.073 1 71.62 73 PRO B N 1
ATOM 2499 C CA . PRO B 1 73 ? -13.969 21.094 1.232 1 71.62 73 PRO B CA 1
ATOM 2500 C C . PRO B 1 73 ? -14.422 19.688 0.855 1 71.62 73 PRO B C 1
ATOM 2502 O O . PRO B 1 73 ? -15.156 19.516 -0.116 1 71.62 73 PRO B O 1
ATOM 2505 N N . TYR B 1 74 ? -13.875 18.734 1.451 1 82.5 74 TYR B N 1
ATOM 2506 C CA . TYR B 1 74 ? -14.203 17.328 1.25 1 82.5 74 TYR B CA 1
ATOM 2507 C C . TYR B 1 74 ? -15.695 17.078 1.4 1 82.5 74 TYR B C 1
ATOM 2509 O O . TYR B 1 74 ? -16.312 16.438 0.554 1 82.5 74 TYR B O 1
ATOM 2517 N N . VAL B 1 75 ? -16.297 17.688 2.398 1 79.25 75 VAL B N 1
ATOM 2518 C CA . VAL B 1 75 ? -17.688 17.438 2.734 1 79.25 75 VAL B CA 1
ATOM 2519 C C . VAL B 1 75 ? -18.609 18.031 1.663 1 79.25 75 VAL B C 1
ATOM 2521 O O . VAL B 1 75 ? -19.641 17.453 1.335 1 79.25 75 VAL B O 1
ATOM 2524 N N . GLY B 1 76 ? -18.203 19 1.056 1 80.44 76 GLY B N 1
ATOM 2525 C CA . GLY B 1 76 ? -19.062 19.672 0.083 1 80.44 76 GLY B CA 1
ATOM 2526 C C . GLY B 1 76 ? -18.812 19.203 -1.341 1 80.44 76 GLY B C 1
ATOM 2527 O O . GLY B 1 76 ? -19.594 19.531 -2.246 1 80.44 76 GLY B O 1
ATOM 2528 N N . LYS B 1 77 ? -17.922 18.422 -1.54 1 86.81 77 LYS B N 1
ATOM 2529 C CA . LYS B 1 77 ? -17.594 17.969 -2.891 1 86.81 77 LYS B CA 1
ATOM 2530 C C . LYS B 1 77 ? -18.594 16.922 -3.371 1 86.81 77 LYS B C 1
ATOM 2532 O O . LYS B 1 77 ? -18.984 16.031 -2.613 1 86.81 77 LYS B O 1
ATOM 2537 N N . SER B 1 78 ? -19.047 17.094 -4.602 1 91.12 78 SER B N 1
ATOM 2538 C CA . SER B 1 78 ? -19.969 16.125 -5.191 1 91.12 78 SER B CA 1
ATOM 2539 C C . SER B 1 78 ? -19.266 14.82 -5.535 1 91.12 78 SER B C 1
ATOM 2541 O O . SER B 1 78 ? -18.047 14.789 -5.664 1 91.12 78 SER B O 1
ATOM 2543 N N . VAL B 1 79 ? -20.094 13.828 -5.695 1 94.31 79 VAL B N 1
ATOM 2544 C CA . VAL B 1 79 ? -19.594 12.516 -6.07 1 94.31 79 VAL B CA 1
ATOM 2545 C C . VAL B 1 79 ? -18.906 12.594 -7.43 1 94.31 79 VAL B C 1
ATOM 2547 O O . VAL B 1 79 ? -17.828 12.016 -7.629 1 94.31 79 VAL B O 1
ATOM 2550 N N . GLN B 1 80 ? -19.484 13.328 -8.289 1 94.44 80 GLN B N 1
ATOM 2551 C CA . GLN B 1 80 ? -18.938 13.469 -9.641 1 94.44 80 GLN B CA 1
ATOM 2552 C C . GLN B 1 80 ? -17.562 14.148 -9.609 1 94.44 80 GLN B C 1
ATOM 2554 O O . GLN B 1 80 ? -16.641 13.727 -10.312 1 94.44 80 GLN B O 1
ATOM 2559 N N . THR B 1 81 ? -17.484 15.102 -8.781 1 91.25 81 THR B N 1
ATOM 2560 C CA . THR B 1 81 ? -16.219 15.828 -8.664 1 91.25 81 THR B CA 1
ATOM 2561 C C . THR B 1 81 ? -15.141 14.93 -8.062 1 91.25 81 THR B C 1
ATOM 2563 O O . THR B 1 81 ? -13.992 14.961 -8.508 1 91.25 81 THR B O 1
ATOM 2566 N N . GLU B 1 82 ? -15.539 14.219 -7.113 1 92.69 82 GLU B N 1
ATOM 2567 C CA . GLU B 1 82 ? -14.594 13.289 -6.492 1 92.69 82 GLU B CA 1
ATOM 2568 C C . GLU B 1 82 ? -14.133 12.227 -7.484 1 92.69 82 GLU B C 1
ATOM 2570 O O . GLU B 1 82 ? -12.945 11.906 -7.551 1 92.69 82 GLU B O 1
ATOM 2575 N N . LEU B 1 83 ? -15.039 11.672 -8.227 1 95.25 83 LEU B N 1
ATOM 2576 C CA . LEU B 1 83 ? -14.727 10.633 -9.203 1 95.25 83 LEU B CA 1
ATOM 2577 C C . LEU B 1 83 ? -13.766 11.164 -10.266 1 95.25 83 LEU B C 1
ATOM 2579 O O . LEU B 1 83 ? -12.789 10.5 -10.617 1 95.25 83 LEU B O 1
ATOM 2583 N N . TYR B 1 84 ? -13.992 12.344 -10.695 1 92.94 84 TYR B N 1
ATOM 2584 C CA . TYR B 1 84 ? -13.156 12.914 -11.75 1 92.94 84 TYR B CA 1
ATOM 2585 C C . TYR B 1 84 ? -11.766 13.234 -11.234 1 92.94 84 TYR B C 1
ATOM 2587 O O . TYR B 1 84 ? -10.797 13.242 -12 1 92.94 84 TYR B O 1
ATOM 2595 N N . GLY B 1 85 ? -11.672 13.43 -9.961 1 90.31 85 GLY B N 1
ATOM 2596 C CA . GLY B 1 85 ? -10.383 13.703 -9.344 1 90.31 85 GLY B CA 1
ATOM 2597 C C . GLY B 1 85 ? -9.578 12.453 -9.062 1 90.31 85 GLY B C 1
ATOM 2598 O O . GLY B 1 85 ? -8.352 12.484 -9.07 1 90.31 85 GLY B O 1
ATOM 2599 N N . ARG B 1 86 ? -10.219 11.383 -8.906 1 93 86 ARG B N 1
ATOM 2600 C CA . ARG B 1 86 ? -9.562 10.164 -8.453 1 93 86 ARG B CA 1
ATOM 2601 C C . ARG B 1 86 ? -9.375 9.18 -9.602 1 93 86 ARG B C 1
ATOM 2603 O O . ARG B 1 86 ? -8.328 8.531 -9.703 1 93 86 ARG B O 1
ATOM 2610 N N . LEU B 1 87 ? -10.227 9.078 -10.57 1 95.25 87 LEU B N 1
ATOM 2611 C CA . LEU B 1 87 ? -10.305 8.016 -11.562 1 95.25 87 LEU B CA 1
ATOM 2612 C C . LEU B 1 87 ? -9.109 8.078 -12.516 1 95.25 87 LEU B C 1
ATOM 2614 O O . LEU B 1 87 ? -8.484 7.055 -12.797 1 95.25 87 LEU B O 1
ATOM 2618 N N . PRO B 1 88 ? -8.773 9.258 -13.031 1 92.94 88 PRO B N 1
ATOM 2619 C CA . PRO B 1 88 ? -7.637 9.273 -13.953 1 92.94 88 PRO B CA 1
ATOM 2620 C C . PRO B 1 88 ? -6.344 8.766 -13.32 1 92.94 88 PRO B C 1
ATOM 2622 O O . PRO B 1 88 ? -5.578 8.039 -13.953 1 92.94 88 PRO B O 1
ATOM 2625 N N . TRP B 1 89 ? -6.164 9.148 -12.125 1 90.94 89 TRP B N 1
ATOM 2626 C CA . TRP B 1 89 ? -4.973 8.719 -11.406 1 90.94 89 TRP B CA 1
ATOM 2627 C C . TRP B 1 89 ? -4.996 7.215 -11.164 1 90.94 89 TRP B C 1
ATOM 2629 O O . TRP B 1 89 ? -3.998 6.527 -11.391 1 90.94 89 TRP B O 1
ATOM 2639 N N . LEU B 1 90 ? -6.109 6.719 -10.742 1 94.62 90 LEU B N 1
ATOM 2640 C CA . LEU B 1 90 ? -6.234 5.301 -10.422 1 94.62 90 LEU B CA 1
ATOM 2641 C C . LEU B 1 90 ? -6.121 4.445 -11.688 1 94.62 90 LEU B C 1
ATOM 2643 O O . LEU B 1 90 ? -5.531 3.365 -11.656 1 94.62 90 LEU B O 1
ATOM 2647 N N . LEU B 1 91 ? -6.688 4.934 -12.75 1 95.88 91 LEU B N 1
ATOM 2648 C CA . LEU B 1 91 ? -6.566 4.219 -14.016 1 95.88 91 LEU B CA 1
ATOM 2649 C C . LEU B 1 91 ? -5.121 4.203 -14.492 1 95.88 91 LEU B C 1
ATOM 2651 O O . LEU B 1 91 ? -4.641 3.184 -14.992 1 95.88 91 LEU B O 1
ATOM 2655 N N . GLY B 1 92 ? -4.469 5.359 -14.398 1 94.75 92 GLY B N 1
ATOM 2656 C CA . GLY B 1 92 ? -3.055 5.395 -14.727 1 94.75 92 GLY B CA 1
ATOM 2657 C C . GLY B 1 92 ? -2.223 4.438 -13.898 1 94.75 92 GLY B C 1
ATOM 2658 O O . GLY B 1 92 ? -1.344 3.752 -14.422 1 94.75 92 GLY B O 1
ATOM 2659 N N . LEU B 1 93 ? -2.506 4.387 -12.641 1 94.25 93 LEU B N 1
ATOM 2660 C CA . LEU B 1 93 ? -1.77 3.5 -11.742 1 94.25 93 LEU B CA 1
ATOM 2661 C C . LEU B 1 93 ? -2.072 2.039 -12.055 1 94.25 93 LEU B C 1
ATOM 2663 O O . LEU B 1 93 ? -1.21 1.173 -11.891 1 94.25 93 LEU B O 1
ATOM 2667 N N . LEU B 1 94 ? -3.307 1.717 -12.484 1 96.06 94 LEU B N 1
ATOM 2668 C CA . LEU B 1 94 ? -3.641 0.359 -12.898 1 96.06 94 LEU B CA 1
ATOM 2669 C C . LEU B 1 94 ? -2.775 -0.077 -14.078 1 96.06 94 LEU B C 1
ATOM 2671 O O . LEU B 1 94 ? -2.307 -1.217 -14.117 1 96.06 94 LEU B O 1
ATOM 2675 N N . VAL B 1 95 ? -2.594 0.792 -14.977 1 95.19 95 VAL B N 1
ATOM 2676 C CA . VAL B 1 95 ? -1.744 0.488 -16.125 1 95.19 95 VAL B CA 1
ATOM 2677 C C . VAL B 1 95 ? -0.326 0.181 -15.648 1 95.19 95 VAL B C 1
ATOM 2679 O O . VAL B 1 95 ? 0.288 -0.792 -16.094 1 95.19 95 VAL B O 1
ATOM 2682 N N . PHE B 1 96 ? 0.147 0.961 -14.734 1 94.38 96 PHE B N 1
ATOM 2683 C CA . PHE B 1 96 ? 1.482 0.729 -14.195 1 94.38 96 PHE B CA 1
ATOM 2684 C C . PHE B 1 96 ? 1.535 -0.584 -13.422 1 94.38 96 PHE B C 1
ATOM 2686 O O . PHE B 1 96 ? 2.49 -1.352 -13.555 1 94.38 96 PHE B O 1
ATOM 2693 N N . LEU B 1 97 ? 0.533 -0.753 -12.648 1 94.56 97 LEU B N 1
ATOM 2694 C CA . LEU B 1 97 ? 0.479 -1.974 -11.852 1 94.56 97 LEU B CA 1
ATOM 2695 C C . LEU B 1 97 ? 0.412 -3.205 -12.75 1 94.56 97 LEU B C 1
ATOM 2697 O O . LEU B 1 97 ? 0.854 -4.289 -12.359 1 94.56 97 LEU B O 1
ATOM 2701 N N . SER B 1 98 ? -0.135 -3.033 -13.891 1 93.75 98 SER B N 1
ATOM 2702 C CA . SER B 1 98 ? -0.253 -4.141 -14.828 1 93.75 98 SER B CA 1
ATOM 2703 C C . SER B 1 98 ? 1.118 -4.617 -15.297 1 93.75 98 SER B C 1
ATOM 2705 O O . SER B 1 98 ? 1.256 -5.734 -15.805 1 93.75 98 SER B O 1
ATOM 2707 N N . VAL B 1 99 ? 2.102 -3.852 -15.125 1 95.75 99 VAL B N 1
ATOM 2708 C CA . VAL B 1 99 ? 3.471 -4.25 -15.438 1 95.75 99 VAL B CA 1
ATOM 2709 C C . VAL B 1 99 ? 3.887 -5.414 -14.539 1 95.75 99 VAL B C 1
ATOM 2711 O O . VAL B 1 99 ? 4.605 -6.316 -14.977 1 95.75 99 VAL B O 1
ATOM 2714 N N . SER B 1 100 ? 3.451 -5.398 -13.297 1 95.69 100 SER B N 1
ATOM 2715 C CA . SER B 1 100 ? 3.758 -6.496 -12.391 1 95.69 100 SER B CA 1
ATOM 2716 C C . SER B 1 100 ? 3.203 -7.82 -12.914 1 95.69 100 SER B C 1
ATOM 2718 O O . SER B 1 100 ? 3.873 -8.852 -12.836 1 95.69 100 SER B O 1
ATOM 2720 N N . SER B 1 101 ? 1.963 -7.762 -13.438 1 94.38 101 SER B N 1
ATOM 2721 C CA . SER B 1 101 ? 1.365 -8.969 -14 1 9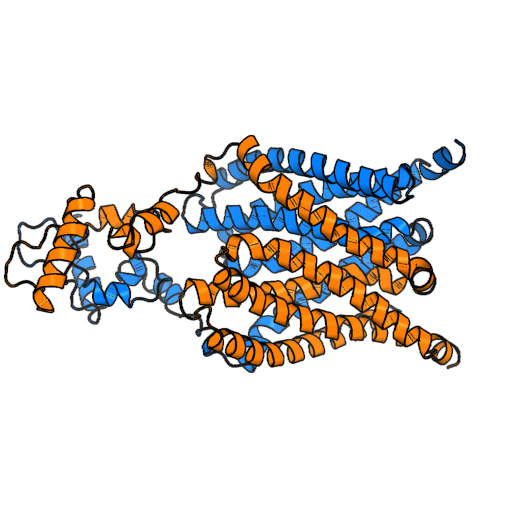4.38 101 SER B CA 1
ATOM 2722 C C . SER B 1 101 ? 2.139 -9.445 -15.219 1 94.38 101 SER B C 1
ATOM 2724 O O . SER B 1 101 ? 2.281 -10.648 -15.438 1 94.38 101 SER B O 1
ATOM 2726 N N . ALA B 1 102 ? 2.604 -8.531 -16.016 1 94.81 102 ALA B N 1
ATOM 2727 C CA . ALA B 1 102 ? 3.395 -8.875 -17.188 1 94.81 102 ALA B CA 1
ATOM 2728 C C . ALA B 1 102 ? 4.711 -9.539 -16.797 1 94.81 102 ALA B C 1
ATOM 2730 O O . ALA B 1 102 ? 5.164 -10.477 -17.453 1 94.81 102 ALA B O 1
ATOM 2731 N N . ILE B 1 103 ? 5.305 -9.055 -15.781 1 97.25 103 ILE B N 1
ATOM 2732 C CA . ILE B 1 103 ? 6.527 -9.656 -15.266 1 97.25 103 ILE B CA 1
ATOM 2733 C C . ILE B 1 103 ? 6.254 -11.094 -14.828 1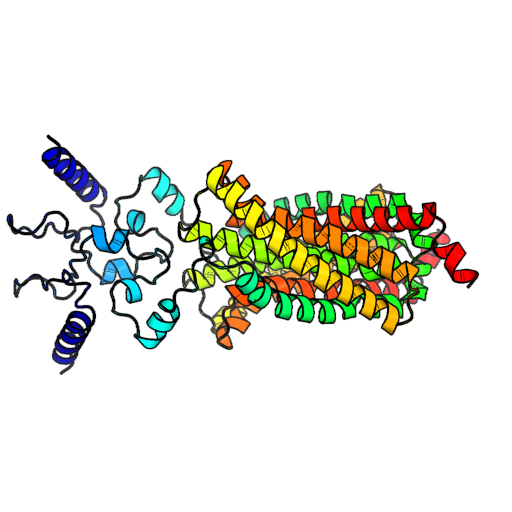 97.25 103 ILE B C 1
ATOM 2735 O O . ILE B 1 103 ? 7.016 -12.008 -15.156 1 97.25 103 ILE B O 1
ATOM 2739 N N . LEU B 1 104 ? 5.219 -11.273 -14.172 1 96.38 104 LEU B N 1
ATOM 2740 C CA . LEU B 1 104 ? 4.883 -12.602 -13.664 1 96.38 104 LEU B CA 1
ATOM 2741 C C . LEU B 1 104 ? 4.578 -13.562 -14.805 1 96.38 104 LEU B C 1
ATOM 2743 O O . LEU B 1 104 ? 4.938 -14.734 -14.75 1 96.38 104 LEU B O 1
ATOM 2747 N N . GLU B 1 105 ? 3.938 -13.008 -15.797 1 93.62 105 GLU B N 1
ATOM 2748 C CA . GLU B 1 105 ? 3.672 -13.82 -16.984 1 93.62 105 GLU B CA 1
ATOM 2749 C C . GLU B 1 105 ? 4.969 -14.219 -17.688 1 93.62 105 GLU B C 1
ATOM 2751 O O . GLU B 1 105 ? 5.074 -15.32 -18.219 1 93.62 105 GLU B O 1
ATOM 2756 N N . PHE B 1 106 ? 5.887 -13.367 -17.672 1 95.19 106 PHE B N 1
ATOM 2757 C CA . PHE B 1 106 ? 7.184 -13.641 -18.281 1 95.19 106 PHE B CA 1
ATOM 2758 C C . PHE B 1 106 ? 7.91 -14.75 -17.531 1 95.19 106 PHE B C 1
ATOM 2760 O O . PHE B 1 106 ? 8.641 -15.539 -18.141 1 95.19 106 PHE B O 1
ATOM 2767 N N . PHE B 1 107 ? 7.68 -14.852 -16.25 1 96.88 107 PHE B N 1
ATOM 2768 C CA . PHE B 1 107 ? 8.328 -15.859 -15.422 1 96.88 107 PHE B CA 1
ATOM 2769 C C . PHE B 1 107 ? 7.375 -17.016 -15.133 1 96.88 107 PHE B C 1
ATOM 2771 O O . PHE B 1 107 ? 7.426 -17.625 -14.062 1 96.88 107 PHE B O 1
ATOM 2778 N N . ASP B 1 108 ? 6.48 -17.25 -16.062 1 94.12 108 ASP B N 1
ATOM 2779 C CA . ASP B 1 108 ? 5.406 -18.219 -15.852 1 94.12 108 ASP B CA 1
ATOM 2780 C C . ASP B 1 108 ? 5.969 -19.609 -15.586 1 94.12 108 ASP B C 1
ATOM 2782 O O . ASP B 1 108 ? 5.508 -20.297 -14.68 1 94.12 108 ASP B O 1
ATOM 2786 N N . VAL B 1 109 ? 7.008 -20.109 -16.312 1 94.94 109 VAL B N 1
ATOM 2787 C CA . VAL B 1 109 ? 7.59 -21.438 -16.172 1 94.94 109 VAL B CA 1
ATOM 2788 C C . VAL B 1 109 ? 8.203 -21.578 -14.781 1 94.94 109 VAL B C 1
ATOM 2790 O O . VAL B 1 109 ? 8 -22.578 -14.102 1 94.94 109 VAL B O 1
ATOM 2793 N N . LEU B 1 110 ? 8.914 -20.531 -14.391 1 95.44 110 LEU B N 1
ATOM 2794 C CA . LEU B 1 110 ? 9.539 -20.516 -13.07 1 95.44 110 LEU B CA 1
ATOM 2795 C C . LEU B 1 110 ? 8.484 -20.625 -11.969 1 95.44 110 LEU B C 1
ATOM 2797 O O . LEU B 1 110 ? 8.656 -21.391 -11.016 1 95.44 110 LEU B O 1
ATOM 2801 N N . LEU B 1 111 ? 7.414 -19.953 -12.141 1 94.81 111 LEU B N 1
ATOM 2802 C CA . LEU B 1 111 ? 6.398 -19.875 -11.094 1 94.81 111 LEU B CA 1
ATOM 2803 C C . LEU B 1 111 ? 5.547 -21.141 -11.055 1 94.81 111 LEU B C 1
ATOM 2805 O O . LEU B 1 111 ? 5.035 -21.516 -10 1 94.81 111 LEU B O 1
ATOM 2809 N N . GLN B 1 112 ? 5.398 -21.719 -12.219 1 92.75 112 GLN B N 1
ATOM 2810 C CA . GLN B 1 112 ? 4.707 -23.016 -12.25 1 92.75 112 GLN B CA 1
ATOM 2811 C C . GLN B 1 112 ? 5.5 -24.078 -11.5 1 92.75 112 GLN B C 1
ATOM 2813 O O . GLN B 1 112 ? 4.918 -24.938 -10.836 1 92.75 112 GLN B O 1
ATOM 2818 N N . LYS B 1 113 ? 6.781 -23.984 -11.664 1 93 113 LYS B N 1
ATOM 2819 C CA . LYS B 1 113 ? 7.652 -24.953 -11 1 93 113 LYS B CA 1
ATOM 2820 C C . LYS B 1 113 ? 7.723 -24.688 -9.5 1 93 113 LYS B C 1
ATOM 2822 O O . LYS B 1 113 ? 7.832 -25.625 -8.703 1 93 113 LYS B O 1
ATOM 2827 N N . HIS B 1 114 ? 7.691 -23.438 -9.133 1 93.56 114 HIS B N 1
ATOM 2828 C CA . HIS B 1 114 ? 7.809 -23.031 -7.738 1 93.56 114 HIS B CA 1
ATOM 2829 C C . HIS B 1 114 ? 6.664 -22.094 -7.336 1 93.56 114 HIS B C 1
ATOM 2831 O O . HIS B 1 114 ? 6.891 -20.922 -7.043 1 93.56 114 HIS B O 1
ATOM 2837 N N . LEU B 1 115 ? 5.527 -22.703 -7.152 1 93.25 115 LEU B N 1
ATOM 2838 C CA . LEU B 1 115 ? 4.281 -21.969 -6.949 1 93.25 115 LEU B CA 1
ATOM 2839 C C . LEU B 1 115 ? 4.309 -21.203 -5.637 1 93.25 115 LEU B C 1
ATOM 2841 O O . LEU B 1 115 ? 3.635 -20.172 -5.5 1 93.25 115 LEU B O 1
ATOM 2845 N N . ILE B 1 116 ? 5.094 -21.641 -4.762 1 93.75 116 ILE B N 1
ATOM 2846 C CA . ILE B 1 116 ? 5.156 -21.031 -3.438 1 93.75 116 ILE B CA 1
ATOM 2847 C C . ILE B 1 116 ? 5.621 -19.578 -3.561 1 93.75 116 ILE B C 1
ATOM 2849 O O . ILE B 1 116 ? 5.23 -18.734 -2.762 1 93.75 116 ILE B O 1
ATOM 2853 N N . ILE B 1 117 ? 6.426 -19.297 -4.535 1 94.94 117 ILE B N 1
ATOM 2854 C CA . ILE B 1 117 ? 6.887 -17.938 -4.754 1 94.94 117 ILE B CA 1
ATOM 2855 C C . ILE B 1 117 ? 5.688 -17.016 -4.984 1 94.94 117 ILE B C 1
ATOM 2857 O O . ILE B 1 117 ? 5.613 -15.922 -4.418 1 94.94 117 ILE B O 1
ATOM 2861 N N . ALA B 1 118 ? 4.73 -17.484 -5.758 1 95.12 118 ALA B N 1
ATOM 2862 C CA . ALA B 1 118 ? 3.527 -16.703 -6.047 1 95.12 118 ALA B CA 1
ATOM 2863 C C . ALA B 1 118 ? 2.689 -16.5 -4.789 1 95.12 118 ALA B C 1
ATOM 2865 O O . ALA B 1 118 ? 2.072 -15.453 -4.609 1 95.12 118 ALA B O 1
ATOM 2866 N N . PHE B 1 119 ? 2.738 -17.406 -3.879 1 95.25 119 PHE B N 1
ATOM 2867 C CA . PHE B 1 119 ? 1.917 -17.359 -2.676 1 95.25 119 PHE B CA 1
ATOM 2868 C C . PHE B 1 119 ? 2.41 -16.281 -1.728 1 95.25 119 PHE B C 1
ATOM 2870 O O . PHE B 1 119 ? 1.651 -15.789 -0.888 1 95.25 119 PHE B O 1
ATOM 2877 N N . TYR B 1 120 ? 3.623 -15.93 -1.892 1 96.38 120 TYR B N 1
ATOM 2878 C CA . TYR B 1 120 ? 4.18 -15.008 -0.91 1 96.38 120 TYR B CA 1
ATOM 2879 C C . TYR B 1 120 ? 4.434 -13.633 -1.532 1 96.38 120 TYR B C 1
ATOM 2881 O O . TYR B 1 120 ? 4.941 -12.734 -0.868 1 96.38 120 TYR B O 1
ATOM 2889 N N . LEU B 1 121 ? 4.02 -13.508 -2.752 1 96.44 121 LEU B N 1
ATOM 2890 C CA . LEU B 1 121 ? 4.262 -12.25 -3.449 1 96.44 121 LEU B CA 1
ATOM 2891 C C . LEU B 1 121 ? 3.504 -11.102 -2.789 1 96.44 121 LEU B C 1
ATOM 2893 O O . LEU B 1 121 ? 4.055 -10.023 -2.592 1 96.44 121 LEU B O 1
ATOM 2897 N N . THR B 1 122 ? 2.264 -11.344 -2.471 1 95.38 122 THR B N 1
ATOM 2898 C CA . THR B 1 122 ? 1.445 -10.289 -1.881 1 95.38 122 THR B CA 1
ATOM 2899 C C . THR B 1 122 ? 1.997 -9.875 -0.52 1 95.38 122 THR B C 1
ATOM 2901 O O . THR B 1 122 ? 2.031 -8.688 -0.193 1 95.38 122 THR B O 1
ATOM 2904 N N . ALA B 1 123 ? 2.357 -10.867 0.24 1 95.81 123 ALA B N 1
ATOM 2905 C CA . ALA B 1 123 ? 2.949 -10.57 1.543 1 95.81 123 ALA B CA 1
ATOM 2906 C C . ALA B 1 123 ? 4.254 -9.797 1.391 1 95.81 123 ALA B C 1
ATOM 2908 O O . ALA B 1 123 ? 4.516 -8.852 2.137 1 95.81 123 ALA B O 1
ATOM 2909 N N . LEU B 1 124 ? 5.043 -10.219 0.456 1 97.06 124 LEU B N 1
ATOM 2910 C CA . LEU B 1 124 ? 6.34 -9.602 0.197 1 97.06 124 LEU B CA 1
ATOM 2911 C C . LEU B 1 124 ? 6.172 -8.141 -0.211 1 97.06 124 LEU B C 1
ATOM 2913 O O . LEU B 1 124 ? 6.801 -7.25 0.369 1 97.06 124 LEU B O 1
ATOM 2917 N N . VAL B 1 125 ? 5.332 -7.906 -1.162 1 96.38 125 VAL B N 1
ATOM 2918 C CA . VAL B 1 125 ? 5.164 -6.551 -1.675 1 96.38 125 VAL B CA 1
ATOM 2919 C C . VAL B 1 125 ? 4.449 -5.688 -0.637 1 96.38 125 VAL B C 1
ATOM 2921 O O . VAL B 1 125 ? 4.727 -4.492 -0.512 1 96.38 125 VAL B O 1
ATOM 2924 N N . GLY B 1 126 ? 3.52 -6.324 0.086 1 95.19 126 GLY B N 1
ATOM 2925 C CA . GLY B 1 126 ? 2.877 -5.617 1.182 1 95.19 126 GLY B CA 1
ATOM 2926 C C . GLY B 1 126 ? 3.855 -5.145 2.24 1 95.19 126 GLY B C 1
ATOM 2927 O O . GLY B 1 126 ? 3.764 -4.012 2.717 1 95.19 126 GLY B O 1
ATOM 2928 N N . CYS B 1 127 ? 4.762 -5.969 2.592 1 96 127 CYS B N 1
ATOM 2929 C CA . CYS B 1 127 ? 5.785 -5.609 3.566 1 96 127 CYS B CA 1
ATOM 2930 C C . CYS B 1 127 ? 6.652 -4.469 3.049 1 96 127 CYS B C 1
ATOM 2932 O O . CYS B 1 127 ? 6.961 -3.531 3.787 1 96 127 CYS B O 1
ATOM 2934 N N . GLY B 1 128 ? 7.043 -4.629 1.853 1 95.88 128 GLY B N 1
ATOM 2935 C CA . GLY B 1 128 ? 7.797 -3.545 1.243 1 95.88 128 GLY B CA 1
ATOM 2936 C C . GLY B 1 128 ? 7.047 -2.227 1.229 1 95.88 128 GLY B C 1
ATOM 2937 O O . GLY B 1 128 ? 7.598 -1.187 1.59 1 95.88 128 GLY B O 1
ATOM 2938 N N . GLY B 1 129 ? 5.836 -2.307 0.803 1 93.38 129 GLY B N 1
ATOM 2939 C CA . GLY B 1 129 ? 5.008 -1.113 0.779 1 93.38 129 GLY B CA 1
ATOM 2940 C C . GLY B 1 129 ? 4.852 -0.466 2.143 1 93.38 129 GLY B C 1
ATOM 2941 O O . GLY B 1 129 ? 4.934 0.758 2.266 1 93.38 129 GLY B O 1
ATOM 2942 N N . ASN B 1 130 ? 4.59 -1.239 3.146 1 92.44 130 ASN B N 1
ATOM 2943 C CA . ASN B 1 130 ? 4.445 -0.737 4.508 1 92.44 130 ASN B CA 1
ATOM 2944 C C . ASN B 1 130 ? 5.715 -0.045 4.992 1 92.44 130 ASN B C 1
ATOM 2946 O O . ASN B 1 130 ? 5.656 1.043 5.566 1 92.44 130 ASN B O 1
ATOM 2950 N N . ALA B 1 131 ? 6.801 -0.706 4.762 1 95.19 131 ALA B N 1
ATOM 2951 C CA . ALA B 1 131 ? 8.078 -0.137 5.18 1 95.19 131 ALA B CA 1
ATOM 2952 C C . ALA B 1 131 ? 8.367 1.166 4.441 1 95.19 131 ALA B C 1
ATOM 2954 O O . ALA B 1 131 ? 8.82 2.145 5.043 1 95.19 131 ALA B O 1
ATOM 2955 N N . GLY B 1 132 ? 8.141 1.143 3.195 1 93.88 132 GLY B N 1
ATOM 2956 C CA . GLY B 1 132 ? 8.344 2.342 2.398 1 93.88 132 GLY B CA 1
ATOM 2957 C C . GLY B 1 132 ? 7.414 3.479 2.785 1 93.88 132 GLY B C 1
ATOM 2958 O O . GLY B 1 132 ? 7.836 4.637 2.85 1 93.88 132 GLY B O 1
ATOM 2959 N N . SER B 1 133 ? 6.188 3.146 2.98 1 89.5 133 SER B N 1
ATOM 2960 C CA . SER B 1 133 ? 5.203 4.156 3.359 1 89.5 133 SER B CA 1
ATOM 2961 C C . SER B 1 133 ? 5.535 4.77 4.715 1 89.5 133 SER B C 1
ATOM 2963 O O . SER B 1 133 ? 5.285 5.953 4.945 1 89.5 133 SER B O 1
ATOM 2965 N N . GLN B 1 134 ? 5.977 3.986 5.594 1 89.88 134 GLN B N 1
ATOM 2966 C CA . GLN B 1 134 ? 6.391 4.512 6.891 1 89.88 134 GLN B CA 1
ATOM 2967 C C . GLN B 1 134 ? 7.527 5.52 6.738 1 89.88 134 GLN B C 1
ATOM 2969 O O . GLN B 1 134 ? 7.527 6.566 7.391 1 89.88 134 GLN B O 1
ATOM 2974 N N . ALA B 1 135 ? 8.508 5.125 5.922 1 92.75 135 ALA B N 1
ATOM 2975 C CA . ALA B 1 135 ? 9.617 6.031 5.664 1 92.75 135 ALA B CA 1
ATOM 2976 C C . ALA B 1 135 ? 9.133 7.328 5.02 1 92.75 135 ALA B C 1
ATOM 2978 O O . ALA B 1 135 ? 9.555 8.414 5.41 1 92.75 135 ALA B O 1
ATOM 2979 N N . ALA B 1 136 ? 8.266 7.184 4.098 1 90.81 136 ALA B N 1
ATOM 2980 C CA . ALA B 1 136 ? 7.719 8.352 3.404 1 90.81 136 ALA B CA 1
ATOM 2981 C C . ALA B 1 136 ? 6.969 9.258 4.371 1 90.81 136 ALA B C 1
ATOM 2983 O O . ALA B 1 136 ? 7.102 10.484 4.305 1 90.81 136 ALA B O 1
ATOM 2984 N N . SER B 1 137 ? 6.164 8.664 5.207 1 85.94 137 SER B N 1
ATOM 2985 C CA . SER B 1 137 ? 5.375 9.43 6.164 1 85.94 137 SER B CA 1
ATOM 2986 C C . SER B 1 137 ? 6.27 10.242 7.098 1 85.94 137 SER B C 1
ATOM 2988 O O . SER B 1 137 ? 5.957 11.383 7.43 1 85.94 137 SER B O 1
ATOM 2990 N N . LEU B 1 138 ? 7.316 9.664 7.547 1 87.44 138 LEU B N 1
ATOM 2991 C CA . LEU B 1 138 ? 8.242 10.352 8.445 1 87.44 138 LEU B CA 1
ATOM 2992 C C . LEU B 1 138 ? 8.898 11.539 7.75 1 87.44 138 LEU B C 1
ATOM 2994 O O . LEU B 1 138 ? 9.016 12.617 8.336 1 87.44 138 LEU B O 1
ATOM 2998 N N . VAL B 1 139 ? 9.297 11.312 6.566 1 90.88 139 VAL B N 1
ATOM 2999 C CA . VAL B 1 139 ? 9.961 12.383 5.824 1 90.88 139 VAL B CA 1
ATOM 3000 C C . VAL B 1 139 ? 8.953 13.469 5.469 1 90.88 139 VAL B C 1
ATOM 3002 O O . VAL B 1 139 ? 9.273 14.664 5.508 1 90.88 139 VAL B O 1
ATOM 3005 N N . LEU B 1 140 ? 7.777 13.055 5.117 1 86.19 140 LEU B N 1
ATOM 3006 C CA . LEU B 1 140 ? 6.719 14.008 4.82 1 86.19 140 LEU B CA 1
ATOM 3007 C C . LEU B 1 140 ? 6.43 14.891 6.031 1 86.19 140 LEU B C 1
ATOM 3009 O O . LEU B 1 140 ? 6.227 16.094 5.895 1 86.19 140 LEU B O 1
ATOM 3013 N N . GLN B 1 141 ? 6.387 14.305 7.152 1 82.62 141 GLN B N 1
ATOM 3014 C CA . GLN B 1 141 ? 6.16 15.062 8.383 1 82.62 141 GLN B CA 1
ATOM 3015 C C . GLN B 1 141 ? 7.301 16.047 8.648 1 82.62 141 GLN B C 1
ATOM 3017 O O . GLN B 1 141 ? 7.07 17.172 9.078 1 82.62 141 GLN B O 1
ATOM 3022 N N . ALA B 1 142 ? 8.438 15.57 8.414 1 86.25 142 ALA B N 1
ATOM 3023 C CA . ALA B 1 142 ? 9.609 16.422 8.617 1 86.25 142 ALA B CA 1
ATOM 3024 C C . ALA B 1 142 ? 9.617 17.594 7.641 1 86.25 142 ALA B C 1
ATOM 3026 O O . ALA B 1 142 ? 10.055 18.688 7.98 1 86.25 142 ALA B O 1
ATOM 3027 N N . LEU B 1 143 ? 9.188 17.359 6.469 1 85.5 143 LEU B N 1
ATOM 3028 C CA . LEU B 1 143 ? 9.07 18.406 5.469 1 85.5 143 LEU B CA 1
ATOM 3029 C C . LEU B 1 143 ? 7.992 19.406 5.867 1 85.5 143 LEU B C 1
ATOM 3031 O O . LEU B 1 143 ? 8.195 20.625 5.758 1 85.5 143 LEU B O 1
ATOM 3035 N N . ALA B 1 144 ? 6.93 18.875 6.324 1 75.25 144 ALA B N 1
ATOM 3036 C CA . ALA B 1 144 ? 5.789 19.703 6.703 1 75.25 144 ALA B CA 1
ATOM 3037 C C . ALA B 1 144 ? 6.141 20.609 7.875 1 75.25 144 ALA B C 1
ATOM 3039 O O . ALA B 1 144 ? 5.648 21.734 7.961 1 75.25 144 ALA B O 1
ATOM 3040 N N . THR B 1 145 ? 6.961 20.156 8.766 1 76.75 145 THR B N 1
ATOM 3041 C CA . THR B 1 145 ? 7.32 20.906 9.953 1 76.75 145 THR B CA 1
ATOM 3042 C C . THR B 1 145 ? 8.523 21.812 9.68 1 76.75 145 THR B C 1
ATOM 3044 O O . THR B 1 145 ? 8.914 22.609 10.523 1 76.75 145 THR B O 1
ATOM 3047 N N . GLY B 1 146 ? 9.086 21.594 8.531 1 82.56 146 GLY B N 1
ATOM 3048 C CA . GLY B 1 146 ? 10.242 22.406 8.172 1 82.56 146 GLY B CA 1
ATOM 3049 C C . GLY B 1 146 ? 11.547 21.844 8.711 1 82.56 146 GLY B C 1
ATOM 3050 O O . GLY B 1 146 ? 12.602 22.469 8.547 1 82.56 146 GLY B O 1
ATOM 3051 N N . GLU B 1 147 ? 11.453 20.75 9.352 1 83.88 147 GLU B N 1
ATOM 3052 C CA . GLU B 1 147 ? 12.664 20.094 9.844 1 83.88 147 GLU B CA 1
ATOM 3053 C C . GLU B 1 147 ? 13.602 19.734 8.695 1 83.88 147 GLU B C 1
ATOM 3055 O O . GLU B 1 147 ? 14.82 19.719 8.867 1 83.88 147 GLU B O 1
ATOM 3060 N N . LEU B 1 148 ? 12.984 19.406 7.629 1 90.12 148 LEU B N 1
ATOM 3061 C CA . LEU B 1 148 ? 13.711 19.078 6.406 1 90.12 148 LEU B CA 1
ATOM 3062 C C . LEU B 1 148 ? 13.375 20.062 5.297 1 90.12 148 LEU B C 1
ATOM 3064 O O . LEU B 1 148 ? 12.258 20.578 5.227 1 90.12 148 LEU B O 1
ATOM 3068 N N . VAL B 1 149 ? 14.43 20.359 4.559 1 88.69 149 VAL B N 1
ATOM 3069 C CA . VAL B 1 149 ? 14.258 21.172 3.363 1 88.69 149 VAL B CA 1
ATOM 3070 C C . VAL B 1 149 ? 14.75 20.406 2.139 1 88.69 149 VAL B C 1
ATOM 3072 O O . VAL B 1 149 ? 15.641 19.562 2.246 1 88.69 149 VAL B O 1
ATOM 3075 N N . PRO B 1 150 ? 14.047 20.609 0.997 1 89.38 150 PRO B N 1
ATOM 3076 C CA . PRO B 1 150 ? 14.375 19.828 -0.197 1 89.38 150 PRO B CA 1
ATOM 3077 C C . PRO B 1 150 ? 15.703 20.25 -0.825 1 89.38 150 PRO B C 1
ATOM 3079 O O . PRO B 1 150 ? 15.734 20.672 -1.979 1 89.38 150 PRO B O 1
ATOM 3082 N N . THR B 1 151 ? 16.766 20.047 -0.128 1 90.81 151 THR B N 1
ATOM 3083 C CA . THR B 1 151 ? 18.125 20.312 -0.583 1 90.81 151 THR B CA 1
ATOM 3084 C C . THR B 1 151 ? 18.906 19.016 -0.766 1 90.81 151 THR B C 1
ATOM 3086 O O . THR B 1 151 ? 18.5 17.969 -0.258 1 90.81 151 THR B O 1
ATOM 3089 N N . PHE B 1 152 ? 19.969 19.172 -1.519 1 92.69 152 PHE B N 1
ATOM 3090 C CA . PHE B 1 152 ? 20.812 18.016 -1.75 1 92.69 152 PHE B CA 1
ATOM 3091 C C . PHE B 1 152 ? 21.438 17.531 -0.445 1 92.69 152 PHE B C 1
ATOM 3093 O O . PHE B 1 152 ? 21.609 16.328 -0.239 1 92.69 152 PHE B O 1
ATOM 3100 N N . ALA B 1 153 ? 21.734 18.438 0.396 1 92.62 153 ALA B N 1
ATOM 3101 C CA . ALA B 1 153 ? 22.328 18.094 1.684 1 92.62 153 ALA B CA 1
ATOM 3102 C C . ALA B 1 153 ? 21.359 17.281 2.535 1 92.62 153 ALA B C 1
ATOM 3104 O O . ALA B 1 153 ? 21.734 16.266 3.117 1 92.62 153 ALA B O 1
ATOM 3105 N N . ASP B 1 154 ? 20.188 17.75 2.562 1 93.19 154 ASP B N 1
ATOM 3106 C CA . ASP B 1 154 ? 19.188 17.047 3.354 1 93.19 154 ASP B CA 1
ATOM 3107 C C . ASP B 1 154 ? 18.844 15.695 2.713 1 93.19 154 ASP B C 1
ATOM 3109 O O . ASP B 1 154 ? 18.547 14.727 3.414 1 93.19 154 ASP B O 1
ATOM 3113 N N . PHE B 1 155 ? 18.859 15.727 1.427 1 94.94 155 PHE B N 1
ATOM 3114 C CA . PHE B 1 155 ? 18.641 14.477 0.714 1 94.94 155 PHE B CA 1
ATOM 3115 C C . PHE B 1 155 ? 19.672 13.43 1.126 1 94.94 155 PHE B C 1
ATOM 3117 O O . PHE B 1 155 ? 19.312 12.312 1.491 1 94.94 155 PHE B O 1
ATOM 3124 N N . TRP B 1 156 ? 20.875 13.773 1.082 1 94.94 156 TRP B N 1
ATOM 3125 C CA . TRP B 1 156 ? 21.969 12.852 1.405 1 94.94 156 TRP B CA 1
ATOM 3126 C C . TRP B 1 156 ? 21.922 12.461 2.879 1 94.94 156 TRP B C 1
ATOM 3128 O O . TRP B 1 156 ? 22.203 11.312 3.23 1 94.94 156 TRP B O 1
ATOM 3138 N N . ARG B 1 157 ? 21.578 13.367 3.686 1 93.5 157 ARG B N 1
ATOM 3139 C CA . ARG B 1 157 ? 21.453 13.094 5.113 1 93.5 157 ARG B CA 1
ATOM 3140 C C . ARG B 1 157 ? 20.375 12.055 5.383 1 93.5 157 ARG B C 1
ATOM 3142 O O . ARG B 1 157 ? 20.578 11.109 6.148 1 93.5 157 ARG B O 1
ATOM 3149 N N . VAL B 1 158 ? 19.281 12.25 4.73 1 95.62 158 VAL B N 1
ATOM 3150 C CA . VAL B 1 158 ? 18.172 11.328 4.887 1 95.62 158 VAL B CA 1
ATOM 3151 C C . VAL B 1 158 ? 18.547 9.953 4.324 1 95.62 158 VAL B C 1
ATOM 3153 O O . VAL B 1 158 ? 18.297 8.93 4.957 1 95.62 158 VAL B O 1
ATOM 3156 N N . LEU B 1 159 ? 19.172 9.945 3.217 1 96.75 159 LEU B N 1
ATOM 3157 C CA . LEU B 1 159 ? 19.531 8.688 2.557 1 96.75 159 LEU B CA 1
ATOM 3158 C C . LEU B 1 159 ? 20.516 7.891 3.402 1 96.75 159 LEU B C 1
ATOM 3160 O O . LEU B 1 159 ? 20.391 6.668 3.52 1 96.75 159 LEU B O 1
ATOM 3164 N N . ARG B 1 160 ? 21.422 8.523 3.934 1 95.69 160 ARG B N 1
ATOM 3165 C CA . ARG B 1 160 ? 22.438 7.852 4.746 1 95.69 160 ARG B CA 1
ATOM 3166 C C . ARG B 1 160 ? 21.812 7.25 6.004 1 95.69 160 ARG B C 1
ATOM 3168 O O . ARG B 1 160 ? 22.125 6.117 6.375 1 95.69 160 ARG B O 1
ATOM 3175 N N . LYS B 1 161 ? 21.016 8.008 6.602 1 95.62 161 LYS B N 1
ATOM 3176 C CA . LYS B 1 161 ? 20.344 7.516 7.797 1 95.62 161 LYS B CA 1
ATOM 3177 C C . LYS B 1 161 ? 19.422 6.348 7.465 1 95.62 161 LYS B C 1
ATOM 3179 O O . LYS B 1 161 ? 19.438 5.316 8.141 1 95.62 161 LYS B O 1
ATOM 3184 N N . GLU B 1 162 ? 18.688 6.535 6.426 1 97.56 162 GLU B N 1
ATOM 3185 C CA . GLU B 1 162 ? 17.672 5.535 6.078 1 97.56 162 GLU B CA 1
ATOM 3186 C C . GLU B 1 162 ? 18.328 4.277 5.508 1 97.56 162 GLU B C 1
ATOM 3188 O O . GLU B 1 162 ? 17.734 3.195 5.543 1 97.56 162 GLU B O 1
ATOM 3193 N N . LEU B 1 163 ? 19.547 4.391 5.02 1 98.19 163 LEU B N 1
ATOM 3194 C CA . LEU B 1 163 ? 20.266 3.205 4.562 1 98.19 163 LEU B CA 1
ATOM 3195 C C . LEU B 1 163 ? 20.5 2.234 5.715 1 98.19 163 LEU B C 1
ATOM 3197 O O . LEU B 1 163 ? 20.266 1.031 5.578 1 98.19 163 LEU B O 1
ATOM 3201 N N . LEU B 1 164 ? 20.891 2.746 6.773 1 97.69 164 LEU B N 1
ATOM 3202 C CA . LEU B 1 164 ? 21.141 1.91 7.945 1 97.69 164 LEU B CA 1
ATOM 3203 C C . LEU B 1 164 ? 19.844 1.37 8.516 1 97.69 164 LEU B C 1
ATOM 3205 O O . LEU B 1 164 ? 19.766 0.213 8.938 1 97.69 164 LEU B O 1
ATOM 3209 N N . VAL B 1 165 ? 18.891 2.197 8.539 1 97.81 165 VAL B N 1
ATOM 3210 C CA . VAL B 1 165 ? 17.578 1.769 9.008 1 97.81 165 VAL B CA 1
ATOM 3211 C C . VAL B 1 165 ? 17.047 0.665 8.094 1 97.81 165 VAL B C 1
ATOM 3213 O O . VAL B 1 165 ? 16.516 -0.339 8.578 1 97.81 165 VAL B O 1
ATOM 3216 N N . ALA B 1 166 ? 17.188 0.871 6.82 1 98.56 166 ALA B N 1
ATOM 3217 C CA . ALA B 1 166 ? 16.734 -0.097 5.828 1 98.56 166 ALA B CA 1
ATOM 3218 C C . ALA B 1 166 ? 17.406 -1.452 6.031 1 98.56 166 ALA B C 1
ATOM 3220 O O . ALA B 1 166 ? 16.75 -2.496 5.938 1 98.56 166 ALA B O 1
ATOM 3221 N N . LEU B 1 167 ? 18.672 -1.436 6.262 1 98.38 167 LEU B N 1
ATOM 3222 C CA . LEU B 1 167 ? 19.406 -2.676 6.461 1 98.38 167 LEU B CA 1
ATOM 3223 C C . LEU B 1 167 ? 18.922 -3.416 7.695 1 98.38 167 LEU B C 1
ATOM 3225 O O . LEU B 1 167 ? 18.781 -4.641 7.68 1 98.38 167 LEU B O 1
ATOM 3229 N N . GLY B 1 168 ? 18.672 -2.672 8.727 1 98.25 168 GLY B N 1
ATOM 3230 C CA . GLY B 1 168 ? 18.125 -3.281 9.93 1 98.25 168 GLY B CA 1
ATOM 3231 C C . GLY B 1 168 ? 16.75 -3.871 9.727 1 98.25 168 GLY B C 1
ATOM 3232 O O . GLY B 1 168 ? 16.484 -5.004 10.141 1 98.25 168 GLY B O 1
ATOM 3233 N N . ILE B 1 169 ? 15.883 -3.143 9.109 1 98.5 169 ILE B N 1
ATOM 3234 C CA . ILE B 1 169 ? 14.516 -3.594 8.875 1 98.5 169 ILE B CA 1
ATOM 3235 C C . ILE B 1 169 ? 14.531 -4.793 7.926 1 98.5 169 ILE B C 1
ATOM 3237 O O . ILE B 1 169 ? 13.844 -5.789 8.164 1 98.5 169 ILE B O 1
ATOM 3241 N N . ALA B 1 170 ? 15.305 -4.664 6.875 1 98.75 170 ALA B N 1
ATOM 3242 C CA . ALA B 1 170 ? 15.391 -5.73 5.883 1 98.75 170 ALA B CA 1
ATOM 3243 C C . ALA B 1 170 ? 15.891 -7.031 6.512 1 98.75 170 ALA B C 1
ATOM 3245 O O . ALA B 1 170 ? 15.352 -8.109 6.234 1 98.75 170 ALA B O 1
ATOM 3246 N N . ALA B 1 171 ? 16.922 -6.91 7.297 1 98.56 171 ALA B N 1
ATOM 3247 C CA . ALA B 1 171 ? 17.469 -8.094 7.957 1 98.56 171 ALA B CA 1
ATOM 3248 C C . ALA B 1 171 ? 16.422 -8.758 8.852 1 98.56 171 ALA B C 1
ATOM 3250 O O . ALA B 1 171 ? 16.266 -9.977 8.82 1 98.56 171 ALA B O 1
ATOM 3251 N N . THR B 1 172 ? 15.742 -7.996 9.57 1 98.38 172 THR B N 1
ATOM 3252 C CA . THR B 1 172 ? 14.766 -8.516 10.523 1 98.38 172 THR B CA 1
ATOM 3253 C C . THR B 1 172 ? 13.578 -9.141 9.805 1 98.38 172 THR B C 1
ATOM 3255 O O . THR B 1 172 ? 13.164 -10.258 10.125 1 98.38 172 THR B O 1
ATOM 3258 N N . LEU B 1 173 ? 13.055 -8.5 8.859 1 98.5 173 LEU B N 1
ATOM 3259 C CA . LEU B 1 173 ? 11.883 -9 8.148 1 98.5 173 LEU B CA 1
ATOM 3260 C C . LEU B 1 173 ? 12.242 -10.211 7.297 1 98.5 173 LEU B C 1
ATOM 3262 O O . LEU B 1 173 ? 11.43 -11.125 7.137 1 98.5 173 LEU B O 1
ATOM 3266 N N . SER B 1 174 ? 13.422 -10.125 6.695 1 98.62 174 SER B N 1
ATOM 3267 C CA . SER B 1 174 ? 13.867 -11.273 5.906 1 98.62 174 SER B CA 1
ATOM 3268 C C . SER B 1 174 ? 14.008 -12.516 6.77 1 98.62 174 SER B C 1
ATOM 3270 O O . SER B 1 174 ? 13.633 -13.617 6.352 1 98.62 174 SER B O 1
ATOM 3272 N N . LEU B 1 175 ? 14.547 -12.352 7.914 1 98.44 175 LEU B N 1
ATOM 3273 C CA . LEU B 1 175 ? 14.633 -13.469 8.844 1 98.44 175 LEU B CA 1
ATOM 3274 C C . LEU B 1 175 ? 13.242 -13.93 9.273 1 98.44 175 LEU B C 1
ATOM 3276 O O . LEU B 1 175 ? 13 -15.125 9.445 1 98.44 175 LEU B O 1
ATOM 3280 N N . GLY B 1 176 ? 12.375 -13 9.492 1 97.94 176 GLY B N 1
ATOM 3281 C CA . GLY B 1 176 ? 11.008 -13.32 9.867 1 97.94 176 GLY B CA 1
ATOM 3282 C C . GLY B 1 176 ? 10.289 -14.156 8.828 1 97.94 176 GLY B C 1
ATOM 3283 O O . GLY B 1 176 ? 9.695 -15.188 9.156 1 97.94 176 GLY B O 1
ATOM 3284 N N . ILE B 1 177 ? 10.375 -13.742 7.625 1 98.06 177 ILE B N 1
ATOM 3285 C CA . ILE B 1 177 ? 9.641 -14.438 6.574 1 98.06 177 ILE B CA 1
ATOM 3286 C C . ILE B 1 177 ? 10.305 -15.789 6.297 1 98.06 177 ILE B C 1
ATOM 3288 O O . ILE B 1 177 ? 9.625 -16.766 5.957 1 98.06 177 ILE B O 1
ATOM 3292 N N . PHE B 1 178 ? 11.641 -15.859 6.391 1 98.25 178 PHE B N 1
ATOM 3293 C CA . PHE B 1 178 ? 12.359 -17.125 6.277 1 98.25 178 PHE B CA 1
ATOM 3294 C C . PHE B 1 178 ? 11.828 -18.141 7.289 1 98.25 178 PHE B C 1
ATOM 3296 O O . PHE B 1 178 ? 11.508 -19.266 6.926 1 98.25 178 PHE B O 1
ATOM 3303 N N . GLY B 1 179 ? 11.766 -17.719 8.492 1 97.44 179 GLY B N 1
ATOM 3304 C CA . GLY B 1 179 ? 11.234 -18.578 9.547 1 97.44 179 GLY B CA 1
ATOM 3305 C C . GLY B 1 179 ? 9.789 -18.969 9.328 1 97.44 179 GLY B C 1
ATOM 3306 O O . GLY B 1 179 ? 9.406 -20.125 9.539 1 97.44 179 GLY B O 1
ATOM 3307 N N . ARG B 1 180 ? 9.008 -18.062 8.906 1 96 180 ARG B N 1
ATOM 3308 C CA . ARG B 1 180 ? 7.594 -18.312 8.664 1 96 180 ARG B CA 1
ATOM 3309 C C . ARG B 1 180 ? 7.398 -19.391 7.602 1 96 180 ARG B C 1
ATOM 3311 O O . ARG B 1 180 ? 6.539 -20.25 7.75 1 96 180 ARG B O 1
ATOM 3318 N N . ILE B 1 181 ? 8.148 -19.312 6.551 1 96.38 181 ILE B N 1
ATOM 3319 C CA . ILE B 1 181 ? 8.008 -20.25 5.441 1 96.38 181 ILE B CA 1
ATOM 3320 C C . ILE B 1 181 ? 8.438 -21.656 5.887 1 96.38 181 ILE B C 1
ATOM 3322 O O . ILE B 1 181 ? 7.758 -22.641 5.59 1 96.38 181 ILE B O 1
ATOM 3326 N N . LEU B 1 182 ? 9.531 -21.734 6.688 1 95.81 182 LEU B N 1
ATOM 3327 C CA . LEU B 1 182 ? 9.984 -23.031 7.191 1 95.81 182 LEU B CA 1
ATOM 3328 C C . LEU B 1 182 ? 8.969 -23.641 8.148 1 95.81 182 LEU B C 1
ATOM 3330 O O . LEU B 1 182 ? 8.727 -24.844 8.117 1 95.81 182 LEU B O 1
ATOM 3334 N N . LEU B 1 183 ? 8.375 -22.844 8.867 1 94.06 183 LEU B N 1
ATOM 3335 C CA . LEU B 1 183 ? 7.434 -23.297 9.883 1 94.06 183 LEU B CA 1
ATOM 3336 C C . LEU B 1 183 ? 6.156 -23.828 9.234 1 94.06 183 LEU B C 1
ATOM 3338 O O . LEU B 1 183 ? 5.457 -24.656 9.82 1 94.06 183 LEU B O 1
ATOM 3342 N N . PHE B 1 184 ? 5.879 -23.406 8.039 1 90.56 184 PHE B N 1
ATOM 3343 C CA . PHE B 1 184 ? 4.613 -23.781 7.418 1 90.56 184 PHE B CA 1
ATOM 3344 C C . PHE B 1 184 ? 4.852 -24.672 6.211 1 90.56 184 PHE B C 1
ATOM 3346 O O . PHE B 1 184 ? 4.102 -24.609 5.23 1 90.56 184 PHE B O 1
ATOM 3353 N N . GLY B 1 185 ? 6.031 -25.359 6.203 1 87.81 185 GLY B N 1
ATOM 3354 C CA . GLY B 1 185 ? 6.207 -26.484 5.305 1 87.81 185 GLY B CA 1
ATOM 3355 C C . GLY B 1 185 ? 6.961 -26.141 4.039 1 87.81 185 GLY B C 1
ATOM 3356 O O . GLY B 1 185 ? 7.129 -26.984 3.154 1 87.81 185 GLY B O 1
ATOM 3357 N N . GLY B 1 186 ? 7.371 -24.891 3.963 1 92.31 186 GLY B N 1
ATOM 3358 C CA . GLY B 1 186 ? 8.188 -24.547 2.807 1 92.31 186 GLY B CA 1
ATOM 3359 C C . GLY B 1 186 ? 9.609 -25.062 2.908 1 92.31 186 GLY B C 1
ATOM 3360 O O . GLY B 1 186 ? 10.109 -25.312 4.008 1 92.31 186 GLY B O 1
ATOM 3361 N N . SER B 1 187 ? 10.25 -25.312 1.784 1 94.94 187 SER B N 1
ATOM 3362 C CA . SER B 1 187 ? 11.648 -25.75 1.771 1 94.94 187 SER B CA 1
ATOM 3363 C C . SER B 1 187 ? 12.586 -24.609 2.135 1 94.94 187 SER B C 1
ATOM 3365 O O . SER B 1 187 ? 12.203 -23.438 2.07 1 94.94 187 SER B O 1
ATOM 3367 N N . ALA B 1 188 ? 13.789 -24.969 2.514 1 96.06 188 ALA B N 1
ATOM 3368 C CA . ALA B 1 188 ? 14.797 -23.969 2.842 1 96.06 188 ALA B CA 1
ATOM 3369 C C . ALA B 1 188 ? 15.125 -23.109 1.63 1 96.06 188 ALA B C 1
ATOM 3371 O O . ALA B 1 188 ? 15.414 -21.922 1.772 1 96.06 188 ALA B O 1
ATOM 3372 N N . VAL B 1 189 ? 15.07 -23.734 0.45 1 96.88 189 VAL B N 1
ATOM 3373 C CA . VAL B 1 189 ? 15.383 -22.984 -0.765 1 96.88 189 VAL B CA 1
ATOM 3374 C C . VAL B 1 189 ? 14.258 -22 -1.065 1 96.88 189 VAL B C 1
ATOM 3376 O O . VAL B 1 189 ? 14.516 -20.859 -1.473 1 96.88 189 VAL B O 1
ATOM 3379 N N . ASP B 1 190 ? 13.008 -22.453 -0.87 1 95.62 190 ASP B N 1
ATOM 3380 C CA . ASP B 1 190 ? 11.875 -21.547 -0.998 1 95.62 190 ASP B CA 1
ATOM 3381 C C . ASP B 1 190 ? 12.031 -20.344 -0.059 1 95.62 190 ASP B C 1
ATOM 3383 O O . ASP B 1 190 ? 11.828 -19.203 -0.467 1 95.62 190 ASP B O 1
ATOM 3387 N N . ALA B 1 191 ? 12.336 -20.672 1.143 1 97.75 191 ALA B N 1
ATOM 3388 C CA . ALA B 1 191 ? 12.484 -19.641 2.174 1 97.75 191 ALA B CA 1
ATOM 3389 C C . ALA B 1 191 ? 13.602 -18.672 1.825 1 97.75 191 ALA B C 1
ATOM 3391 O O . ALA B 1 191 ? 13.461 -17.453 2.014 1 97.75 191 ALA B O 1
ATOM 3392 N N . LEU B 1 192 ? 14.656 -19.172 1.346 1 98.06 192 LEU B N 1
ATOM 3393 C CA . LEU B 1 192 ? 15.805 -18.344 0.983 1 98.06 192 LEU B CA 1
ATOM 3394 C C . LEU B 1 192 ? 15.461 -17.422 -0.181 1 98.06 192 LEU B C 1
ATOM 3396 O O . LEU B 1 192 ? 15.859 -16.25 -0.195 1 98.06 192 LEU B O 1
ATOM 3400 N N . ALA B 1 193 ? 14.766 -17.953 -1.142 1 98.19 193 ALA B N 1
ATOM 3401 C CA . ALA B 1 193 ? 14.375 -17.156 -2.301 1 98.19 193 ALA B CA 1
ATOM 3402 C C . ALA B 1 193 ? 13.531 -15.953 -1.883 1 98.19 193 ALA B C 1
ATOM 3404 O O . ALA B 1 193 ? 13.797 -14.828 -2.309 1 98.19 193 ALA B O 1
ATOM 3405 N N . ILE B 1 194 ? 12.578 -16.172 -1.08 1 98.19 194 ILE B N 1
ATOM 3406 C CA . ILE B 1 194 ? 11.656 -15.125 -0.668 1 98.19 194 ILE B CA 1
ATOM 3407 C C . ILE B 1 194 ? 12.352 -14.18 0.316 1 98.19 194 ILE B C 1
ATOM 3409 O O . ILE B 1 194 ? 12.125 -12.969 0.292 1 98.19 194 ILE B O 1
ATOM 3413 N N . ALA B 1 195 ? 13.188 -14.734 1.151 1 98.69 195 ALA B N 1
ATOM 3414 C CA . ALA B 1 195 ? 13.922 -13.922 2.113 1 98.69 195 ALA B CA 1
ATOM 3415 C C . ALA B 1 195 ? 14.875 -12.961 1.403 1 98.69 195 ALA B C 1
ATOM 3417 O O . ALA B 1 195 ? 15.016 -11.805 1.803 1 98.69 195 ALA B O 1
ATOM 3418 N N . LEU B 1 196 ? 15.539 -13.469 0.439 1 98.69 196 LEU B N 1
ATOM 3419 C CA . LEU B 1 196 ? 16.422 -12.609 -0.349 1 98.69 196 LEU B CA 1
ATOM 3420 C C . LEU B 1 196 ? 15.625 -11.508 -1.042 1 98.69 196 LEU B C 1
ATOM 3422 O O . LEU B 1 196 ? 16.047 -10.352 -1.061 1 98.69 196 LEU B O 1
ATOM 3426 N N . ALA B 1 197 ? 14.539 -11.891 -1.621 1 98.75 197 ALA B N 1
ATOM 3427 C CA . ALA B 1 197 ? 13.664 -10.914 -2.258 1 98.75 197 ALA B CA 1
ATOM 3428 C C . ALA B 1 197 ? 13.188 -9.867 -1.254 1 98.75 197 ALA B C 1
ATOM 3430 O O . ALA B 1 197 ? 13.133 -8.672 -1.567 1 98.75 197 ALA B O 1
ATOM 3431 N N . MET B 1 198 ? 12.852 -10.289 -0.066 1 98.75 198 MET B N 1
ATOM 3432 C CA . MET B 1 198 ? 12.398 -9.398 0.996 1 98.75 198 MET B CA 1
ATOM 3433 C C . MET B 1 198 ? 13.484 -8.398 1.367 1 98.75 198 MET B C 1
ATOM 3435 O O . MET B 1 198 ? 13.211 -7.199 1.511 1 98.75 198 MET B O 1
ATOM 3439 N N . ALA B 1 199 ? 14.648 -8.883 1.521 1 98.81 199 ALA B N 1
ATOM 3440 C CA . ALA B 1 199 ? 15.758 -8.016 1.903 1 98.81 199 ALA B CA 1
ATOM 3441 C C . ALA B 1 199 ? 15.969 -6.902 0.881 1 98.81 199 ALA B C 1
ATOM 3443 O O . ALA B 1 199 ? 16.078 -5.73 1.247 1 98.81 199 ALA B O 1
ATOM 3444 N N . VAL B 1 200 ? 15.977 -7.281 -0.327 1 98.81 200 VAL B N 1
ATOM 3445 C CA . VAL B 1 200 ? 16.25 -6.324 -1.395 1 98.81 200 VAL B CA 1
ATOM 3446 C C . VAL B 1 200 ? 15.055 -5.379 -1.551 1 98.81 200 VAL B C 1
ATOM 3448 O O . VAL B 1 200 ? 15.234 -4.164 -1.668 1 98.81 200 VAL B O 1
ATOM 3451 N N . THR B 1 201 ? 13.867 -5.914 -1.569 1 98.69 201 THR B N 1
ATOM 3452 C CA . THR B 1 201 ? 12.664 -5.113 -1.765 1 98.69 201 THR B CA 1
ATOM 3453 C C . THR B 1 201 ? 12.492 -4.109 -0.629 1 98.69 201 THR B C 1
ATOM 3455 O O . THR B 1 201 ? 12.203 -2.934 -0.87 1 98.69 201 THR B O 1
ATOM 3458 N N . VAL B 1 202 ? 12.688 -4.547 0.557 1 98.69 202 VAL B N 1
ATOM 3459 C CA . VAL B 1 202 ? 12.508 -3.674 1.713 1 98.69 202 VAL B CA 1
ATOM 3460 C C . VAL B 1 202 ? 13.586 -2.592 1.714 1 98.69 202 VAL B C 1
ATOM 3462 O O . VAL B 1 202 ? 13.305 -1.427 2.008 1 98.69 202 VAL B O 1
ATOM 3465 N N . SER B 1 203 ? 14.773 -2.988 1.455 1 98.75 203 SER B N 1
ATOM 3466 C CA . SER B 1 203 ? 15.844 -2.004 1.373 1 98.75 203 SER B CA 1
ATOM 3467 C C . SER B 1 203 ? 15.539 -0.937 0.328 1 98.75 203 SER B C 1
ATOM 3469 O O . SER B 1 203 ? 15.664 0.259 0.597 1 98.75 203 SER B O 1
ATOM 3471 N N . PHE B 1 204 ? 15.156 -1.382 -0.799 1 98.62 204 PHE B N 1
ATOM 3472 C CA . PHE B 1 204 ? 14.781 -0.459 -1.863 1 98.62 204 PHE B CA 1
ATOM 3473 C C . PHE B 1 204 ? 13.602 0.408 -1.438 1 98.62 204 PHE B C 1
ATOM 3475 O O . PHE B 1 204 ? 13.602 1.62 -1.663 1 98.62 204 PHE B O 1
ATOM 3482 N N . SER B 1 205 ? 12.602 -0.189 -0.878 1 98.12 205 SER B N 1
ATOM 3483 C CA . SER B 1 205 ? 11.359 0.474 -0.503 1 98.12 205 SER B CA 1
ATOM 3484 C C . SER B 1 205 ? 11.609 1.587 0.509 1 98.12 205 SER B C 1
ATOM 3486 O O . SER B 1 205 ? 11.055 2.682 0.385 1 98.12 205 SER B O 1
ATOM 3488 N N . VAL B 1 206 ? 12.383 1.31 1.519 1 98 206 VAL B N 1
ATOM 3489 C CA . VAL B 1 206 ? 12.664 2.297 2.555 1 98 206 VAL B CA 1
ATOM 3490 C C . VAL B 1 206 ? 13.43 3.473 1.952 1 98 206 VAL B C 1
ATOM 3492 O O . VAL B 1 206 ? 13.109 4.633 2.215 1 98 206 VAL B O 1
ATOM 3495 N N . LEU B 1 207 ? 14.375 3.156 1.155 1 98.19 207 LEU B N 1
ATOM 3496 C CA . LEU B 1 207 ? 15.172 4.215 0.545 1 98.19 207 LEU B CA 1
ATOM 3497 C C . LEU B 1 207 ? 14.336 5.035 -0.428 1 98.19 207 LEU B C 1
ATOM 3499 O O . LEU B 1 207 ? 14.422 6.266 -0.441 1 98.19 207 LEU B O 1
ATOM 3503 N N . PHE B 1 208 ? 13.625 4.379 -1.201 1 97.5 208 PHE B N 1
ATOM 3504 C CA . PHE B 1 208 ? 12.758 5.062 -2.148 1 97.5 208 PHE B CA 1
ATOM 3505 C C . PHE B 1 208 ? 11.68 5.859 -1.417 1 97.5 208 PHE B C 1
ATOM 3507 O O . PHE B 1 208 ? 11.391 7 -1.78 1 97.5 208 PHE B O 1
ATOM 3514 N N . GLY B 1 209 ? 11.055 5.262 -0.432 1 95.44 209 GLY B N 1
ATOM 3515 C CA . GLY B 1 209 ? 10.039 5.934 0.365 1 95.44 209 GLY B CA 1
ATOM 3516 C C . GLY B 1 209 ? 10.547 7.195 1.036 1 95.44 209 GLY B C 1
ATOM 3517 O O . GLY B 1 209 ? 9.836 8.203 1.097 1 95.44 209 GLY B O 1
ATOM 3518 N N . ALA B 1 210 ? 11.711 7.164 1.484 1 95.75 210 ALA B N 1
ATOM 3519 C CA . ALA B 1 210 ? 12.297 8.305 2.189 1 95.75 210 ALA B CA 1
ATOM 3520 C C . ALA B 1 210 ? 12.711 9.398 1.213 1 95.75 210 ALA B C 1
ATOM 3522 O O . ALA B 1 210 ? 12.641 10.586 1.538 1 95.75 210 ALA B O 1
ATOM 3523 N N . SER B 1 211 ? 13.117 9 0.079 1 95.5 211 SER B N 1
ATOM 3524 C CA . SER B 1 211 ? 13.703 9.977 -0.842 1 95.5 211 SER B CA 1
ATOM 3525 C C . SER B 1 211 ? 12.641 10.586 -1.749 1 95.5 211 SER B C 1
ATOM 3527 O O . SER B 1 211 ? 12.781 11.719 -2.203 1 95.5 211 SER B O 1
ATOM 3529 N N . ALA B 1 212 ? 11.594 9.891 -2.008 1 94.38 212 ALA B N 1
ATOM 3530 C CA . ALA B 1 212 ? 10.594 10.289 -2.992 1 94.38 212 ALA B CA 1
ATOM 3531 C C . ALA B 1 212 ? 9.961 11.625 -2.615 1 94.38 212 ALA B C 1
ATOM 3533 O O . ALA B 1 212 ? 9.836 12.523 -3.455 1 94.38 212 ALA B O 1
ATOM 3534 N N . PRO B 1 213 ? 9.555 11.781 -1.365 1 92.31 213 PRO B N 1
ATOM 3535 C CA . PRO B 1 213 ? 8.953 13.07 -1.008 1 92.31 213 PRO B CA 1
ATOM 3536 C C . PRO B 1 213 ? 9.898 14.25 -1.243 1 92.31 213 PRO B C 1
ATOM 3538 O O . PRO B 1 213 ? 9.461 15.312 -1.692 1 92.31 213 PRO B O 1
ATOM 3541 N N . LEU B 1 214 ? 11.148 14.086 -0.921 1 93.56 214 LEU B N 1
ATOM 3542 C CA . LEU B 1 214 ? 12.133 15.141 -1.119 1 93.56 214 LEU B CA 1
ATOM 3543 C C . LEU B 1 214 ? 12.305 15.453 -2.602 1 93.56 214 LEU B C 1
ATOM 3545 O O . LEU B 1 214 ? 12.367 16.625 -2.99 1 93.56 214 LEU B O 1
ATOM 3549 N N . LEU B 1 215 ? 12.367 14.422 -3.375 1 93.12 215 LEU B N 1
ATOM 3550 C CA . LEU B 1 215 ? 12.539 14.586 -4.816 1 93.12 215 LEU B CA 1
ATOM 3551 C C . LEU B 1 215 ? 11.32 15.242 -5.438 1 93.12 215 LEU B C 1
ATOM 3553 O O . LEU B 1 215 ? 11.445 16.094 -6.324 1 93.12 215 LEU B O 1
ATOM 3557 N N . LEU B 1 216 ? 10.172 14.852 -5.031 1 90.31 216 LEU B N 1
ATOM 3558 C CA . LEU B 1 216 ? 8.93 15.422 -5.547 1 90.31 216 LEU B CA 1
ATOM 3559 C C . LEU B 1 216 ? 8.812 16.891 -5.18 1 90.31 216 LEU B C 1
ATOM 3561 O O . LEU B 1 216 ? 8.43 17.719 -6.016 1 90.31 216 LEU B O 1
ATOM 3565 N N . GLN B 1 217 ? 9.141 17.172 -3.959 1 89.75 217 GLN B N 1
ATOM 3566 C CA . GLN B 1 217 ? 9.094 18.562 -3.533 1 89.75 217 GLN B CA 1
ATOM 3567 C C . GLN B 1 217 ? 10.109 19.406 -4.301 1 89.75 217 GLN B C 1
ATOM 3569 O O . GLN B 1 217 ? 9.82 20.547 -4.676 1 89.75 217 GLN B O 1
ATOM 3574 N N . ARG B 1 218 ? 11.25 18.922 -4.457 1 90.69 218 ARG B N 1
ATOM 3575 C CA . ARG B 1 218 ? 12.281 19.625 -5.211 1 90.69 218 ARG B CA 1
ATOM 3576 C C . ARG B 1 218 ? 11.836 19.891 -6.645 1 90.69 218 ARG B C 1
ATOM 3578 O O . ARG B 1 218 ? 12.195 20.906 -7.238 1 90.69 218 ARG B O 1
ATOM 3585 N N . ALA B 1 219 ? 11.078 19.031 -7.199 1 91.38 219 ALA B N 1
ATOM 3586 C CA . ALA B 1 219 ? 10.578 19.141 -8.562 1 91.38 219 ALA B CA 1
ATOM 3587 C C . ALA B 1 219 ? 9.359 20.062 -8.625 1 91.38 219 ALA B C 1
ATOM 3589 O O . ALA B 1 219 ? 8.773 20.266 -9.695 1 91.38 219 ALA B O 1
ATOM 3590 N N . GLY B 1 220 ? 8.867 20.438 -7.527 1 87.94 220 GLY B N 1
ATOM 3591 C CA . GLY B 1 220 ? 7.77 21.406 -7.488 1 87.94 220 GLY B CA 1
ATOM 3592 C C . GLY B 1 220 ? 6.41 20.75 -7.312 1 87.94 220 GLY B C 1
ATOM 3593 O O . GLY B 1 220 ? 5.379 21.406 -7.434 1 87.94 220 GLY B O 1
ATOM 3594 N N . ALA B 1 221 ? 6.461 19.453 -7.074 1 83.88 221 ALA B N 1
ATOM 3595 C CA . ALA B 1 221 ? 5.207 18.734 -6.844 1 83.88 221 ALA B CA 1
ATOM 3596 C C . ALA B 1 221 ? 4.871 18.688 -5.355 1 83.88 221 ALA B C 1
ATOM 3598 O O . ALA B 1 221 ? 5.75 18.859 -4.508 1 83.88 221 ALA B O 1
ATOM 3599 N N . ASP B 1 222 ? 3.555 18.516 -5.109 1 78.44 222 ASP B N 1
ATOM 3600 C CA . ASP B 1 222 ? 3.111 18.312 -3.734 1 78.44 222 ASP B CA 1
ATOM 3601 C C . ASP B 1 222 ? 3.287 16.844 -3.314 1 78.44 222 ASP B C 1
ATOM 3603 O O . ASP B 1 222 ? 2.5 15.984 -3.703 1 78.44 222 ASP B O 1
ATOM 3607 N N . PRO B 1 223 ? 4.25 16.609 -2.486 1 83.94 223 PRO B N 1
ATOM 3608 C CA . PRO B 1 223 ? 4.527 15.211 -2.154 1 83.94 223 PRO B CA 1
ATOM 3609 C C . PRO B 1 223 ? 3.367 14.539 -1.43 1 83.94 223 PRO B C 1
ATOM 3611 O O . PRO B 1 223 ? 3.16 13.328 -1.576 1 83.94 223 PRO B O 1
ATOM 3614 N N . ALA B 1 224 ? 2.592 15.258 -0.71 1 69.94 224 ALA B N 1
ATOM 3615 C CA . ALA B 1 224 ? 1.474 14.688 0.034 1 69.94 224 ALA B CA 1
ATOM 3616 C C . ALA B 1 224 ? 0.41 14.133 -0.911 1 69.94 224 ALA B C 1
ATOM 3618 O O . ALA B 1 224 ? -0.284 13.172 -0.58 1 69.94 224 ALA B O 1
ATOM 3619 N N . LYS B 1 225 ? 0.344 14.656 -2.043 1 66.38 225 LYS B N 1
ATOM 3620 C CA . LYS B 1 225 ? -0.697 14.289 -2.996 1 66.38 225 LYS B CA 1
ATOM 3621 C C . LYS B 1 225 ? -0.245 13.125 -3.881 1 66.38 225 LYS B C 1
ATOM 3623 O O . LYS B 1 225 ? -1.065 12.328 -4.332 1 66.38 225 LYS B O 1
ATOM 3628 N N . VAL B 1 226 ? 1.02 13.055 -4.047 1 68.44 226 VAL B N 1
ATOM 3629 C CA . VAL B 1 226 ? 1.504 12.172 -5.102 1 68.44 226 VAL B CA 1
ATOM 3630 C C . VAL B 1 226 ? 2.17 10.945 -4.488 1 68.44 226 VAL B C 1
ATOM 3632 O O . VAL B 1 226 ? 2.141 9.859 -5.07 1 68.44 226 VAL B O 1
ATOM 3635 N N . SER B 1 227 ? 2.566 11.008 -3.389 1 70.31 227 SER B N 1
ATOM 3636 C CA . SER B 1 227 ? 3.545 10.031 -2.916 1 70.31 227 SER B CA 1
ATOM 3637 C C . SER B 1 227 ? 2.875 8.711 -2.551 1 70.31 227 SER B C 1
ATOM 3639 O O . SER B 1 227 ? 3.375 7.641 -2.896 1 70.31 227 SER B O 1
ATOM 3641 N N . GLY B 1 228 ? 1.713 8.773 -2.025 1 79.81 228 GLY B N 1
ATOM 3642 C CA . GLY B 1 228 ? 1.225 7.527 -1.458 1 79.81 228 GLY B CA 1
ATOM 3643 C C . GLY B 1 228 ? 0.97 6.453 -2.502 1 79.81 228 GLY B C 1
ATOM 3644 O O . GLY B 1 228 ? 1.699 5.465 -2.572 1 79.81 228 GLY B O 1
ATOM 3645 N N . PRO B 1 229 ? 0.108 6.648 -3.441 1 84.56 229 PRO B N 1
ATOM 3646 C CA . PRO B 1 229 ? -0.261 5.625 -4.422 1 84.56 229 PRO B CA 1
ATOM 3647 C C . PRO B 1 229 ? 0.855 5.34 -5.426 1 84.56 229 PRO B C 1
ATOM 3649 O O . PRO B 1 229 ? 1.079 4.184 -5.793 1 84.56 229 PRO B O 1
ATOM 3652 N N . LEU B 1 230 ? 1.56 6.348 -5.789 1 88.44 230 LEU B N 1
ATOM 3653 C CA . LEU B 1 230 ? 2.652 6.16 -6.738 1 88.44 230 LEU B CA 1
ATOM 3654 C C . LEU B 1 230 ? 3.785 5.355 -6.105 1 88.44 230 LEU B C 1
ATOM 3656 O O . LEU B 1 230 ? 4.352 4.465 -6.746 1 88.44 230 LEU B O 1
ATOM 3660 N N . LEU B 1 231 ? 4.094 5.684 -4.914 1 88.88 231 LEU B N 1
ATOM 3661 C CA . LEU B 1 231 ? 5.16 4.992 -4.199 1 88.88 231 LEU B CA 1
ATOM 3662 C C . LEU B 1 231 ? 4.852 3.504 -4.07 1 88.88 231 LEU B C 1
ATOM 3664 O O . LEU B 1 231 ? 5.695 2.662 -4.387 1 88.88 231 LEU B O 1
ATOM 3668 N N . SER B 1 232 ? 3.662 3.217 -3.629 1 90.75 232 SER B N 1
ATOM 3669 C CA . SER B 1 232 ? 3.291 1.819 -3.434 1 90.75 232 SER B CA 1
ATOM 3670 C C . SER B 1 232 ? 3.322 1.049 -4.75 1 90.75 232 SER B C 1
ATOM 3672 O O . SER B 1 232 ? 3.709 -0.121 -4.781 1 90.75 232 SER B O 1
ATOM 3674 N N . THR B 1 233 ? 2.918 1.702 -5.82 1 94.38 233 THR B N 1
ATOM 3675 C CA . THR B 1 233 ? 2.904 1.059 -7.129 1 94.38 233 THR B CA 1
ATOM 3676 C C . THR B 1 233 ? 4.32 0.719 -7.582 1 94.38 233 THR B C 1
ATOM 3678 O O . THR B 1 233 ? 4.574 -0.383 -8.07 1 94.38 233 THR B O 1
ATOM 3681 N N . VAL B 1 234 ? 5.215 1.643 -7.387 1 96.06 234 VAL B N 1
ATOM 3682 C CA . VAL B 1 234 ? 6.605 1.415 -7.762 1 96.06 234 VAL B CA 1
ATOM 3683 C C . VAL B 1 234 ? 7.184 0.265 -6.938 1 96.06 234 VAL B C 1
ATOM 3685 O O . VAL B 1 234 ? 7.879 -0.603 -7.473 1 96.06 234 VAL B O 1
ATOM 3688 N N . ILE B 1 235 ? 6.883 0.286 -5.73 1 95.31 235 ILE B N 1
ATOM 3689 C CA . ILE B 1 235 ? 7.395 -0.738 -4.824 1 95.31 235 ILE B CA 1
ATOM 3690 C C . ILE B 1 235 ? 6.789 -2.092 -5.18 1 95.31 235 ILE B C 1
ATOM 3692 O O . ILE B 1 235 ? 7.469 -3.119 -5.125 1 95.31 235 ILE B O 1
ATOM 3696 N N . ASP B 1 236 ? 5.508 -2.119 -5.574 1 96.31 236 ASP B N 1
ATOM 3697 C CA . ASP B 1 236 ? 4.852 -3.355 -5.996 1 96.31 236 ASP B CA 1
ATOM 3698 C C . ASP B 1 236 ? 5.559 -3.967 -7.203 1 96.31 236 ASP B C 1
ATOM 3700 O O . ASP B 1 236 ? 5.852 -5.164 -7.219 1 96.31 236 ASP B O 1
ATOM 3704 N N . ILE B 1 237 ? 5.809 -3.154 -8.133 1 97.69 237 ILE B N 1
ATOM 3705 C CA . ILE B 1 237 ? 6.445 -3.627 -9.359 1 97.69 237 ILE B CA 1
ATOM 3706 C C . ILE B 1 237 ? 7.867 -4.102 -9.047 1 97.69 237 ILE B C 1
ATOM 3708 O O . ILE B 1 237 ? 8.273 -5.18 -9.484 1 97.69 237 ILE B O 1
ATOM 3712 N N . ALA B 1 238 ? 8.594 -3.328 -8.328 1 98.12 238 ALA B N 1
ATOM 3713 C CA . ALA B 1 238 ? 9.961 -3.682 -7.961 1 98.12 238 ALA B CA 1
ATOM 3714 C C . ALA B 1 238 ? 9.992 -4.977 -7.156 1 98.12 238 ALA B C 1
ATOM 3716 O O . ALA B 1 238 ? 10.859 -5.828 -7.371 1 98.12 238 ALA B O 1
ATOM 3717 N N . GLY B 1 239 ? 9.055 -5.066 -6.234 1 98.12 239 GLY B N 1
ATOM 3718 C CA . GLY B 1 239 ? 9 -6.266 -5.414 1 98.12 239 GLY B CA 1
ATOM 3719 C C . GLY B 1 239 ? 8.766 -7.531 -6.223 1 98.12 239 GLY B C 1
ATOM 3720 O O . GLY B 1 239 ? 9.414 -8.555 -5.98 1 98.12 239 GLY B O 1
ATOM 3721 N N . VAL B 1 240 ? 7.895 -7.43 -7.168 1 98.19 240 VAL B N 1
ATOM 3722 C CA . VAL B 1 240 ? 7.594 -8.562 -8.031 1 98.19 240 VAL B CA 1
ATOM 3723 C C . VAL B 1 240 ? 8.828 -8.93 -8.852 1 98.19 240 VAL B C 1
ATOM 3725 O O . VAL B 1 240 ? 9.195 -10.102 -8.953 1 98.19 240 VAL B O 1
ATOM 3728 N N . LEU B 1 241 ? 9.414 -7.926 -9.367 1 98.56 241 LEU B N 1
ATOM 3729 C CA . LEU B 1 241 ? 10.594 -8.164 -10.188 1 98.56 241 LEU B CA 1
ATOM 3730 C C . LEU B 1 241 ? 11.703 -8.812 -9.367 1 98.56 241 LEU B C 1
ATOM 3732 O O . LEU B 1 241 ? 12.32 -9.781 -9.805 1 98.56 241 LEU B O 1
ATOM 3736 N N . VAL B 1 242 ? 11.961 -8.352 -8.258 1 98.69 242 VAL B N 1
ATOM 3737 C CA . VAL B 1 242 ? 13.031 -8.844 -7.402 1 98.69 242 VAL B CA 1
ATOM 3738 C C . VAL B 1 242 ? 12.734 -10.273 -6.961 1 98.69 242 VAL B C 1
ATOM 3740 O O . VAL B 1 242 ? 13.641 -11.109 -6.875 1 98.69 242 VAL B O 1
ATOM 3743 N N . ALA B 1 243 ? 11.508 -10.523 -6.66 1 98.38 243 ALA B N 1
ATOM 3744 C CA . ALA B 1 243 ? 11.125 -11.883 -6.266 1 98.38 243 ALA B CA 1
ATOM 3745 C C . ALA B 1 243 ? 11.414 -12.883 -7.379 1 98.38 243 ALA B C 1
ATOM 3747 O O . ALA B 1 243 ? 11.969 -13.953 -7.133 1 98.38 243 ALA B O 1
ATOM 3748 N N . CYS B 1 244 ? 11.047 -12.508 -8.578 1 98.19 244 CYS B N 1
ATOM 3749 C CA . CYS B 1 244 ? 11.266 -13.383 -9.719 1 98.19 244 CYS B CA 1
ATOM 3750 C C . CYS B 1 244 ? 12.758 -13.555 -10 1 98.19 244 CYS B C 1
ATOM 3752 O O . CYS B 1 244 ? 13.219 -14.664 -10.273 1 98.19 244 CYS B O 1
ATOM 3754 N N . LEU B 1 245 ? 13.461 -12.484 -9.852 1 98.44 245 LEU B N 1
ATOM 3755 C CA . LEU B 1 245 ? 14.891 -12.547 -10.102 1 98.44 245 LEU B CA 1
ATOM 3756 C C . LEU B 1 245 ? 15.594 -13.367 -9.023 1 98.44 245 LEU B C 1
ATOM 3758 O O . LEU B 1 245 ? 16.547 -14.102 -9.312 1 98.44 245 LEU B O 1
ATOM 3762 N N . SER B 1 246 ? 15.164 -13.219 -7.824 1 98.38 246 SER B N 1
ATOM 3763 C CA . SER B 1 246 ? 15.727 -14 -6.727 1 98.38 246 SER B CA 1
ATOM 3764 C C . SER B 1 246 ? 15.492 -15.492 -6.938 1 98.38 246 SER B C 1
ATOM 3766 O O . SER B 1 246 ? 16.391 -16.297 -6.734 1 98.38 246 SER B O 1
ATOM 3768 N N . ALA B 1 247 ? 14.289 -15.82 -7.312 1 97.81 247 ALA B N 1
ATOM 3769 C CA . ALA B 1 247 ? 13.969 -17.219 -7.586 1 97.81 247 ALA B CA 1
ATOM 3770 C C . ALA B 1 247 ? 14.766 -17.75 -8.773 1 97.81 247 ALA B C 1
ATOM 3772 O O . ALA B 1 247 ? 15.25 -18.875 -8.75 1 97.81 247 ALA B O 1
ATOM 3773 N N . GLN B 1 248 ? 14.883 -16.922 -9.75 1 97.56 248 GLN B N 1
ATOM 3774 C CA . GLN B 1 248 ? 15.633 -17.312 -10.938 1 97.56 248 GLN B CA 1
ATOM 3775 C C . GLN B 1 248 ? 17.109 -17.562 -10.609 1 97.56 248 GLN B C 1
ATOM 3777 O O . GLN B 1 248 ? 17.719 -18.5 -11.125 1 97.56 248 GLN B O 1
ATOM 3782 N N . LEU B 1 249 ? 17.641 -16.766 -9.828 1 97.31 249 LEU B N 1
ATOM 3783 C CA . LEU B 1 249 ? 19.031 -16.891 -9.406 1 97.31 249 LEU B CA 1
ATOM 3784 C C . LEU B 1 249 ? 19.25 -18.219 -8.688 1 97.31 249 LEU B C 1
ATOM 3786 O O . LEU B 1 249 ? 20.234 -18.922 -8.953 1 97.31 249 LEU B O 1
ATOM 3790 N N . LEU B 1 250 ? 18.375 -18.578 -7.852 1 96.81 250 LEU B N 1
ATOM 3791 C CA . LEU B 1 250 ? 18.516 -19.812 -7.09 1 96.81 250 LEU B CA 1
ATOM 3792 C C . LEU B 1 250 ? 18.297 -21.031 -7.98 1 96.81 250 LEU B C 1
ATOM 3794 O O . LEU B 1 250 ? 18.922 -22.078 -7.777 1 96.81 250 LEU B O 1
ATOM 3798 N N . GLU B 1 251 ? 17.406 -20.844 -8.922 1 94.94 251 GLU B N 1
ATOM 3799 C CA . GLU B 1 251 ? 17.203 -21.922 -9.883 1 94.94 251 GLU B CA 1
ATOM 3800 C C . GLU B 1 251 ? 18.438 -22.125 -10.75 1 94.94 251 GLU B C 1
ATOM 3802 O O . GLU B 1 251 ? 18.812 -23.266 -11.055 1 94.94 251 GLU B O 1
ATOM 3807 N N . ALA B 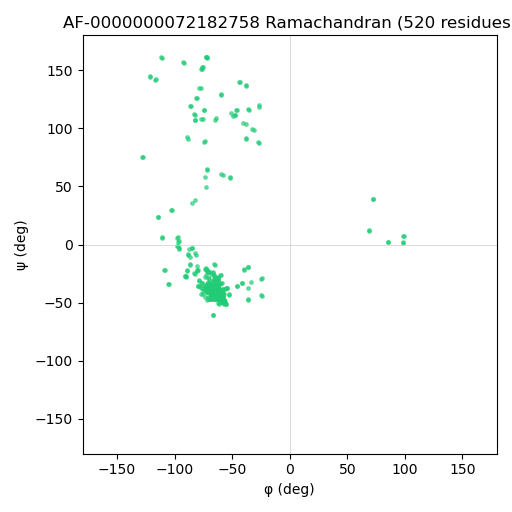1 252 ? 19.031 -21.062 -11.117 1 94.62 252 ALA B N 1
ATOM 3808 C CA . ALA B 1 252 ? 20.219 -21.109 -11.984 1 94.62 252 ALA B CA 1
ATOM 3809 C C . ALA B 1 252 ? 21.375 -21.812 -11.289 1 94.62 252 ALA B C 1
ATOM 3811 O O . ALA B 1 252 ? 22.188 -22.484 -11.945 1 94.62 252 ALA B O 1
ATOM 3812 N N . VAL B 1 253 ? 21.453 -21.75 -9.969 1 94.19 253 VAL B N 1
ATOM 3813 C CA . VAL B 1 253 ? 22.562 -22.359 -9.258 1 94.19 253 VAL B CA 1
ATOM 3814 C C . VAL B 1 253 ? 22.172 -23.75 -8.773 1 94.19 253 VAL B C 1
ATOM 3816 O O . VAL B 1 253 ? 22.953 -24.438 -8.094 1 94.19 253 VAL B O 1
ATOM 3819 N N . GLY B 1 254 ? 21.016 -24.234 -9.062 1 90.44 254 GLY B N 1
ATOM 3820 C CA . GLY B 1 254 ? 20.547 -25.578 -8.758 1 90.44 254 GLY B CA 1
ATOM 3821 C C . GLY B 1 254 ? 20.25 -25.781 -7.285 1 90.44 254 GLY B C 1
ATOM 3822 O O . GLY B 1 254 ? 20.5 -26.875 -6.746 1 90.44 254 GLY B O 1
ATOM 3823 N N . ALA B 1 255 ? 19.688 -24.734 -6.738 1 88.94 255 ALA B N 1
ATOM 3824 C CA . ALA B 1 255 ? 19.484 -24.797 -5.293 1 88.94 255 ALA B CA 1
ATOM 3825 C C . ALA B 1 255 ? 18.406 -25.828 -4.934 1 88.94 255 ALA B C 1
ATOM 3827 O O . ALA B 1 255 ? 18.547 -26.562 -3.957 1 88.94 255 ALA B O 1
ATOM 3828 N N . TRP B 1 256 ? 17.391 -25.844 -5.715 1 89.94 256 TRP B N 1
ATOM 3829 C CA . TRP B 1 256 ? 16.312 -26.797 -5.426 1 89.94 256 TRP B CA 1
ATOM 3830 C C . TRP B 1 256 ? 16.766 -28.219 -5.688 1 89.94 256 TRP B C 1
ATOM 3832 O O . TRP B 1 256 ? 16.391 -29.141 -4.953 1 89.94 256 TRP B O 1
ATOM 3842 N N . ASP B 1 257 ? 17.547 -28.422 -6.684 1 86.5 257 ASP B N 1
ATOM 3843 C CA . ASP B 1 257 ? 18.047 -29.75 -7.02 1 86.5 257 ASP B CA 1
ATOM 3844 C C . ASP B 1 257 ? 18.953 -30.281 -5.922 1 86.5 257 ASP B C 1
ATOM 3846 O O . ASP B 1 257 ? 18.922 -31.469 -5.594 1 86.5 257 ASP B O 1
ATOM 3850 N N . THR B 1 258 ? 19.734 -29.422 -5.441 1 83.31 258 THR B N 1
ATOM 3851 C CA . THR B 1 258 ? 20.656 -29.812 -4.395 1 83.31 258 THR B CA 1
ATOM 3852 C C . THR B 1 258 ? 19.922 -30.203 -3.119 1 83.31 258 THR B C 1
ATOM 3854 O O . THR B 1 258 ? 20.297 -31.156 -2.438 1 83.31 258 THR B O 1
ATOM 3857 N N . MET B 1 259 ? 18.844 -29.594 -2.828 1 77.12 259 MET B N 1
ATOM 3858 C CA . MET B 1 259 ? 18.094 -29.859 -1.608 1 77.12 259 MET B CA 1
ATOM 3859 C C . MET B 1 259 ? 17.297 -31.156 -1.722 1 77.12 259 MET B C 1
ATOM 3861 O O . MET B 1 259 ? 17.125 -31.875 -0.735 1 77.12 259 MET B O 1
ATOM 3865 N N . GLU B 1 260 ? 16.688 -31.391 -2.795 1 70.88 260 GLU B N 1
ATOM 3866 C CA . GLU B 1 260 ? 15.953 -32.625 -3.002 1 70.88 260 GLU B CA 1
ATOM 3867 C C . GLU B 1 260 ? 16.875 -33.844 -2.871 1 70.88 260 GLU B C 1
ATOM 3869 O O . GLU B 1 260 ? 16.422 -34.938 -2.498 1 70.88 260 GLU B O 1
ATOM 3874 N N . LYS B 1 261 ? 18.203 -33.688 -3.141 1 69.94 261 LYS B N 1
ATOM 3875 C CA . LYS B 1 261 ? 19.156 -34.781 -3.037 1 69.94 261 LYS B CA 1
ATOM 3876 C C . LYS B 1 261 ? 19.578 -35 -1.585 1 69.94 261 LYS B C 1
ATOM 3878 O O . LYS B 1 261 ? 20 -36.094 -1.226 1 69.94 261 LYS B O 1
ATOM 3883 N N . LEU B 1 262 ? 19.359 -34.031 -0.804 1 57.84 262 LEU B N 1
ATOM 3884 C CA . LEU B 1 262 ? 19.703 -34.219 0.603 1 57.84 262 LEU B CA 1
ATOM 3885 C C . LEU B 1 262 ? 18.562 -34.875 1.365 1 57.84 262 LEU B C 1
ATOM 3887 O O . LEU B 1 262 ? 18.781 -35.625 2.303 1 57.84 262 LEU B O 1
#

Foldseek 3Di:
DVVVVVVVLVVVLCVVVCVQVPQPPPPPPPDDSVDRDGDPVQVVVPDPPQPPCLSSSNDDCVVSVVVVVPPPDPVPDDPVRVCVVPVVVVVVLVVLLVLLVVLCVVLVVLCVVPVVLVVCLCVLLVLLLVLLQVLLVVLLVCVVVVVDALDPVSLVVQLVVLLVVLQVSLVVVLVVQLVVCVVVPHDNLSSQLSSQLSSVLNSVSNNCSNNVCSVCVVVVHHCVVPPNSVSSSVSSSSSSNSSSVSSVVCVVVCVVVVRVVD/DVVVVVVVLVVVLCVVVVVQVPQPPPPPPPPDSVDRPRDVVQLVVPDPPQPPCLSSSNDDCVVSVVVVVPPPDPVPDDPVRVCVVPVVVVVVLVVLLVLLVVLCVVLVVLCVVPVVLVVCLVVLLVLLLVLLQVLLVVLLVCVVVVVDDLDPVSLVVQLVVLLVVLQVSLVVVLVVQLVVCVVVPHDNLSSQLSSQLSSVLNSVSNNCSNNVCSVCVVVVHHCVVPPNSVSSSVSSSSSSNSSSVSSVVCVVVCVVVVRVVD

Radius of gyration: 27.35 Å; Cα contacts (8 Å, |Δi|>4): 669; chains: 2; bounding box: 46×90×65 Å